Protein AF-A0A954MM57-F1 (afdb_monomer)

Sequence (565 aa):
MIEFTTVVAVDAAHVRELQIVWPTWVRHRPEIMRSPLLIIVDGAAGSLEDWEDRLQFVEHPARRIRLWDQEGVSQREKMLTALTILPGMDVDTEWYLKLDTDVVATGPADWLREEWFAPGDEGSEPVFVSNPWGYTKPADAIERLDRWANMQPEFSGTQPLGLSPNPGESLVSHPRIISWCFFGRTKWTREVTTCCCGQLPIPSQDTYLWYCAERRGDFYRRVSMKKFGWAHASQPRRLERLASRSLAAASTNSSLTVPGELPSRAPAPSRGAVAEASEGVVYLLTGPSHAARLVVSLASLRQHYDGPVVLFTTQPESHAIGQMIVDDERLRVIHRPIEPPYKGRNASYLTKVAVLEHTPFEKTLFLDADTVIVDEVRPLFEFTEQTQIIATSFAGWRSDRNPVRSRIEGWRKMSVPSFLGMSWDTLLDSAQNGHPAINTGVFAVRRDAEAIRLWRSLAVLGRQQFICDEIALQLLLHHIPHRLLDDRWNCSPRHGKSRDQVHVWHLHGDKHLSPRGRNLWWPRYQTAIAENLANIRHWTPAGDRELQQLLETEMSVASAVIGER

pLDDT: mean 93.85, std 12.23, range [29.7, 98.81]

Foldseek 3Di:
DAAAEEEEEDEPVLLVLLLLALVQCVVQPVVNLVHAYEYEYALVRDDPVVVCVSCVSNDHPRYDYHYFYDPPDDPLQRRLLCRLAVLLPPPDGQKYKYAYSQKHQQHHFPQDDPVQQAADPVRAGAQKEFAKDWKDAQQCPLVLVQVLLVPDPVLPPFDRPPFGCDPPDRITTHIFGARNIMMGRNNVSNVQSVSQVSGNSDSGNRVSVRSVCVRVVHHHHHDNSVVGRMDGDPPPVVSNVSSVNSVVVVVVVPPPPPPDDDPDDDDDPPDDDDDQAQEEEEEEDAAQQLLLLLLLQLLQVLVADDDAYEYEYADPRRQLLLVLLCVQVSSRYHYDYDHQPDDDACSRLLSQLVCLLVDSHQKYKYAYSNKHFDHHPVVLRVQQVQFFKEWEFALQAWCLDPPNVVLLVVCVPAPDQDDPPHGPVVLSVLLNPGHGQTDPNIMMGGSPRPLSVQLSVQLVSVRVGPSSSSNSSSSCPSPGTYHYHYCLAEAEQPRHDPVVRHRMYGCPDPNCPPPRNVVVRVVSSVVCVVVCNSVCVVQPPRPNVSRVVVVVVVVVVVVVVVVVD

Nearest PDB structures (foldseek):
  7zlu-assembly1_A  TM=6.881E-01  e=7.778E-12  Thermochaetoides thermophila
  3t7n-assembly1_A  TM=6.419E-01  e=3.662E-09  Homo sapiens
  3u2w-assembly1_B  TM=6.053E-01  e=1.446E-09  Homo sapiens
  5gvw-assembly1_C  TM=6.230E-01  e=1.898E-07  Streptococcus pneumoniae
  5gvv-assembly1_F  TM=6.068E-01  e=2.259E-07  Streptococcus pneumoniae

Secondary structure (DSSP, 8-state):
---EEEEEEE-TTTHHHHHHHHHHHHHH-HHHHHS-EEEEEEGGG--HHHHHHHTTT---TTEEEEEE--TTS-HHHHHHHHHHHHHHHH--SSEEEEE-TTEEE-S------GGGTS--TTSPPPSEEEEEEEEESSTTHHHHHHHHHTT-GGGTT-------PPTT-SSEEEEEEEEEEEEEEHHHHHHHHGGGTTS-SSS-HHHHHHHHHHHHT---EE--GGGGTEEE--SHHHHHHHHHHHHHHHHHTTS-PPPP----PPPPP--------SEEEEEEE-SGGGHHHHHHHHHHHTTT--S-EEEEE-SHHHHHHHHHHHH-TTT-EEEEE---S--STTHHHHHHHHGGGG-S-SEEEEE-TTEEE-S--THHHHHGGGSSEEEEEEEEEETTSTTHHHHHHHHTTS---EETTEEHHHHHHHHTSSPEEEEEEEEEEETT-HHHHHHHHHHHHTTTSTTHHHHHHHHHTTTS-EEEE-GGGGB-TTT-S-GGG-SEEE-TTTGGGSHHHHHHHHHHHHHHHHTTGGGGGGTTTTT-HHHHHHHHHHHHHHHHHHHT-

Solvent-accessible surface area (backbone atoms only — not comparable to full-atom values): 30671 Å² total; per-residue (Å²): 132,90,61,40,29,38,36,37,64,41,45,89,83,39,49,64,39,34,65,54,19,47,63,25,35,57,70,34,38,56,65,60,70,75,26,43,32,43,37,37,31,46,38,84,81,41,57,73,67,57,48,52,64,75,44,59,86,68,80,54,92,51,62,45,80,42,75,44,75,62,86,97,56,54,72,67,36,42,50,33,28,47,68,46,44,45,48,32,71,76,49,84,41,63,26,29,37,36,42,44,43,47,38,30,36,53,37,77,46,95,58,85,57,69,77,64,65,42,54,50,97,87,64,46,54,41,48,32,38,25,22,64,33,57,63,44,74,56,31,59,47,55,54,53,47,42,60,52,42,77,74,36,78,92,42,66,95,52,65,71,83,81,63,68,37,59,92,92,48,70,34,24,82,43,90,49,54,41,51,54,53,23,37,40,27,21,68,58,40,30,60,62,44,66,77,32,81,90,45,58,100,54,78,39,49,39,60,51,56,49,47,55,28,64,48,71,69,51,47,63,40,74,42,66,48,59,82,38,28,38,45,80,30,96,42,69,73,55,34,50,54,49,29,54,50,27,57,50,61,65,65,63,69,78,70,70,70,75,77,71,83,76,75,89,73,76,85,78,78,88,73,73,84,73,72,77,39,66,52,30,38,38,38,60,35,67,41,38,50,46,46,66,40,29,52,35,19,50,59,31,36,57,78,44,48,88,68,54,34,39,37,38,19,39,32,74,65,15,36,56,50,40,48,34,37,37,74,25,72,89,62,55,42,43,66,44,76,44,79,59,89,47,77,69,76,58,20,66,46,54,37,61,51,56,51,55,81,70,54,72,25,48,29,34,37,40,42,45,32,48,29,42,41,73,42,72,59,66,65,52,55,63,58,34,76,81,27,35,32,35,43,17,25,33,44,83,36,39,18,57,35,84,70,47,31,60,55,58,56,60,55,70,79,52,96,56,77,58,58,95,92,35,47,40,66,59,45,54,52,61,37,40,67,63,38,69,25,64,43,77,50,29,36,22,32,37,60,86,24,65,61,57,59,54,35,39,55,43,15,61,74,35,42,90,44,83,64,20,41,48,53,27,42,54,48,41,55,85,80,46,66,59,44,79,42,60,24,24,61,38,17,31,73,86,58,34,75,52,73,90,66,46,28,20,39,34,27,71,85,73,34,42,70,35,78,63,21,26,71,66,42,45,62,47,44,50,48,38,45,75,70,35,49,43,55,35,72,79,50,62,48,38,77,23,66,67,56,40,55,49,52,55,50,54,50,52,54,54,53,53,61,58,74,78,106

Structure (mmCIF, N/CA/C/O backbone):
data_AF-A0A954MM57-F1
#
_entry.id   AF-A0A954MM57-F1
#
loop_
_atom_site.group_PDB
_atom_site.id
_atom_site.type_symbol
_atom_site.label_atom_id
_atom_site.label_alt_id
_atom_site.label_comp_id
_atom_site.label_asym_id
_atom_site.label_entity_id
_atom_site.label_seq_id
_atom_site.pdbx_PDB_ins_code
_atom_site.Cartn_x
_atom_site.Cartn_y
_atom_site.Cartn_z
_atom_site.occupancy
_atom_site.B_iso_or_equiv
_atom_site.auth_seq_id
_atom_site.auth_comp_id
_atom_site.auth_asym_id
_atom_site.auth_atom_id
_atom_site.pdbx_PDB_model_num
ATOM 1 N N . MET A 1 1 ? 6.806 21.646 23.424 1.00 82.75 1 MET A N 1
ATOM 2 C CA . MET A 1 1 ? 7.033 20.180 23.437 1.00 82.75 1 MET A CA 1
ATOM 3 C C . MET A 1 1 ? 5.837 19.549 24.119 1.00 82.75 1 MET A C 1
ATOM 5 O O . MET A 1 1 ? 5.468 20.024 25.182 1.00 82.75 1 MET A O 1
ATOM 9 N N . ILE A 1 2 ? 5.201 18.563 23.490 1.00 95.50 2 ILE A N 1
ATOM 10 C CA . ILE A 1 2 ? 4.010 17.909 24.046 1.00 95.50 2 ILE A CA 1
ATOM 11 C C . ILE A 1 2 ? 4.433 17.031 25.224 1.00 95.50 2 ILE A C 1
ATOM 13 O O . ILE A 1 2 ? 5.261 16.138 25.048 1.00 95.50 2 ILE A O 1
ATOM 17 N N . GLU A 1 3 ? 3.881 17.288 26.406 1.00 97.12 3 GLU A N 1
ATOM 18 C CA . GLU A 1 3 ? 4.111 16.466 27.593 1.00 97.12 3 GLU A CA 1
ATOM 19 C C . GLU A 1 3 ? 3.131 15.294 27.618 1.00 97.12 3 GLU A C 1
ATOM 21 O O . GLU A 1 3 ? 1.912 15.476 27.569 1.00 97.12 3 GLU A O 1
ATOM 26 N N . PHE A 1 4 ? 3.662 14.075 27.698 1.00 98.50 4 PHE A N 1
ATOM 27 C CA . PHE A 1 4 ? 2.847 12.869 27.771 1.00 98.50 4 PHE A CA 1
ATOM 28 C C . PHE A 1 4 ? 3.479 11.791 28.648 1.00 98.50 4 PHE A C 1
ATOM 30 O O . PHE A 1 4 ? 4.694 11.772 28.832 1.00 98.50 4 PHE A O 1
ATOM 37 N N . THR A 1 5 ? 2.653 10.863 29.128 1.00 98.81 5 THR A N 1
ATOM 38 C CA . THR A 1 5 ? 3.065 9.607 29.773 1.00 98.81 5 THR A CA 1
ATOM 39 C C . THR A 1 5 ? 2.843 8.460 28.800 1.00 98.81 5 THR A C 1
ATOM 41 O O . THR A 1 5 ? 1.758 8.330 28.236 1.00 98.81 5 THR A O 1
ATOM 44 N N . THR A 1 6 ? 3.844 7.612 28.587 1.00 98.75 6 THR A N 1
ATOM 45 C CA . THR A 1 6 ? 3.669 6.389 27.795 1.00 98.75 6 THR A CA 1
ATOM 46 C C . THR A 1 6 ? 2.943 5.344 28.635 1.00 98.75 6 THR A C 1
ATOM 48 O O . THR A 1 6 ? 3.304 5.120 29.786 1.00 98.75 6 THR A O 1
ATOM 51 N N . VAL A 1 7 ? 1.930 4.693 28.070 1.00 98.75 7 VAL A N 1
ATOM 52 C CA . VAL A 1 7 ? 1.146 3.637 28.711 1.00 98.75 7 VAL A CA 1
ATOM 53 C C . VAL A 1 7 ? 1.174 2.384 27.843 1.00 98.75 7 VAL A C 1
ATOM 55 O O . VAL A 1 7 ? 0.870 2.434 26.650 1.00 98.75 7 VAL A O 1
ATOM 58 N N . VAL A 1 8 ? 1.496 1.247 28.450 1.00 98.62 8 VAL A N 1
ATOM 59 C CA . VAL A 1 8 ? 1.462 -0.068 27.801 1.00 98.62 8 VAL A CA 1
ATOM 60 C C . VAL A 1 8 ? 0.796 -1.076 28.732 1.00 98.62 8 VAL A C 1
ATOM 62 O O . VAL A 1 8 ? 1.026 -1.049 29.939 1.00 98.62 8 VAL A O 1
ATOM 65 N N . ALA A 1 9 ? -0.045 -1.950 28.181 1.00 98.44 9 ALA A N 1
ATOM 66 C CA . ALA A 1 9 ? -0.599 -3.091 28.904 1.00 98.44 9 ALA A CA 1
ATOM 67 C C . ALA A 1 9 ? 0.125 -4.368 28.483 1.00 98.44 9 ALA A C 1
ATOM 69 O O . ALA A 1 9 ? 0.307 -4.606 27.290 1.00 98.44 9 ALA A O 1
ATOM 70 N N . VAL A 1 10 ? 0.520 -5.189 29.454 1.00 98.12 10 VAL A N 1
ATOM 71 C CA . VAL A 1 10 ? 1.276 -6.421 29.219 1.00 98.12 10 VAL A CA 1
ATOM 72 C C . VAL A 1 10 ? 0.686 -7.539 30.068 1.00 98.12 10 VAL A C 1
ATOM 74 O O . VAL A 1 10 ? 0.619 -7.436 31.288 1.00 98.12 10 VAL A O 1
ATOM 77 N N . ASP A 1 11 ? 0.277 -8.629 29.428 1.00 97.81 11 ASP A N 1
ATOM 78 C CA . ASP A 1 11 ? 0.031 -9.899 30.114 1.00 97.81 11 ASP A CA 1
ATOM 79 C C . ASP A 1 11 ? 1.150 -10.904 29.794 1.00 97.81 11 ASP A C 1
ATOM 81 O O . ASP A 1 11 ? 2.076 -10.609 29.034 1.00 97.81 11 ASP A O 1
ATOM 85 N N . ALA A 1 12 ? 1.089 -12.095 30.396 1.00 96.88 12 ALA A N 1
ATOM 86 C CA . ALA A 1 12 ? 2.142 -13.099 30.260 1.00 96.88 12 ALA A CA 1
ATOM 87 C C . ALA A 1 12 ? 2.434 -13.483 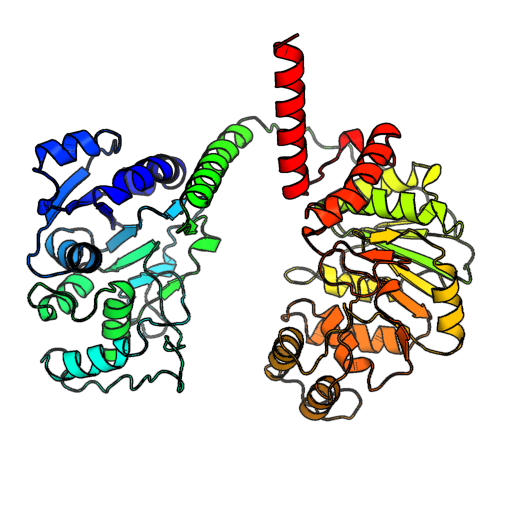28.794 1.00 96.88 12 ALA A C 1
ATOM 89 O O . ALA A 1 12 ? 3.581 -13.773 28.457 1.00 96.88 12 ALA A O 1
ATOM 90 N N . ALA A 1 13 ? 1.429 -13.451 27.911 1.00 96.25 13 ALA A N 1
ATOM 91 C CA . ALA A 1 13 ? 1.596 -13.783 26.499 1.00 96.25 13 ALA A CA 1
ATOM 92 C C . ALA A 1 13 ? 2.278 -12.655 25.705 1.00 96.25 13 ALA A C 1
ATOM 94 O O . ALA A 1 13 ? 2.961 -12.929 24.716 1.00 96.25 13 ALA A O 1
ATOM 95 N N . HIS A 1 14 ? 2.140 -11.404 26.150 1.00 97.94 14 HIS A N 1
ATOM 96 C CA . HIS A 1 14 ? 2.636 -10.224 25.437 1.00 97.94 14 HIS A CA 1
ATOM 97 C C . HIS A 1 14 ? 4.014 -9.732 25.923 1.00 97.94 14 HIS A C 1
ATOM 99 O O . HIS A 1 14 ? 4.589 -8.832 25.310 1.00 97.94 14 HIS A O 1
ATOM 105 N N . VAL A 1 15 ? 4.607 -10.345 26.960 1.00 98.44 15 VAL A N 1
ATOM 106 C CA . VAL A 1 15 ? 5.974 -10.013 27.428 1.00 98.44 15 VAL A CA 1
ATOM 107 C C . VAL A 1 15 ? 6.994 -10.119 26.292 1.00 98.44 15 VAL A C 1
ATOM 109 O O . VAL A 1 15 ? 7.782 -9.199 26.070 1.00 98.44 15 VAL A O 1
ATOM 112 N N . ARG A 1 16 ? 6.948 -11.215 25.521 1.00 97.94 16 ARG A N 1
ATOM 113 C CA . ARG A 1 16 ? 7.866 -11.434 24.393 1.00 97.94 16 ARG A CA 1
ATOM 114 C C . ARG A 1 16 ? 7.684 -10.392 23.293 1.00 97.94 16 ARG A C 1
ATOM 116 O O . ARG A 1 16 ? 8.666 -9.962 22.695 1.00 97.94 16 ARG A O 1
ATOM 123 N N . GLU A 1 17 ? 6.448 -9.997 23.008 1.00 98.56 17 GLU A N 1
ATOM 124 C CA . GLU A 1 17 ? 6.183 -8.952 22.018 1.00 98.56 17 GLU A CA 1
ATOM 125 C C . GLU A 1 17 ? 6.805 -7.627 22.451 1.00 98.56 17 GLU A C 1
ATOM 127 O O . GLU A 1 17 ? 7.550 -7.027 21.675 1.00 98.56 17 GLU A O 1
ATOM 132 N N . LEU A 1 18 ? 6.603 -7.233 23.715 1.00 98.62 18 LEU A N 1
ATOM 133 C CA . LEU A 1 18 ? 7.223 -6.032 24.265 1.00 98.62 18 LEU A CA 1
ATOM 134 C C . LEU A 1 18 ? 8.754 -6.104 24.196 1.00 98.62 18 LEU A C 1
ATOM 136 O O . LEU A 1 18 ? 9.388 -5.130 23.802 1.00 98.62 18 LEU A O 1
ATOM 140 N N . GLN A 1 19 ? 9.352 -7.259 24.491 1.00 98.56 19 GLN A N 1
ATOM 141 C CA . GLN A 1 19 ? 10.799 -7.469 24.376 1.00 98.56 19 GLN A CA 1
ATOM 142 C C . GLN A 1 19 ? 11.320 -7.265 22.945 1.00 98.56 19 GLN A C 1
ATOM 144 O O . GLN A 1 19 ? 12.411 -6.730 22.752 1.00 98.56 19 GLN A O 1
ATOM 149 N N . ILE A 1 20 ? 10.531 -7.640 21.933 1.00 98.44 20 ILE A N 1
ATOM 150 C CA . ILE A 1 20 ? 10.863 -7.432 20.517 1.00 98.44 20 ILE A CA 1
ATOM 151 C C . ILE A 1 20 ? 10.771 -5.948 20.139 1.00 98.44 20 ILE A C 1
ATOM 153 O O . ILE A 1 20 ? 11.633 -5.443 19.414 1.00 98.44 20 ILE A O 1
ATOM 157 N N . VAL A 1 21 ? 9.725 -5.242 20.583 1.00 98.56 21 VAL A N 1
ATOM 158 C CA . VAL A 1 21 ? 9.448 -3.875 20.110 1.00 98.56 21 VAL A CA 1
ATOM 159 C C . VAL A 1 21 ? 10.099 -2.778 20.941 1.00 98.56 21 VAL A C 1
ATOM 161 O O . VAL A 1 21 ? 10.428 -1.731 20.377 1.00 98.56 21 VAL A O 1
ATOM 164 N N . TRP A 1 22 ? 10.345 -3.006 22.232 1.00 98.62 22 TRP A N 1
ATOM 165 C CA . TRP A 1 22 ? 10.912 -2.014 23.149 1.00 98.62 22 TRP A CA 1
ATOM 166 C C . TRP A 1 22 ? 12.211 -1.381 22.620 1.00 98.62 22 TRP A C 1
ATOM 168 O O . TRP A 1 22 ? 12.275 -0.150 22.545 1.00 98.62 22 TRP A O 1
ATOM 178 N N . PRO A 1 23 ? 13.203 -2.147 22.112 1.00 98.44 23 PRO A N 1
ATOM 179 C CA . PRO A 1 23 ? 14.420 -1.554 21.555 1.00 98.44 23 PRO A CA 1
ATOM 180 C C . PRO A 1 23 ? 14.151 -0.629 20.361 1.00 98.44 23 PRO A C 1
ATOM 182 O O . PRO A 1 23 ? 14.883 0.335 20.133 1.00 98.44 23 PRO A O 1
ATOM 185 N N . THR A 1 24 ? 13.095 -0.901 19.586 1.00 98.31 24 THR A N 1
ATOM 186 C CA . THR A 1 24 ? 12.708 -0.057 18.446 1.00 98.31 24 THR A CA 1
ATOM 187 C C . THR A 1 24 ? 12.160 1.284 18.923 1.00 98.31 24 THR A C 1
ATOM 189 O O . THR A 1 24 ? 12.482 2.316 18.335 1.00 98.31 24 THR A O 1
ATOM 192 N N . TRP A 1 25 ? 11.390 1.286 20.015 1.00 98.19 25 TRP A N 1
ATOM 193 C CA . TRP A 1 25 ? 10.831 2.494 20.618 1.00 98.19 25 TRP A CA 1
ATOM 194 C C . TRP A 1 25 ? 11.939 3.369 21.187 1.00 98.19 25 TRP A C 1
ATOM 196 O O . TRP A 1 25 ? 12.070 4.512 20.766 1.00 98.19 25 TRP A O 1
ATOM 206 N N . VAL A 1 26 ? 12.797 2.812 22.045 1.00 97.62 26 VAL A N 1
ATOM 207 C CA . VAL A 1 26 ? 13.923 3.541 22.652 1.00 97.62 26 VAL A CA 1
ATOM 208 C C . VAL A 1 26 ? 14.804 4.183 21.582 1.00 97.62 26 VAL A C 1
ATOM 210 O O . VAL A 1 26 ? 15.152 5.359 21.677 1.00 97.62 26 VAL A O 1
ATOM 213 N N . ARG A 1 27 ? 15.131 3.428 20.526 1.00 95.81 27 ARG A N 1
ATOM 214 C CA . ARG A 1 27 ? 16.023 3.903 19.467 1.00 95.81 27 ARG A CA 1
ATOM 215 C C . ARG A 1 27 ? 15.415 5.017 18.626 1.00 95.81 27 ARG A C 1
ATOM 217 O O . ARG A 1 27 ? 16.093 5.989 18.308 1.00 95.81 27 ARG A O 1
ATOM 224 N N . HIS A 1 28 ? 14.175 4.834 18.185 1.00 96.62 28 HIS A N 1
ATOM 225 C CA . HIS A 1 28 ? 13.588 5.704 17.166 1.00 96.62 28 HIS A CA 1
ATOM 226 C C . HIS A 1 28 ? 12.711 6.805 17.756 1.00 96.62 28 HIS A C 1
ATOM 228 O O . HIS A 1 28 ? 12.373 7.748 17.042 1.00 96.62 28 HIS A O 1
ATOM 234 N N . ARG A 1 29 ? 12.310 6.691 19.023 1.00 97.12 29 ARG A N 1
ATOM 235 C CA . ARG A 1 29 ? 11.367 7.581 19.713 1.00 97.12 29 ARG A CA 1
ATOM 236 C C . ARG A 1 29 ? 11.951 7.996 21.065 1.00 97.12 29 ARG A C 1
ATOM 238 O O . ARG A 1 29 ? 11.397 7.644 22.106 1.00 97.12 29 ARG A O 1
ATOM 245 N N . PRO A 1 30 ? 13.075 8.734 21.076 1.00 96.19 30 PRO A N 1
ATOM 246 C CA . PRO A 1 30 ? 13.748 9.122 22.314 1.00 96.19 30 PRO A CA 1
ATOM 247 C C . PRO A 1 30 ? 12.871 9.990 23.231 1.00 96.19 30 PRO A C 1
ATOM 249 O O . PRO A 1 30 ? 13.182 10.149 24.407 1.00 96.19 30 PRO A O 1
ATOM 252 N N . GLU A 1 31 ? 11.769 10.556 22.730 1.00 97.31 31 GLU A N 1
ATOM 253 C CA . GLU A 1 31 ? 10.737 11.202 23.550 1.00 97.31 31 GLU A CA 1
ATOM 254 C C . GLU A 1 31 ? 10.146 10.248 24.589 1.00 97.31 31 GLU A C 1
ATOM 256 O O . GLU A 1 31 ? 9.913 10.674 25.713 1.00 97.31 31 GLU A O 1
ATOM 261 N N . ILE A 1 32 ? 9.981 8.961 24.259 1.00 97.75 32 ILE A N 1
ATOM 262 C CA . ILE A 1 32 ? 9.451 7.959 25.194 1.00 97.75 32 ILE A CA 1
ATOM 263 C C . ILE A 1 32 ? 10.333 7.878 26.439 1.00 97.75 32 ILE A C 1
ATOM 265 O O . ILE A 1 32 ? 9.800 7.889 27.534 1.00 97.75 32 ILE A O 1
ATOM 269 N N . MET A 1 33 ? 11.659 7.904 26.277 1.00 97.94 33 MET A N 1
ATOM 270 C CA . MET A 1 33 ? 12.623 7.838 27.387 1.00 97.94 33 MET A CA 1
ATOM 271 C C . MET A 1 33 ? 12.664 9.098 28.258 1.00 97.94 33 MET A C 1
ATOM 273 O O . MET A 1 33 ? 13.207 9.068 29.362 1.00 97.94 33 MET A O 1
ATOM 277 N N . ARG A 1 34 ? 12.148 10.218 27.742 1.00 97.44 34 ARG A N 1
ATOM 278 C CA . ARG A 1 34 ? 12.070 11.504 28.452 1.00 97.44 34 ARG A CA 1
ATOM 279 C C . ARG A 1 34 ? 10.736 11.689 29.174 1.00 97.44 34 ARG A C 1
ATOM 281 O O . ARG A 1 34 ? 10.630 12.553 30.037 1.00 97.44 34 ARG A O 1
ATOM 288 N N . SER A 1 35 ? 9.743 10.887 28.815 1.00 98.00 35 SER A N 1
ATOM 289 C CA . SER A 1 35 ? 8.394 10.894 29.363 1.00 98.00 35 SER A CA 1
ATOM 290 C C . SER A 1 35 ? 8.236 9.825 30.446 1.00 98.00 35 SER A C 1
ATOM 292 O O . SER A 1 35 ? 8.912 8.807 30.381 1.00 98.00 35 SER A O 1
ATOM 294 N N . PRO A 1 36 ? 7.332 9.976 31.430 1.00 98.62 36 PRO A N 1
ATOM 295 C CA . PRO A 1 36 ? 7.003 8.883 32.345 1.00 98.62 36 PRO A CA 1
ATOM 296 C C . PRO A 1 36 ? 6.479 7.644 31.599 1.00 98.62 36 PRO A C 1
ATOM 298 O O . PRO A 1 36 ? 5.853 7.767 30.543 1.00 98.62 36 PRO A O 1
ATOM 301 N N . LEU A 1 37 ? 6.689 6.452 32.168 1.00 98.75 37 LEU A N 1
ATOM 302 C CA . LEU A 1 37 ? 6.185 5.182 31.634 1.00 98.75 37 LEU A CA 1
ATOM 303 C C . LEU A 1 37 ? 5.312 4.476 32.676 1.00 98.75 37 LEU A C 1
ATOM 305 O O . LEU A 1 37 ? 5.775 4.160 33.770 1.00 98.75 37 LEU A O 1
ATOM 309 N N . LEU A 1 38 ? 4.064 4.186 32.316 1.00 98.75 38 LEU A N 1
ATOM 310 C CA . LEU A 1 38 ? 3.135 3.358 33.080 1.00 98.75 38 LEU A CA 1
ATOM 311 C C . LEU A 1 38 ? 2.957 2.004 32.382 1.00 98.75 38 LEU A C 1
ATOM 313 O O . LEU A 1 38 ? 2.458 1.935 31.258 1.00 98.75 38 LEU A O 1
ATOM 317 N N . ILE A 1 39 ? 3.339 0.926 33.060 1.00 98.75 39 ILE A N 1
ATOM 318 C CA . ILE A 1 39 ? 3.145 -0.447 32.593 1.00 98.75 39 ILE A CA 1
ATOM 319 C C . ILE A 1 39 ? 2.016 -1.072 33.406 1.00 98.75 39 ILE A C 1
ATOM 321 O O . ILE A 1 39 ? 2.142 -1.273 34.612 1.00 98.75 39 ILE A O 1
ATOM 325 N N . ILE A 1 40 ? 0.908 -1.375 32.746 1.00 98.75 40 ILE A N 1
ATOM 326 C CA . ILE A 1 40 ? -0.245 -2.042 33.343 1.00 98.75 40 ILE A CA 1
ATOM 327 C C . ILE A 1 40 ? -0.075 -3.540 33.129 1.00 98.75 40 ILE A C 1
ATOM 329 O O . ILE A 1 40 ? 0.061 -3.987 31.991 1.00 98.75 40 ILE A O 1
ATOM 333 N N . VAL A 1 41 ? -0.095 -4.318 34.203 1.00 98.69 41 VAL A N 1
ATOM 334 C CA . VAL A 1 41 ? 0.143 -5.760 34.140 1.00 98.69 41 VAL A CA 1
ATOM 335 C C . VAL A 1 41 ? -0.982 -6.551 34.784 1.00 98.69 41 VAL A C 1
ATOM 337 O O . VAL A 1 41 ? -1.698 -6.051 35.651 1.00 98.69 41 VAL A O 1
ATOM 340 N N . ASP A 1 42 ? -1.136 -7.796 34.346 1.00 98.12 42 ASP A N 1
ATOM 341 C CA . ASP A 1 42 ? -2.146 -8.700 34.882 1.00 98.12 42 ASP A CA 1
ATOM 342 C C . ASP A 1 42 ? -1.801 -9.152 36.311 1.00 98.12 42 ASP A C 1
ATOM 344 O O . ASP A 1 42 ? -0.895 -9.965 36.516 1.00 98.12 42 ASP A O 1
ATOM 348 N N . GLY A 1 43 ? -2.558 -8.653 37.290 1.00 97.44 43 GLY A N 1
ATOM 349 C CA . GLY A 1 43 ? -2.409 -8.991 38.706 1.00 97.44 43 GLY A CA 1
ATOM 350 C C . GLY A 1 43 ? -2.740 -10.448 39.036 1.00 97.44 43 GLY A C 1
ATOM 351 O O . GLY A 1 43 ? -2.202 -10.982 40.001 1.00 97.44 43 GLY A O 1
ATOM 352 N N . ALA A 1 44 ? -3.542 -11.131 38.213 1.00 96.69 44 ALA A N 1
ATOM 353 C CA . ALA A 1 44 ? -3.818 -12.558 38.389 1.00 96.69 44 ALA A CA 1
ATOM 354 C C . ALA A 1 44 ? -2.660 -13.453 37.906 1.00 96.69 44 ALA A C 1
ATOM 356 O O . ALA A 1 44 ? -2.608 -14.637 38.239 1.00 96.69 44 ALA A O 1
ATOM 357 N N . ALA A 1 45 ? -1.733 -12.914 37.106 1.00 96.62 45 ALA A N 1
ATOM 358 C CA . ALA A 1 45 ? -0.631 -13.669 36.504 1.00 96.62 45 ALA A CA 1
ATOM 359 C C . ALA A 1 45 ? 0.686 -13.609 37.304 1.00 96.62 45 ALA A C 1
ATOM 361 O O . ALA A 1 45 ? 1.675 -14.231 36.887 1.00 96.62 45 ALA A O 1
ATOM 362 N N . GLY A 1 46 ? 0.713 -12.853 38.406 1.00 96.94 46 GLY A N 1
ATOM 363 C CA . GLY A 1 46 ? 1.874 -12.708 39.280 1.00 96.94 46 GLY A CA 1
ATOM 364 C C . GLY A 1 46 ? 1.786 -11.502 40.215 1.00 96.94 46 GLY A C 1
ATOM 365 O O . GLY A 1 46 ? 1.011 -10.569 39.999 1.00 96.94 46 GLY A O 1
ATOM 366 N N . SER A 1 47 ? 2.621 -11.528 41.248 1.00 98.00 47 SER A N 1
ATOM 367 C CA . SER A 1 47 ? 2.869 -10.400 42.143 1.00 98.00 47 SER A CA 1
ATOM 368 C C . SER A 1 47 ? 3.632 -9.270 41.437 1.00 98.00 47 SER A C 1
ATOM 370 O O . SER A 1 47 ? 4.105 -9.413 40.309 1.00 98.00 47 SER A O 1
ATOM 372 N N . LEU A 1 48 ? 3.779 -8.124 42.109 1.00 98.25 48 LEU A N 1
ATOM 373 C CA . LEU A 1 48 ? 4.585 -7.016 41.588 1.00 98.25 48 LEU A CA 1
ATOM 374 C C . LEU A 1 48 ? 6.049 -7.431 41.358 1.00 98.25 48 LEU A C 1
ATOM 376 O O . LEU A 1 48 ? 6.621 -7.061 40.339 1.00 98.25 48 LEU A O 1
ATOM 380 N N . GLU A 1 49 ? 6.618 -8.230 42.262 1.00 98.31 49 GLU A N 1
ATOM 381 C CA . GLU A 1 49 ? 7.991 -8.742 42.161 1.00 98.31 49 GLU A CA 1
ATOM 382 C C . GLU A 1 49 ? 8.162 -9.659 40.940 1.00 98.31 49 GLU A C 1
ATOM 384 O O . GLU A 1 49 ? 9.093 -9.473 40.156 1.00 98.31 49 GLU A O 1
ATOM 389 N N . ASP A 1 50 ? 7.202 -10.566 40.701 1.00 98.25 50 ASP A N 1
ATOM 390 C CA . ASP A 1 50 ? 7.198 -11.425 39.506 1.00 98.25 50 ASP A CA 1
ATOM 391 C C . ASP A 1 50 ? 7.205 -10.596 38.212 1.00 98.25 50 ASP A C 1
ATOM 393 O O . ASP A 1 50 ? 7.837 -10.955 37.216 1.00 98.25 50 ASP A O 1
ATOM 397 N N . TRP A 1 51 ? 6.474 -9.479 38.205 1.00 98.38 51 TRP A N 1
ATOM 398 C CA . TRP A 1 51 ? 6.396 -8.586 37.055 1.00 98.38 51 TRP A CA 1
ATOM 399 C C . TRP A 1 51 ? 7.635 -7.714 36.879 1.00 98.38 51 TRP A C 1
ATOM 401 O O . TRP A 1 51 ? 8.029 -7.470 35.737 1.00 98.38 51 TRP A O 1
ATOM 411 N N . GLU A 1 52 ? 8.269 -7.274 37.965 1.00 98.38 52 GLU A N 1
ATOM 412 C CA . GLU A 1 52 ? 9.554 -6.578 37.893 1.00 98.38 52 GLU A CA 1
ATOM 413 C C . GLU A 1 52 ? 10.637 -7.454 37.259 1.00 98.38 52 GLU A C 1
ATOM 415 O O . GLU A 1 52 ? 11.351 -6.976 36.373 1.00 98.38 52 GLU A O 1
ATOM 420 N N . ASP A 1 53 ? 10.705 -8.736 37.631 1.00 98.19 53 ASP A N 1
ATOM 421 C CA . ASP A 1 53 ? 11.644 -9.693 37.036 1.00 98.19 53 ASP A CA 1
ATOM 422 C C . ASP A 1 53 ? 11.360 -9.925 35.542 1.00 98.19 53 ASP A C 1
ATOM 424 O O . ASP A 1 53 ? 12.247 -9.791 34.690 1.00 98.19 53 ASP A O 1
ATOM 428 N N . ARG A 1 54 ? 10.093 -10.178 35.181 1.00 98.44 54 ARG A N 1
ATOM 429 C CA . ARG A 1 54 ? 9.685 -10.390 33.777 1.00 98.44 54 ARG A CA 1
ATOM 430 C C . ARG A 1 54 ? 9.944 -9.180 32.884 1.00 98.44 54 ARG A C 1
ATOM 432 O O . ARG A 1 54 ? 10.157 -9.345 31.684 1.00 98.44 54 ARG A O 1
ATOM 439 N N . LEU A 1 55 ? 9.900 -7.973 33.445 1.00 98.44 55 LEU A N 1
ATOM 440 C CA . LEU A 1 55 ? 10.062 -6.707 32.728 1.00 98.44 55 LEU A CA 1
ATOM 441 C C . LEU A 1 55 ? 11.427 -6.056 32.973 1.00 98.44 55 LEU A C 1
ATOM 443 O O . LEU A 1 55 ? 11.611 -4.874 32.671 1.00 98.44 55 LEU A O 1
ATOM 447 N N . GLN A 1 56 ? 12.414 -6.808 33.466 1.00 98.06 56 GLN A N 1
ATOM 448 C CA . GLN A 1 56 ? 13.761 -6.287 33.711 1.00 98.06 56 GLN A CA 1
ATOM 449 C C . GLN A 1 56 ? 14.421 -5.695 32.451 1.00 98.06 56 GLN A C 1
ATOM 451 O O . GLN A 1 56 ? 15.189 -4.746 32.559 1.00 98.06 56 GLN A O 1
ATOM 456 N N . PHE A 1 57 ? 14.053 -6.173 31.254 1.00 98.25 57 PHE A N 1
ATOM 457 C CA . PHE A 1 57 ? 14.542 -5.648 29.971 1.00 98.25 57 PHE A CA 1
ATOM 458 C C . PHE A 1 57 ? 13.986 -4.256 29.606 1.00 98.25 57 PHE A C 1
ATOM 460 O O . PHE A 1 57 ? 14.481 -3.616 28.676 1.00 98.25 57 PHE A O 1
ATOM 467 N N . VAL A 1 58 ? 12.938 -3.785 30.293 1.00 98.12 58 VAL A N 1
ATOM 468 C CA . VAL A 1 58 ? 12.357 -2.451 30.094 1.00 98.12 58 VAL A CA 1
ATOM 469 C C . VAL A 1 58 ? 13.140 -1.444 30.933 1.00 98.12 58 VAL A C 1
ATOM 471 O O . VAL A 1 58 ? 12.709 -1.005 32.005 1.00 98.12 58 VAL A O 1
ATOM 474 N N . GLU A 1 59 ? 14.331 -1.101 30.454 1.00 97.44 59 GLU A N 1
ATOM 475 C CA . GLU A 1 59 ? 15.188 -0.080 31.054 1.00 97.44 59 GLU A CA 1
ATOM 476 C C . GLU A 1 59 ? 14.601 1.309 30.787 1.00 97.44 59 GLU A C 1
ATOM 478 O O . GLU A 1 59 ? 14.677 1.824 29.672 1.00 97.44 59 GLU A O 1
ATOM 483 N N . HIS A 1 60 ? 13.974 1.913 31.798 1.00 98.31 60 HIS A N 1
ATOM 484 C CA . HIS A 1 60 ? 13.344 3.222 31.670 1.00 98.31 60 HIS A CA 1
ATOM 485 C C . HIS A 1 60 ? 13.417 4.010 32.992 1.00 98.31 60 HIS A C 1
ATOM 487 O O . HIS A 1 60 ? 13.010 3.479 34.029 1.00 98.31 60 HIS A O 1
ATOM 493 N N . PRO A 1 61 ? 13.890 5.275 32.983 1.00 97.88 61 PRO A N 1
ATOM 494 C CA . PRO A 1 61 ? 14.241 6.011 34.205 1.00 97.88 61 PRO A CA 1
ATOM 495 C C . PRO A 1 61 ? 13.039 6.370 35.087 1.00 97.88 61 PRO A C 1
ATOM 497 O O . PRO A 1 61 ? 13.180 6.499 36.297 1.00 97.88 61 PRO A O 1
ATOM 500 N N . ALA A 1 62 ? 11.856 6.520 34.490 1.00 98.06 62 ALA A N 1
ATOM 501 C CA . ALA A 1 62 ? 10.618 6.885 35.180 1.00 98.06 62 ALA A CA 1
ATOM 502 C C . ALA A 1 62 ? 9.516 5.829 34.976 1.00 98.06 62 ALA A C 1
ATOM 504 O O . ALA A 1 62 ? 8.384 6.165 34.624 1.00 98.06 62 ALA A O 1
ATOM 505 N N . ARG A 1 63 ? 9.864 4.536 35.094 1.00 98.38 63 ARG A N 1
ATOM 506 C CA . ARG A 1 63 ? 8.893 3.435 34.959 1.00 98.38 63 ARG A CA 1
ATOM 507 C C . ARG A 1 63 ? 8.095 3.217 36.244 1.00 98.38 63 ARG A C 1
ATOM 509 O O . ARG A 1 63 ? 8.658 3.229 37.333 1.00 98.38 63 ARG A O 1
ATOM 516 N N . ARG A 1 64 ? 6.798 2.951 36.103 1.00 98.56 64 ARG A N 1
ATOM 517 C CA . ARG A 1 64 ? 5.895 2.499 37.170 1.00 98.56 64 ARG A CA 1
ATOM 518 C C . ARG A 1 64 ? 5.118 1.283 36.678 1.00 98.56 64 ARG A C 1
ATOM 520 O O . ARG A 1 64 ? 4.635 1.298 35.547 1.00 98.56 64 ARG A O 1
ATOM 527 N N . ILE A 1 65 ? 4.978 0.262 37.519 1.00 98.62 65 ILE A N 1
ATOM 528 C CA . ILE A 1 65 ? 4.174 -0.931 37.224 1.00 98.62 65 ILE A CA 1
ATOM 529 C C . ILE A 1 65 ? 2.886 -0.874 38.044 1.00 98.62 65 ILE A C 1
ATOM 531 O O . ILE A 1 65 ? 2.919 -0.616 39.248 1.00 98.62 65 ILE A O 1
ATOM 535 N N . ARG A 1 66 ? 1.746 -1.118 37.394 1.00 98.50 66 ARG A N 1
ATOM 536 C CA . ARG A 1 66 ? 0.428 -1.161 38.025 1.00 98.50 66 ARG A CA 1
ATOM 537 C C . ARG A 1 66 ? -0.208 -2.527 37.810 1.00 98.50 66 ARG A C 1
ATOM 539 O O . ARG A 1 66 ? -0.512 -2.892 36.678 1.00 98.50 66 ARG A O 1
ATOM 546 N N . LEU A 1 67 ? -0.426 -3.257 38.903 1.00 98.44 67 LEU A N 1
ATOM 547 C CA . LEU A 1 67 ? -1.219 -4.484 38.879 1.00 98.44 67 LEU A CA 1
ATOM 548 C C . LEU A 1 67 ? -2.691 -4.132 38.634 1.00 98.44 67 LEU A C 1
ATOM 550 O O . LEU A 1 67 ? -3.237 -3.255 39.307 1.00 98.44 67 LEU A O 1
ATOM 554 N N . TRP A 1 68 ? -3.323 -4.835 37.701 1.00 98.00 68 TRP A N 1
ATOM 555 C CA . TRP A 1 68 ? -4.760 -4.785 37.475 1.00 98.00 68 TRP A CA 1
ATOM 556 C C . TRP A 1 68 ? -5.334 -6.191 37.485 1.00 98.00 68 TRP A C 1
ATOM 558 O O . TRP A 1 68 ? -4.847 -7.067 36.770 1.00 98.00 68 TRP A O 1
ATOM 568 N N . ASP A 1 69 ? -6.395 -6.387 38.256 1.00 96.69 69 ASP A N 1
ATOM 569 C CA . ASP A 1 69 ? -7.148 -7.627 38.246 1.00 96.69 69 ASP A CA 1
ATOM 570 C C . ASP A 1 69 ? -8.648 -7.347 38.210 1.00 96.69 69 ASP A C 1
ATOM 572 O O . ASP A 1 69 ? -9.128 -6.338 38.730 1.00 96.69 69 ASP A O 1
ATOM 576 N N . GLN A 1 70 ? -9.371 -8.235 37.542 1.00 96.69 70 GLN A N 1
ATOM 577 C CA . GLN A 1 70 ? -10.812 -8.180 37.405 1.00 96.69 70 GLN A CA 1
ATOM 578 C C . GLN A 1 70 ? -11.339 -9.600 37.223 1.00 96.69 70 GLN A C 1
ATOM 580 O O . GLN A 1 70 ? -11.086 -10.252 36.206 1.00 96.69 70 GLN A O 1
ATOM 585 N N . GLU A 1 71 ? -12.091 -10.067 38.211 1.00 96.88 71 GLU A N 1
ATOM 586 C CA . GLU A 1 71 ? -12.708 -11.386 38.180 1.00 96.88 71 GLU A CA 1
ATOM 587 C C . GLU A 1 71 ? -13.901 -11.430 37.213 1.00 96.88 71 GLU A C 1
ATOM 589 O O . GLU A 1 71 ? -14.555 -10.424 36.935 1.00 96.88 71 GLU A O 1
ATOM 594 N N . GLY A 1 72 ? -14.205 -12.622 36.693 1.00 96.31 72 GLY A N 1
ATOM 595 C CA . GLY A 1 72 ? -15.422 -12.867 35.909 1.00 96.31 72 GLY A CA 1
ATOM 596 C C . GLY A 1 72 ? -15.422 -12.337 34.469 1.00 96.31 72 GLY A C 1
ATOM 597 O O . GLY A 1 72 ? -16.431 -12.482 33.781 1.00 96.31 72 GLY A O 1
ATOM 598 N N . VAL A 1 73 ? -14.314 -11.771 33.982 1.00 97.25 73 VAL A N 1
ATOM 599 C CA . VAL A 1 73 ? -14.173 -11.283 32.599 1.00 97.25 73 VAL A CA 1
ATOM 600 C C . VAL A 1 73 ? -13.080 -12.033 31.840 1.00 97.25 73 VAL A C 1
ATOM 602 O O . VAL A 1 73 ? -12.199 -12.665 32.423 1.00 97.25 73 VAL A O 1
ATOM 605 N N . SER A 1 74 ? -13.117 -11.971 30.507 1.00 97.25 74 SER A N 1
ATOM 606 C CA . SER A 1 74 ? -12.039 -12.547 29.695 1.00 97.25 74 SER A CA 1
ATOM 607 C C . SER A 1 74 ? -10.722 -11.785 29.891 1.00 97.25 74 SER A C 1
ATOM 609 O O . SER A 1 74 ? -10.725 -10.578 30.132 1.00 97.25 74 SER A O 1
ATOM 611 N N . GLN A 1 75 ? -9.583 -12.454 29.682 1.00 97.31 75 GLN A N 1
ATOM 612 C CA . GLN A 1 75 ? -8.263 -11.814 29.764 1.00 97.31 75 GLN A CA 1
ATOM 613 C C . GLN A 1 75 ? -8.160 -10.557 28.888 1.00 97.31 75 GLN A C 1
ATOM 615 O O . GLN A 1 75 ? -7.686 -9.510 29.320 1.00 97.31 75 GLN A O 1
ATOM 620 N N . ARG A 1 76 ? -8.655 -10.648 27.649 1.00 95.62 76 ARG A N 1
ATOM 621 C CA . ARG A 1 76 ? -8.667 -9.527 26.706 1.00 95.62 76 ARG A CA 1
ATOM 622 C C . ARG A 1 76 ? -9.488 -8.353 27.237 1.00 95.62 76 ARG A C 1
ATOM 624 O O . ARG A 1 76 ? -9.069 -7.208 27.114 1.00 95.62 76 ARG A O 1
ATOM 631 N N . GLU A 1 77 ? -10.663 -8.630 27.787 1.00 97.62 77 GLU A N 1
ATOM 632 C CA . GLU A 1 77 ? -11.552 -7.611 28.343 1.00 97.62 77 GLU A CA 1
ATOM 633 C C . GLU A 1 77 ? -10.956 -6.937 29.577 1.00 97.62 77 GLU A C 1
ATOM 635 O O . GLU A 1 77 ? -10.975 -5.708 29.653 1.00 97.62 77 GLU A O 1
ATOM 640 N N . LYS A 1 78 ? -10.345 -7.721 30.474 1.00 97.75 78 LYS A N 1
ATOM 641 C CA . LYS A 1 78 ? -9.599 -7.226 31.635 1.00 97.75 78 LYS A CA 1
ATOM 642 C C . LYS A 1 78 ? -8.516 -6.233 31.214 1.00 97.75 78 LYS A C 1
ATOM 644 O O . LYS A 1 78 ? -8.523 -5.090 31.665 1.00 97.75 78 LYS A O 1
ATOM 649 N N . MET A 1 79 ? -7.630 -6.630 30.296 1.00 98.19 79 MET A N 1
ATOM 650 C CA . MET A 1 79 ? -6.511 -5.774 29.882 1.00 98.19 79 MET A CA 1
ATOM 651 C C . MET A 1 79 ? -6.971 -4.526 29.115 1.00 98.19 79 MET A C 1
ATOM 653 O O . MET A 1 79 ? -6.423 -3.445 29.323 1.00 98.19 79 MET A O 1
ATOM 657 N N . LEU A 1 80 ? -7.997 -4.632 28.261 1.00 97.56 80 LEU A N 1
ATOM 658 C CA . LEU A 1 80 ? -8.539 -3.471 27.540 1.00 97.56 80 LEU A CA 1
ATOM 659 C C . LEU A 1 80 ? -9.277 -2.497 28.465 1.00 97.56 80 LEU A C 1
ATOM 661 O O . LEU A 1 80 ? -9.204 -1.286 28.250 1.00 97.56 80 LEU A O 1
ATOM 665 N N . THR A 1 81 ? -9.950 -3.007 29.497 1.00 98.06 81 THR A N 1
ATOM 666 C CA . THR A 1 81 ? -10.562 -2.184 30.545 1.00 98.06 81 THR A CA 1
ATOM 667 C C . THR A 1 81 ? -9.493 -1.417 31.312 1.00 98.06 81 THR A C 1
ATOM 669 O O . THR A 1 81 ? -9.555 -0.188 31.375 1.00 98.06 81 THR A O 1
ATOM 672 N N . ALA A 1 82 ? -8.458 -2.114 31.788 1.00 98.12 82 ALA A N 1
ATOM 673 C CA . ALA A 1 82 ? -7.340 -1.512 32.509 1.00 98.12 82 ALA A CA 1
ATOM 674 C C . ALA A 1 82 ? -6.665 -0.398 31.695 1.00 98.12 82 ALA A C 1
ATOM 676 O O . ALA A 1 82 ? -6.488 0.719 32.178 1.00 98.12 82 ALA A O 1
ATOM 677 N N . LEU A 1 83 ? -6.369 -0.675 30.421 1.00 97.56 83 LEU A N 1
ATOM 678 C CA . LEU A 1 83 ? -5.712 0.257 29.502 1.00 97.56 83 LEU A CA 1
ATOM 679 C C . LEU A 1 83 ? -6.572 1.479 29.143 1.00 97.56 83 LEU A C 1
ATOM 681 O O . LEU A 1 83 ? -6.064 2.436 28.562 1.00 97.56 83 LEU A O 1
ATOM 685 N N . THR A 1 84 ? -7.865 1.456 29.467 1.00 98.12 84 THR A N 1
ATOM 686 C CA . THR A 1 84 ? -8.778 2.585 29.256 1.00 98.12 84 THR A CA 1
ATOM 687 C C . THR A 1 84 ? -8.987 3.385 30.536 1.00 98.12 84 THR A C 1
ATOM 689 O O . THR A 1 84 ? -8.911 4.608 30.493 1.00 98.12 84 THR A O 1
ATOM 692 N N . ILE A 1 85 ? -9.199 2.712 31.671 1.00 98.12 85 ILE A N 1
ATOM 693 C CA . ILE A 1 85 ? -9.519 3.351 32.955 1.00 98.12 85 ILE A CA 1
ATOM 694 C C . ILE A 1 85 ? -8.265 3.910 33.640 1.00 98.12 85 ILE A C 1
ATOM 696 O O . ILE A 1 85 ? -8.252 5.071 34.048 1.00 98.12 85 ILE A O 1
ATOM 700 N N . LEU A 1 86 ? -7.192 3.118 33.742 1.00 98.31 86 LEU A N 1
ATOM 701 C CA . LEU A 1 86 ? -6.005 3.504 34.511 1.00 98.31 86 LEU A CA 1
ATOM 702 C C . LEU A 1 86 ? -5.286 4.749 33.978 1.00 98.31 86 LEU A C 1
ATOM 704 O O . LEU A 1 86 ? -4.824 5.522 34.811 1.00 98.31 86 LEU A O 1
ATOM 708 N N . PRO A 1 87 ? -5.225 5.043 32.662 1.00 98.25 87 PRO A N 1
ATOM 709 C CA . PRO A 1 87 ? -4.710 6.333 32.209 1.00 98.25 87 PRO A CA 1
ATOM 710 C C . PRO A 1 87 ? -5.460 7.527 32.806 1.00 98.25 87 PRO A C 1
ATOM 712 O O . PRO A 1 87 ? -4.838 8.509 33.187 1.00 98.25 87 PRO A O 1
ATOM 715 N N . GLY A 1 88 ? -6.785 7.443 32.948 1.00 96.94 88 GLY A N 1
ATOM 716 C CA . GLY A 1 88 ? -7.568 8.498 33.591 1.00 96.94 88 GLY A CA 1
ATOM 717 C C . GLY A 1 88 ? -7.253 8.652 35.083 1.00 96.94 88 GLY A C 1
ATOM 718 O O . GLY A 1 88 ? -7.385 9.749 35.620 1.00 96.94 88 GLY A O 1
ATOM 719 N N . MET A 1 89 ? -6.817 7.587 35.756 1.00 97.19 89 MET A N 1
ATOM 720 C CA . MET A 1 89 ? -6.565 7.577 37.201 1.00 97.19 89 MET A CA 1
ATOM 721 C C . MET A 1 89 ? -5.114 7.906 37.566 1.00 97.19 89 MET A C 1
ATOM 723 O O . MET A 1 89 ? -4.884 8.718 38.455 1.00 97.19 89 MET A O 1
ATOM 727 N N . ASP A 1 90 ? -4.159 7.299 36.863 1.00 97.88 90 ASP A N 1
ATOM 728 C CA . ASP A 1 90 ? -2.761 7.194 37.295 1.00 97.88 90 ASP A CA 1
ATOM 729 C C . ASP A 1 90 ? -1.802 8.059 36.452 1.00 97.88 90 ASP A C 1
ATOM 731 O O . ASP A 1 90 ? -0.603 8.123 36.744 1.00 97.88 90 ASP A O 1
ATOM 735 N N . VAL A 1 91 ? -2.284 8.704 35.382 1.00 98.44 91 VAL A N 1
ATOM 736 C CA . VAL A 1 91 ? -1.484 9.634 34.570 1.00 98.44 91 VAL A CA 1
ATOM 737 C C . VAL A 1 91 ? -1.720 11.075 35.018 1.00 98.44 91 VAL A C 1
ATOM 739 O O . VAL A 1 91 ? -2.859 11.527 35.135 1.00 98.44 91 VAL A O 1
ATOM 742 N N . ASP A 1 92 ? -0.619 11.805 35.206 1.00 98.19 92 ASP A N 1
ATOM 743 C CA . ASP A 1 92 ? -0.627 13.212 35.622 1.00 98.19 92 ASP A CA 1
ATOM 744 C C . ASP A 1 92 ? -0.360 14.186 34.463 1.00 98.19 92 ASP A C 1
ATOM 746 O O . ASP A 1 92 ? -0.760 15.347 34.517 1.00 98.19 92 ASP A O 1
ATOM 750 N N . THR A 1 93 ? 0.297 13.727 33.394 1.00 98.44 93 THR A N 1
ATOM 751 C CA . THR A 1 93 ? 0.550 14.542 32.197 1.00 98.44 93 THR A CA 1
ATOM 752 C C . THR A 1 93 ? -0.748 14.829 31.448 1.00 98.44 93 THR A C 1
ATOM 754 O O . THR A 1 93 ? -1.679 14.020 31.464 1.00 98.44 93 THR A O 1
ATOM 757 N N . GLU A 1 94 ? -0.807 15.955 30.730 1.00 98.25 94 GLU A N 1
ATOM 758 C CA . GLU A 1 94 ? -2.003 16.338 29.965 1.00 98.25 94 GLU A CA 1
ATOM 759 C C . GLU A 1 94 ? -2.418 15.258 28.957 1.00 98.25 94 GLU A C 1
ATOM 761 O O . GLU A 1 94 ? -3.606 14.956 28.809 1.00 98.25 94 GLU A O 1
ATOM 766 N N . TRP A 1 95 ? -1.429 14.657 28.298 1.00 98.75 95 TRP A N 1
ATOM 767 C CA . TRP A 1 95 ? -1.615 13.591 27.328 1.00 98.75 95 TRP A CA 1
ATOM 768 C C . TRP A 1 95 ? -1.044 12.273 27.842 1.00 98.75 95 TRP A C 1
ATOM 770 O O . TRP A 1 95 ? -0.115 12.243 28.650 1.00 98.75 95 TRP A O 1
ATOM 780 N N . TYR A 1 96 ? -1.544 11.161 27.324 1.00 98.81 96 TYR A N 1
ATOM 781 C CA . TYR A 1 96 ? -0.865 9.877 27.419 1.00 98.81 96 TYR A CA 1
ATOM 782 C C . TYR A 1 96 ? -0.736 9.242 26.041 1.00 98.81 96 TYR A C 1
ATOM 784 O O . TYR A 1 96 ? -1.640 9.348 25.216 1.00 98.81 96 TYR A O 1
ATOM 792 N N . LEU A 1 97 ? 0.389 8.574 25.797 1.00 98.69 97 LEU A N 1
ATOM 793 C CA . LEU A 1 97 ? 0.647 7.776 24.607 1.00 98.69 97 LEU A CA 1
ATOM 794 C C . LEU A 1 97 ? 0.405 6.309 24.942 1.00 98.69 97 LEU A C 1
ATOM 796 O O . LEU A 1 97 ? 1.223 5.686 25.609 1.00 98.69 97 LEU A O 1
ATOM 800 N N . LYS A 1 98 ? -0.677 5.729 24.437 1.00 98.56 98 LYS A N 1
ATOM 801 C CA . LYS A 1 98 ? -0.890 4.287 24.481 1.00 98.56 98 LYS A CA 1
ATOM 802 C C . LYS A 1 98 ? -0.217 3.610 23.287 1.00 98.56 98 LYS A C 1
ATOM 804 O O . LYS A 1 98 ? -0.453 3.998 22.137 1.00 98.56 98 LYS A O 1
ATOM 809 N N . LEU A 1 99 ? 0.557 2.563 23.569 1.00 98.62 99 LEU A N 1
ATOM 810 C CA . LEU A 1 99 ? 1.161 1.674 22.574 1.00 98.62 99 LEU A CA 1
ATOM 811 C C . LEU A 1 99 ? 0.761 0.222 22.844 1.00 98.62 99 LEU A C 1
ATOM 813 O O . LEU A 1 99 ? 0.829 -0.239 23.982 1.00 98.62 99 LEU A O 1
ATOM 817 N N . ASP A 1 100 ? 0.361 -0.495 21.793 1.00 98.56 100 ASP A N 1
ATOM 818 C CA . ASP A 1 100 ? 0.254 -1.959 21.844 1.00 98.56 100 ASP A CA 1
ATOM 819 C C . ASP A 1 100 ? 1.638 -2.614 21.743 1.00 98.56 100 ASP A C 1
ATOM 821 O O . ASP A 1 100 ? 2.558 -2.076 21.123 1.00 98.56 100 ASP A O 1
ATOM 825 N N . THR A 1 101 ? 1.783 -3.810 22.313 1.00 98.56 101 THR A N 1
ATOM 826 C CA . THR A 1 101 ? 3.030 -4.593 22.274 1.00 98.56 101 THR A CA 1
ATOM 827 C C . THR A 1 101 ? 3.392 -5.095 20.874 1.00 98.56 101 THR A C 1
ATOM 829 O O . THR A 1 101 ? 4.539 -5.456 20.628 1.00 98.56 101 THR A O 1
ATOM 832 N N . ASP A 1 102 ? 2.454 -5.049 19.926 1.00 98.38 102 ASP A N 1
ATOM 833 C CA . ASP A 1 102 ? 2.638 -5.439 18.527 1.00 98.38 102 ASP A CA 1
ATOM 834 C C . ASP A 1 102 ? 2.911 -4.242 17.583 1.00 98.38 102 ASP A C 1
ATOM 836 O O . ASP A 1 102 ? 2.731 -4.321 16.356 1.00 98.38 102 ASP A O 1
ATOM 840 N N . VAL A 1 103 ? 3.373 -3.119 18.149 1.00 98.56 103 VAL A N 1
ATOM 841 C CA . VAL A 1 103 ? 3.694 -1.880 17.429 1.00 98.56 103 VAL A CA 1
ATOM 842 C C . VAL A 1 103 ? 5.194 -1.652 17.347 1.00 98.56 103 VAL A C 1
ATOM 844 O O . VAL A 1 103 ? 5.890 -1.573 18.346 1.00 98.56 103 VAL A O 1
ATOM 847 N N . VAL A 1 104 ? 5.696 -1.461 16.130 1.00 98.50 104 VAL A N 1
ATOM 848 C CA . VAL A 1 104 ? 7.111 -1.207 15.837 1.00 98.50 104 VAL A CA 1
ATOM 849 C C . VAL A 1 104 ? 7.298 0.256 15.455 1.00 98.50 104 VAL A C 1
ATOM 851 O O . VAL A 1 104 ? 6.619 0.750 14.548 1.00 98.50 104 VAL A O 1
ATOM 854 N N . ALA A 1 105 ? 8.260 0.940 16.073 1.00 98.19 105 ALA A N 1
ATOM 855 C CA . ALA A 1 105 ? 8.766 2.201 15.538 1.00 98.19 105 ALA A CA 1
ATOM 856 C C . ALA A 1 105 ? 9.746 1.864 14.407 1.00 98.19 105 ALA A C 1
ATOM 858 O O . ALA A 1 105 ? 10.780 1.268 14.660 1.00 98.19 105 ALA A O 1
ATOM 859 N N . THR A 1 106 ? 9.415 2.168 13.150 1.00 96.12 106 THR A N 1
ATOM 860 C CA . THR A 1 106 ? 10.136 1.660 11.968 1.00 96.12 106 THR A CA 1
ATOM 861 C C . THR A 1 106 ? 11.356 2.483 11.558 1.00 96.12 106 THR A C 1
ATOM 863 O O . THR A 1 106 ? 12.094 2.063 10.670 1.00 96.12 106 THR A O 1
ATOM 866 N N . GLY A 1 107 ? 11.578 3.640 12.171 1.00 91.19 107 GLY A N 1
ATOM 867 C CA . GLY A 1 107 ? 12.705 4.525 11.880 1.00 91.19 107 GLY A CA 1
ATOM 868 C C . GLY A 1 107 ? 12.528 5.890 12.542 1.00 91.19 107 GLY A C 1
ATOM 869 O O . GLY A 1 107 ? 11.415 6.189 12.995 1.00 91.19 107 GLY A O 1
ATOM 870 N N . PRO A 1 108 ? 13.576 6.730 12.587 1.00 87.81 108 PRO A N 1
ATOM 871 C CA . PRO A 1 108 ? 13.460 8.087 13.101 1.00 87.81 108 PRO A CA 1
ATOM 872 C C . PRO A 1 108 ? 12.471 8.858 12.225 1.00 87.81 108 PRO A C 1
ATOM 874 O O . PRO A 1 108 ? 12.539 8.816 10.997 1.00 87.81 108 PRO A O 1
ATOM 877 N N . ALA A 1 109 ? 11.505 9.511 12.855 1.00 80.62 109 ALA A N 1
ATOM 878 C CA . ALA A 1 109 ? 10.546 10.351 12.165 1.00 80.62 109 ALA A CA 1
ATOM 879 C C . ALA A 1 109 ? 10.181 11.507 13.082 1.00 80.62 109 ALA A C 1
ATOM 881 O O . ALA A 1 109 ? 10.005 11.306 14.283 1.00 80.62 109 ALA A O 1
ATOM 882 N N . ASP A 1 110 ? 10.020 12.688 12.494 1.00 88.31 110 ASP A N 1
ATOM 883 C CA . ASP A 1 110 ? 9.315 13.781 13.145 1.00 88.31 110 ASP A CA 1
ATOM 884 C C . ASP A 1 110 ? 7.829 13.405 13.246 1.00 88.31 110 ASP A C 1
ATOM 886 O O . ASP A 1 110 ? 7.033 13.581 12.314 1.00 88.31 110 ASP A O 1
ATOM 890 N N . TRP A 1 111 ? 7.519 12.724 14.345 1.00 92.44 111 TRP A N 1
ATOM 891 C CA . TRP A 1 111 ? 6.246 12.064 14.587 1.00 92.44 111 TRP A CA 1
ATOM 892 C C . TRP A 1 111 ? 5.422 12.768 15.660 1.00 92.44 111 TRP A C 1
ATOM 894 O O . TRP A 1 111 ? 4.263 12.430 15.814 1.00 92.44 111 TRP A O 1
ATOM 904 N N . LEU A 1 112 ? 5.987 13.706 16.416 1.00 94.25 112 LEU A N 1
ATOM 905 C CA . LEU A 1 112 ? 5.288 14.432 17.475 1.00 94.25 112 LEU A CA 1
ATOM 906 C C . LEU A 1 112 ? 5.080 15.863 17.023 1.00 94.25 112 LEU A C 1
ATOM 908 O O . LEU A 1 112 ? 5.869 16.755 17.319 1.00 94.25 112 LEU A O 1
ATOM 912 N N . ARG A 1 113 ? 4.010 16.054 16.261 1.00 95.69 113 ARG A N 1
ATOM 913 C CA . ARG A 1 113 ? 3.745 17.332 15.626 1.00 95.69 113 ARG A CA 1
ATOM 914 C C . ARG A 1 113 ? 2.740 18.151 16.413 1.00 95.69 113 ARG A C 1
ATOM 916 O O . ARG A 1 113 ? 1.670 17.650 16.754 1.00 95.69 113 ARG A O 1
ATOM 923 N N . GLU A 1 114 ? 3.071 19.412 16.669 1.00 96.50 114 GLU A N 1
ATOM 924 C CA . GLU A 1 114 ? 2.234 20.321 17.459 1.00 96.50 114 GLU A CA 1
ATOM 925 C C . GLU A 1 114 ? 0.845 20.493 16.843 1.00 96.50 114 GLU A C 1
ATOM 927 O O . GLU A 1 114 ? -0.151 20.518 17.568 1.00 96.50 114 GLU A O 1
ATOM 932 N N . GLU A 1 115 ? 0.740 20.484 15.508 1.00 96.75 115 GLU A N 1
ATOM 933 C CA . GLU A 1 115 ? -0.556 20.619 14.857 1.00 96.75 115 GLU A CA 1
ATOM 934 C C . GLU A 1 115 ? -1.511 19.471 15.185 1.00 96.75 115 GLU A C 1
ATOM 936 O O . GLU A 1 115 ? -2.706 19.633 14.990 1.00 96.75 115 GLU A O 1
ATOM 941 N N . TRP A 1 116 ? -1.046 18.317 15.679 1.00 97.25 116 TRP A N 1
ATOM 942 C CA . TRP A 1 116 ? -1.946 17.220 16.042 1.00 97.25 116 TRP A CA 1
ATOM 943 C C . TRP A 1 116 ? -2.776 17.512 17.287 1.00 97.25 116 TRP A C 1
ATOM 945 O O . TRP A 1 116 ? -3.893 17.008 17.408 1.00 97.25 116 TRP A O 1
ATOM 955 N N . PHE A 1 117 ? -2.220 18.322 18.177 1.00 97.81 117 PHE A N 1
ATOM 956 C CA . PHE A 1 117 ? -2.773 18.648 19.486 1.00 97.81 117 PHE A CA 1
ATOM 957 C C . PHE A 1 117 ? -3.412 20.039 19.496 1.00 97.81 117 PHE A C 1
ATOM 959 O O . PHE A 1 117 ? -4.151 20.368 20.416 1.00 97.81 117 PHE A O 1
ATOM 966 N N . ALA A 1 118 ? -3.169 20.835 18.452 1.00 96.88 118 ALA A N 1
ATOM 967 C CA . ALA A 1 118 ? -3.795 22.131 18.267 1.00 96.88 118 ALA A CA 1
ATOM 968 C C . ALA A 1 118 ? -5.326 22.019 18.092 1.00 96.88 118 ALA A C 1
ATOM 970 O O . ALA A 1 118 ? -5.813 21.005 17.561 1.00 96.88 118 ALA A O 1
ATOM 971 N N . PRO A 1 119 ? -6.077 23.070 18.472 1.00 97.81 119 PRO A N 1
ATOM 972 C CA . PRO A 1 119 ? -7.503 23.180 18.192 1.00 97.81 119 PRO A CA 1
ATOM 973 C C . PRO A 1 119 ? -7.873 22.936 16.722 1.00 97.81 119 PRO A C 1
ATOM 975 O O . PRO A 1 119 ? -7.074 23.175 15.811 1.00 97.81 119 PRO A O 1
ATOM 978 N N . GLY A 1 120 ? -9.087 22.434 16.496 1.00 93.94 120 GLY A N 1
ATOM 979 C CA . GLY A 1 120 ? -9.705 22.359 15.172 1.00 93.94 120 GLY A CA 1
ATOM 980 C C . GLY A 1 120 ? -10.232 23.715 14.691 1.00 93.94 120 GLY A C 1
ATOM 981 O O . GLY A 1 120 ? -10.103 24.725 15.382 1.00 93.94 120 GLY A O 1
ATOM 982 N N . ASP A 1 121 ? -10.874 23.726 13.522 1.00 93.81 121 ASP A N 1
ATOM 983 C CA . ASP A 1 121 ? -11.408 24.950 12.896 1.00 93.81 121 ASP A CA 1
ATOM 984 C C . ASP A 1 121 ? -12.464 25.657 13.769 1.00 93.81 121 ASP A C 1
ATOM 986 O O . ASP A 1 121 ? -12.602 26.876 13.728 1.00 93.81 121 ASP A O 1
ATOM 990 N N . GLU A 1 122 ? -13.170 24.898 14.611 1.00 94.31 122 GLU A N 1
ATOM 991 C CA . GLU A 1 122 ? -14.169 25.399 15.566 1.00 94.31 122 GLU A CA 1
ATOM 992 C C . GLU A 1 122 ? -13.554 25.821 16.917 1.00 94.31 122 GLU A C 1
ATOM 994 O O . GLU A 1 122 ? -14.266 26.128 17.870 1.00 94.31 122 GLU A O 1
ATOM 999 N N . GLY A 1 123 ? -12.222 25.814 17.034 1.00 96.62 123 GLY A N 1
ATOM 1000 C CA . GLY A 1 123 ? -11.502 26.170 18.259 1.00 96.62 123 GLY A CA 1
ATOM 1001 C C . GLY A 1 123 ? -11.531 25.097 19.353 1.00 96.62 123 GLY A C 1
ATOM 1002 O O . GLY A 1 123 ? -10.913 25.281 20.400 1.00 96.62 123 GLY A O 1
ATOM 1003 N N . SER A 1 124 ? -12.198 23.962 19.128 1.00 96.94 124 SER A N 1
ATOM 1004 C CA . SER A 1 124 ? -12.195 22.833 20.060 1.00 96.94 124 SER A CA 1
ATOM 1005 C C . SER A 1 124 ? -10.860 22.093 20.032 1.00 96.94 124 SER A C 1
ATOM 1007 O O . SER A 1 124 ? -10.346 21.747 18.968 1.00 96.94 124 SER A O 1
ATOM 1009 N N . GLU A 1 125 ? -10.304 21.814 21.206 1.00 97.81 125 GLU A N 1
ATOM 1010 C CA . GLU A 1 125 ? -9.100 20.994 21.349 1.00 97.81 125 GLU A CA 1
ATOM 1011 C C . GLU A 1 125 ? -9.421 19.508 21.139 1.00 97.81 125 GLU A C 1
ATOM 1013 O O . GLU A 1 125 ? -10.488 19.048 21.555 1.00 97.81 125 GLU A O 1
ATOM 1018 N N . PRO A 1 126 ? -8.523 18.731 20.506 1.00 98.50 126 PRO A N 1
ATOM 1019 C CA . PRO A 1 126 ? -8.767 17.316 20.292 1.00 98.50 126 PRO A CA 1
ATOM 1020 C C . PRO A 1 126 ? -8.800 16.568 21.630 1.00 98.50 126 PRO A C 1
ATOM 1022 O O . PRO A 1 126 ? -7.968 16.798 22.505 1.00 98.50 126 PRO A O 1
ATOM 1025 N N . VAL A 1 127 ? -9.725 15.622 21.781 1.00 98.62 127 VAL A N 1
ATOM 1026 C CA . VAL A 1 127 ? -9.771 14.730 22.951 1.00 98.62 127 VAL A CA 1
ATOM 1027 C C . VAL A 1 127 ? -8.845 13.522 22.800 1.00 98.62 127 VAL A C 1
ATOM 1029 O O . VAL A 1 127 ? -8.380 12.954 23.789 1.00 98.62 127 VAL A O 1
ATOM 1032 N N . PHE A 1 128 ? -8.523 13.153 21.557 1.00 98.62 128 PHE A N 1
ATOM 1033 C CA . PHE A 1 128 ? -7.483 12.182 21.228 1.00 98.62 128 PHE A CA 1
ATOM 1034 C C . PHE A 1 128 ? -6.941 12.349 19.800 1.00 98.62 128 PHE A C 1
ATOM 1036 O O . PHE A 1 128 ? -7.578 12.949 18.927 1.00 98.62 128 PHE A O 1
ATOM 1043 N N . VAL A 1 129 ? -5.769 11.755 19.553 1.00 98.62 129 VAL A N 1
ATOM 1044 C CA . VAL A 1 129 ? -5.117 11.640 18.240 1.00 98.62 129 VAL A CA 1
ATOM 1045 C C . VAL A 1 129 ? -4.820 10.171 17.958 1.00 98.62 129 VAL A C 1
ATOM 1047 O O . VAL A 1 129 ? -4.129 9.508 18.731 1.00 98.62 129 VAL A O 1
ATOM 1050 N N . SER A 1 130 ? -5.325 9.627 16.847 1.00 98.31 130 SER A N 1
ATOM 1051 C CA . SER A 1 130 ? -5.183 8.191 16.577 1.00 98.31 130 SER A CA 1
ATOM 1052 C C . SER A 1 130 ? -5.216 7.819 15.095 1.00 98.31 130 SER A C 1
ATOM 1054 O O . SER A 1 130 ? -5.601 8.615 14.236 1.00 98.31 130 SER A O 1
ATOM 1056 N N . ASN A 1 131 ? -4.802 6.589 14.778 1.00 98.12 131 ASN A N 1
ATOM 1057 C CA . ASN A 1 131 ? -4.772 6.090 13.412 1.00 98.12 131 ASN A CA 1
ATOM 1058 C C . ASN A 1 131 ? -6.190 5.882 12.852 1.00 98.12 131 ASN A C 1
ATOM 1060 O O . ASN A 1 131 ? -7.011 5.252 13.517 1.00 98.12 131 ASN A O 1
ATOM 1064 N N . PRO A 1 132 ? -6.494 6.345 11.619 1.00 97.56 132 PRO A N 1
ATOM 1065 C CA . PRO A 1 132 ? -7.805 6.134 11.019 1.00 97.56 132 PRO A CA 1
ATOM 1066 C C . PRO A 1 132 ? -8.098 4.646 10.817 1.00 97.56 132 PRO A C 1
ATOM 1068 O O . PRO A 1 132 ? -7.222 3.855 10.449 1.00 97.56 132 PRO A O 1
ATOM 1071 N N . TRP A 1 133 ? -9.361 4.291 11.008 1.00 97.44 133 TRP A N 1
ATOM 1072 C CA . TRP A 1 133 ? -9.900 2.953 10.826 1.00 97.44 133 TRP A CA 1
ATOM 1073 C C . TRP A 1 133 ? -11.296 3.015 10.202 1.00 97.44 133 TRP A C 1
ATOM 1075 O O . TRP A 1 133 ? -11.923 4.073 10.182 1.00 97.44 133 TRP A O 1
ATOM 1085 N N . GLY A 1 134 ? -11.749 1.903 9.626 1.00 95.88 134 GLY A N 1
ATOM 1086 C CA . GLY A 1 134 ? -12.944 1.884 8.772 1.00 95.88 134 GLY A CA 1
ATOM 1087 C C . GLY A 1 134 ? -14.088 1.001 9.257 1.00 95.88 134 GLY A C 1
ATOM 1088 O O . GLY A 1 134 ? -15.069 0.871 8.532 1.00 95.88 134 GLY A O 1
ATOM 1089 N N . TYR A 1 135 ? -13.960 0.339 10.411 1.00 97.25 135 TYR A N 1
ATOM 1090 C CA . TYR A 1 135 ? -15.002 -0.572 10.880 1.00 97.25 135 TYR A CA 1
ATOM 1091 C C . TYR A 1 135 ? -14.947 -0.869 12.378 1.00 97.25 135 TYR A C 1
ATOM 1093 O O . TYR A 1 135 ? -13.880 -0.830 12.989 1.00 97.25 135 TYR A O 1
ATOM 1101 N N . THR A 1 136 ? -16.084 -1.279 12.933 1.00 97.62 136 THR A N 1
ATOM 1102 C CA . THR A 1 136 ? -16.222 -1.799 14.299 1.00 97.62 136 THR A CA 1
ATOM 1103 C C . THR A 1 136 ? -16.554 -3.287 14.299 1.00 97.62 136 THR A C 1
ATOM 1105 O O . THR A 1 136 ? -17.275 -3.767 13.426 1.00 97.62 136 THR A O 1
ATOM 1108 N N . LYS A 1 137 ? -16.020 -4.013 15.288 1.00 95.62 137 LYS A N 1
ATOM 1109 C CA . LYS A 1 137 ? -16.375 -5.400 15.608 1.00 95.62 137 LYS A CA 1
ATOM 1110 C C . LYS A 1 137 ? -16.628 -5.547 17.116 1.00 95.62 137 LYS A C 1
ATOM 1112 O O . LYS A 1 137 ? -15.927 -4.886 17.882 1.00 95.62 137 LYS A O 1
ATOM 1117 N N . PRO A 1 138 ? -17.508 -6.467 17.542 1.00 96.50 138 PRO A N 1
ATOM 1118 C CA . PRO A 1 138 ? -18.468 -7.212 16.714 1.00 96.50 138 PRO A CA 1
ATOM 1119 C C . PRO A 1 138 ? -19.542 -6.304 16.082 1.00 96.50 138 PRO A C 1
ATOM 1121 O O . PRO A 1 138 ? -19.562 -5.096 16.316 1.00 96.50 138 PRO A O 1
ATOM 1124 N N . ALA A 1 139 ? -20.393 -6.880 15.231 1.00 95.88 139 ALA A N 1
ATOM 1125 C CA . ALA A 1 139 ? -21.428 -6.167 14.477 1.00 95.88 139 ALA A CA 1
ATOM 1126 C C . ALA A 1 139 ? -22.444 -5.426 15.373 1.00 95.88 139 ALA A C 1
ATOM 1128 O O . ALA A 1 139 ? -22.949 -4.376 14.995 1.00 95.88 139 ALA A O 1
ATOM 1129 N N . ASP A 1 140 ? -22.701 -5.941 16.575 1.00 97.12 140 ASP A N 1
ATOM 1130 C CA . ASP A 1 140 ? -23.633 -5.398 17.571 1.00 97.12 140 ASP A CA 1
ATOM 1131 C C . ASP A 1 140 ? -22.976 -4.405 18.550 1.00 97.12 140 ASP A C 1
ATOM 1133 O O . ASP A 1 140 ? -23.627 -3.902 19.466 1.00 97.12 140 ASP A O 1
ATOM 1137 N N . ALA A 1 141 ? -21.678 -4.111 18.400 1.00 97.81 141 ALA A N 1
ATOM 1138 C CA . ALA A 1 141 ? -20.944 -3.316 19.385 1.00 97.81 141 ALA A CA 1
ATOM 1139 C C . ALA A 1 141 ? -21.491 -1.885 19.528 1.00 97.81 141 ALA A C 1
ATOM 1141 O O . ALA A 1 141 ? -21.562 -1.378 20.646 1.00 97.81 141 ALA A O 1
ATOM 1142 N N . ILE A 1 142 ? -21.894 -1.246 18.421 1.00 98.25 142 ILE A N 1
ATOM 1143 C CA . ILE A 1 142 ? -22.448 0.117 18.458 1.00 98.25 142 ILE A CA 1
ATOM 1144 C C . ILE A 1 142 ? -23.841 0.127 19.085 1.00 98.25 142 ILE A C 1
ATOM 1146 O O . ILE A 1 142 ? -24.107 0.956 19.944 1.00 98.25 142 ILE A O 1
ATOM 1150 N N . GLU A 1 143 ? -24.692 -0.843 18.757 1.00 98.00 143 GLU A N 1
ATOM 1151 C CA . GLU A 1 143 ? -26.021 -0.981 19.365 1.00 98.00 143 GLU A CA 1
ATOM 1152 C C . GLU A 1 143 ? -25.934 -1.200 20.887 1.00 98.00 143 GLU A C 1
ATOM 1154 O O . GLU A 1 143 ? -26.697 -0.626 21.668 1.00 98.00 143 GLU A O 1
ATOM 1159 N N . ARG A 1 144 ? -24.966 -2.011 21.338 1.00 98.00 144 ARG A N 1
ATOM 1160 C CA . ARG A 1 144 ? -24.680 -2.201 22.768 1.00 98.00 144 ARG A CA 1
ATOM 1161 C C . ARG A 1 144 ? -24.245 -0.903 23.443 1.00 98.00 144 ARG A C 1
ATOM 1163 O O . ARG A 1 144 ? -24.689 -0.637 24.558 1.00 98.00 144 ARG A O 1
ATOM 1170 N N . LEU A 1 145 ? -23.406 -0.112 22.778 1.00 98.44 145 LEU A N 1
ATOM 1171 C CA . LEU A 1 145 ? -22.972 1.192 23.271 1.00 98.44 145 LEU A CA 1
ATOM 1172 C C . LEU A 1 145 ? -24.108 2.223 23.282 1.00 98.44 145 LEU A C 1
ATOM 1174 O O . LEU A 1 145 ? -24.211 2.966 24.253 1.00 98.44 145 LEU A O 1
ATOM 1178 N N . ASP A 1 146 ? -25.000 2.221 22.288 1.00 98.50 146 ASP A N 1
ATOM 1179 C CA . ASP A 1 146 ? -26.209 3.054 22.272 1.00 98.50 146 ASP A CA 1
ATOM 1180 C C . ASP A 1 146 ? -27.108 2.734 23.475 1.00 98.50 146 ASP A C 1
ATOM 1182 O O . ASP A 1 146 ? -27.509 3.641 24.207 1.00 98.50 146 ASP A O 1
ATOM 1186 N N . ARG A 1 147 ? -27.364 1.445 23.749 1.00 98.25 147 ARG A N 1
ATOM 1187 C CA . ARG A 1 147 ? -28.117 1.023 24.944 1.00 98.25 147 ARG A CA 1
ATOM 1188 C C . ARG A 1 147 ? -27.438 1.441 26.242 1.00 98.25 147 ARG A C 1
ATOM 1190 O O . ARG A 1 147 ? -28.113 1.943 27.135 1.00 98.25 147 ARG A O 1
ATOM 1197 N N . TRP A 1 148 ? -26.128 1.222 26.350 1.00 98.19 148 TRP A N 1
ATOM 1198 C CA . TRP A 1 148 ? -25.357 1.609 27.529 1.00 98.19 148 TRP A CA 1
ATOM 1199 C C . TRP A 1 148 ? -25.422 3.121 27.765 1.00 98.19 148 TRP A C 1
ATOM 1201 O O . TRP A 1 148 ? -25.793 3.538 28.859 1.00 98.19 148 TRP A O 1
ATOM 1211 N N . ALA A 1 149 ? -25.144 3.931 26.740 1.00 98.00 149 ALA A N 1
ATOM 1212 C CA . ALA A 1 149 ? -25.105 5.388 26.837 1.00 98.00 149 ALA A CA 1
ATOM 1213 C C . ALA A 1 149 ? -26.466 5.988 27.200 1.00 98.00 149 ALA A C 1
ATOM 1215 O O . ALA A 1 149 ? -26.527 6.929 27.979 1.00 98.00 149 ALA A O 1
ATOM 1216 N N . ASN A 1 150 ? -27.569 5.411 26.716 1.00 97.88 150 ASN A N 1
ATOM 1217 C CA . ASN A 1 150 ? -28.914 5.866 27.079 1.00 97.88 150 ASN A CA 1
ATOM 1218 C C . ASN A 1 150 ? -29.239 5.686 28.578 1.00 97.88 150 ASN A C 1
ATOM 1220 O O . ASN A 1 150 ? -30.201 6.278 29.061 1.00 97.88 150 ASN A O 1
ATOM 1224 N N . MET A 1 151 ? -28.466 4.875 29.310 1.00 97.69 151 MET A N 1
ATOM 1225 C CA . MET A 1 151 ? -28.599 4.706 30.763 1.00 97.69 151 MET A CA 1
ATOM 1226 C C . MET A 1 151 ? -27.660 5.617 31.568 1.00 97.69 151 MET A C 1
ATOM 1228 O O . MET A 1 151 ? -27.765 5.653 32.791 1.00 97.69 151 MET A O 1
ATOM 1232 N N . GLN A 1 152 ? -26.740 6.327 30.911 1.00 97.69 152 GLN A N 1
ATOM 1233 C CA . GLN A 1 152 ? -25.729 7.155 31.566 1.00 97.69 152 GLN A CA 1
ATOM 1234 C C . GLN A 1 152 ? -26.162 8.635 31.581 1.00 97.69 152 GLN A C 1
ATOM 1236 O O . GLN A 1 152 ? -26.424 9.199 30.512 1.00 97.69 152 GLN A O 1
ATOM 1241 N N . PRO A 1 153 ? -26.213 9.301 32.751 1.00 96.44 153 PRO A N 1
ATOM 1242 C CA . PRO A 1 153 ? -26.563 10.721 32.853 1.00 96.44 153 PRO A CA 1
ATOM 1243 C C . PRO A 1 153 ? -25.700 11.648 31.987 1.00 96.44 153 PRO A C 1
ATOM 1245 O O . PRO A 1 153 ? -26.200 12.638 31.456 1.00 96.44 153 PRO A O 1
ATOM 1248 N N . GLU A 1 154 ? -24.424 11.315 31.801 1.00 95.56 154 GLU A N 1
ATOM 1249 C CA . GLU A 1 154 ? -23.437 12.086 31.037 1.00 95.56 154 GLU A CA 1
ATOM 1250 C C . GLU A 1 154 ? -23.761 12.172 29.541 1.00 95.56 154 GLU A C 1
ATOM 1252 O O . GLU A 1 154 ? -23.262 13.056 28.848 1.00 95.56 154 GLU A O 1
ATOM 1257 N N . PHE A 1 155 ? -24.615 11.277 29.042 1.00 96.75 155 PHE A N 1
ATOM 1258 C CA . PHE A 1 155 ? -25.078 11.266 27.656 1.00 96.75 155 PHE A CA 1
ATOM 1259 C C . PHE A 1 155 ? -26.521 11.770 27.515 1.00 96.75 155 PHE A C 1
ATOM 1261 O O . PHE A 1 155 ? -27.091 11.717 26.419 1.00 96.75 155 PHE A O 1
ATOM 1268 N N . SER A 1 156 ? -27.120 12.296 28.589 1.00 96.62 156 SER A N 1
ATOM 1269 C CA . SER A 1 156 ? -28.451 12.902 28.543 1.00 96.62 156 SER A CA 1
ATOM 1270 C C . SER A 1 156 ? -28.493 14.046 27.523 1.00 96.62 156 SER A C 1
ATOM 1272 O O . SER A 1 156 ? -27.651 14.939 27.529 1.00 96.62 156 SER A O 1
ATOM 1274 N N . GLY A 1 157 ? -29.465 14.002 26.609 1.00 96.44 157 GLY A N 1
ATOM 1275 C CA . GLY A 1 157 ? -29.616 14.984 25.528 1.00 96.44 157 GLY A CA 1
ATOM 1276 C C . GLY A 1 157 ? -28.840 14.678 24.239 1.00 96.44 157 GLY A C 1
ATOM 1277 O O . GLY A 1 157 ? -29.054 15.359 23.239 1.00 96.44 157 GLY A O 1
ATOM 1278 N N . THR A 1 158 ? -28.000 13.638 24.209 1.00 97.62 158 THR A N 1
ATOM 1279 C CA . THR A 1 158 ? -27.301 13.189 22.987 1.00 97.62 158 THR A CA 1
ATOM 1280 C C . THR A 1 158 ? -28.097 12.101 22.245 1.00 97.62 158 THR A C 1
ATOM 1282 O O . THR A 1 158 ? -28.837 11.339 22.870 1.00 97.62 158 THR A O 1
ATOM 1285 N N . GLN A 1 159 ? -27.942 11.974 20.920 1.00 98.00 159 GLN A N 1
ATOM 1286 C CA . GLN A 1 159 ? -28.711 11.029 20.081 1.00 98.00 159 GLN A CA 1
ATOM 1287 C C . GLN A 1 159 ? -27.937 9.751 19.715 1.00 98.00 159 GLN A C 1
ATOM 1289 O O . GLN A 1 159 ? -26.748 9.862 19.412 1.00 98.00 159 GLN A O 1
ATOM 1294 N N . PRO A 1 160 ? -28.582 8.557 19.702 1.00 98.25 160 PRO A N 1
ATOM 1295 C CA . PRO A 1 160 ? -28.016 7.309 19.172 1.00 98.25 160 PRO A CA 1
ATOM 1296 C C . PRO A 1 160 ? -27.221 7.499 17.893 1.00 98.25 160 PRO A C 1
ATOM 1298 O O . PRO A 1 160 ? -27.695 8.176 16.983 1.00 98.25 160 PRO A O 1
ATOM 1301 N N . LEU A 1 161 ? -26.039 6.874 17.808 1.00 97.94 161 LEU A N 1
ATOM 1302 C CA . LEU A 1 161 ? -25.288 6.892 16.549 1.00 97.94 161 LEU A CA 1
ATOM 1303 C C . LEU A 1 161 ? -26.056 6.127 15.466 1.00 97.94 161 LEU A C 1
ATOM 1305 O O . LEU A 1 161 ? -25.919 6.434 14.284 1.00 97.94 161 LEU A O 1
ATOM 1309 N N . GLY A 1 162 ? -26.861 5.129 15.861 1.00 96.69 162 GLY A N 1
ATOM 1310 C CA . GLY A 1 162 ? -27.784 4.443 14.956 1.00 96.69 162 GLY A CA 1
ATOM 1311 C C . GLY A 1 162 ? -27.077 3.660 13.849 1.00 96.69 162 GLY A C 1
ATOM 1312 O O . GLY A 1 162 ? -27.662 3.395 12.799 1.00 96.69 162 GLY A O 1
ATOM 1313 N N . LEU A 1 163 ? -25.809 3.297 14.058 1.00 96.69 163 LEU A N 1
ATOM 1314 C CA . LEU A 1 163 ? -25.028 2.549 13.081 1.00 96.69 163 LEU A CA 1
ATOM 1315 C C . LEU A 1 163 ? -25.342 1.062 13.215 1.00 96.69 163 LEU A C 1
ATOM 1317 O O . LEU A 1 163 ? -25.068 0.449 14.245 1.00 96.69 163 LEU A O 1
ATOM 1321 N N . SER A 1 164 ? -25.885 0.483 12.150 1.00 94.75 164 SER A N 1
ATOM 1322 C CA . SER A 1 164 ? -26.199 -0.944 12.071 1.00 94.75 164 SER A CA 1
ATOM 1323 C C . SER A 1 164 ? -25.316 -1.645 11.036 1.00 94.75 164 SER A C 1
ATOM 1325 O O . SER A 1 164 ? -24.966 -1.038 10.020 1.00 94.75 164 SER A O 1
ATOM 1327 N N . PRO A 1 165 ? -24.940 -2.915 11.266 1.00 94.44 165 PRO A N 1
ATOM 1328 C CA . PRO A 1 165 ? -24.262 -3.716 10.254 1.00 94.44 165 PRO A CA 1
ATOM 1329 C C . PRO A 1 165 ? -25.201 -3.969 9.070 1.00 94.44 165 PRO A C 1
ATOM 1331 O O . PRO A 1 165 ? -26.419 -4.065 9.241 1.00 94.44 165 PRO A O 1
ATOM 1334 N N . ASN A 1 166 ? -24.647 -4.147 7.868 1.00 90.12 166 ASN A N 1
ATOM 1335 C CA . ASN A 1 166 ? -25.457 -4.681 6.775 1.00 90.12 166 ASN A CA 1
ATOM 1336 C C . ASN A 1 166 ? -25.888 -6.123 7.113 1.00 90.12 166 ASN A C 1
ATOM 1338 O O . ASN A 1 166 ? -25.145 -6.841 7.795 1.00 90.12 166 ASN A O 1
ATOM 1342 N N . PRO A 1 167 ? -27.048 -6.592 6.617 1.00 93.06 167 PRO A N 1
ATOM 1343 C CA . PRO A 1 167 ? -27.499 -7.960 6.847 1.00 93.06 167 PRO A CA 1
ATOM 1344 C C . PRO A 1 167 ? -26.424 -9.002 6.495 1.00 93.06 167 PRO A C 1
ATOM 1346 O O . PRO A 1 167 ? -25.927 -9.045 5.371 1.00 93.06 167 PRO A O 1
ATOM 1349 N N . GLY A 1 168 ? -26.073 -9.851 7.466 1.00 92.88 168 GLY A N 1
ATOM 1350 C CA . GLY A 1 168 ? -25.073 -10.915 7.314 1.00 92.88 168 GLY A CA 1
ATOM 1351 C C . GLY A 1 168 ? -23.612 -10.488 7.509 1.00 92.88 168 GLY A C 1
ATOM 1352 O O . GLY A 1 168 ? -22.725 -11.342 7.460 1.00 92.88 168 GLY A O 1
ATOM 1353 N N . GLU A 1 169 ? -23.328 -9.208 7.757 1.00 92.56 169 GLU A N 1
ATOM 1354 C CA . GLU A 1 169 ? -21.970 -8.754 8.057 1.00 92.56 169 GLU A CA 1
ATOM 1355 C C . GLU A 1 169 ? -21.603 -8.954 9.536 1.00 92.56 169 GLU A C 1
ATOM 1357 O O . GLU A 1 169 ? -22.415 -8.806 10.444 1.00 92.56 169 GLU A O 1
ATOM 1362 N N . SER A 1 170 ? -20.329 -9.273 9.788 1.00 93.88 170 SER A N 1
ATOM 1363 C CA . SER A 1 170 ? -19.764 -9.423 11.143 1.00 93.88 170 SER A CA 1
ATOM 1364 C C . SER A 1 170 ? -19.145 -8.129 11.692 1.00 93.88 170 SER A C 1
ATOM 1366 O O . SER A 1 170 ? -18.488 -8.142 12.737 1.00 93.88 170 SER A O 1
ATOM 1368 N N . LEU A 1 171 ? -19.308 -7.020 10.970 1.00 96.56 171 LEU A N 1
ATOM 1369 C CA . LEU A 1 171 ? -18.753 -5.712 11.297 1.00 96.56 171 LEU A CA 1
ATOM 1370 C C . LEU A 1 171 ? -19.708 -4.598 10.871 1.00 96.56 171 LEU A C 1
ATOM 1372 O O . LEU A 1 171 ? -20.572 -4.808 10.027 1.00 96.56 171 LEU A O 1
ATOM 1376 N N . VAL A 1 172 ? -19.506 -3.409 11.432 1.00 96.81 172 VAL A N 1
ATOM 1377 C CA . VAL A 1 172 ? -20.172 -2.174 10.999 1.00 96.81 172 VAL A CA 1
ATOM 1378 C C . VAL A 1 172 ? -19.131 -1.302 10.312 1.00 96.81 172 VAL A C 1
ATOM 1380 O O . VAL A 1 172 ? -18.123 -0.964 10.934 1.00 96.81 172 VAL A O 1
ATOM 1383 N N . SER A 1 173 ? -19.330 -0.957 9.040 1.00 95.00 173 SER A N 1
ATOM 1384 C CA . SER A 1 173 ? -18.398 -0.112 8.281 1.00 95.00 173 SER A CA 1
ATOM 1385 C C . SER A 1 173 ? -18.705 1.367 8.506 1.00 95.00 173 SER A C 1
ATOM 1387 O O . SER A 1 173 ? -19.758 1.849 8.102 1.00 95.00 173 SER A O 1
ATOM 1389 N N . HIS A 1 174 ? -17.771 2.105 9.101 1.00 96.25 174 HIS A N 1
ATOM 1390 C CA . HIS A 1 174 ? -17.886 3.549 9.299 1.00 96.25 174 HIS A CA 1
ATOM 1391 C C . HIS A 1 174 ? -16.507 4.174 9.562 1.00 96.25 174 HIS A C 1
ATOM 1393 O O . HIS A 1 174 ? -15.577 3.481 9.993 1.00 96.25 174 HIS A O 1
ATOM 1399 N N . PRO A 1 175 ? -16.332 5.482 9.313 1.00 94.69 175 PRO A N 1
ATOM 1400 C CA . PRO A 1 175 ? -15.097 6.163 9.661 1.00 94.69 175 PRO A CA 1
ATOM 1401 C C . PRO A 1 175 ? -14.922 6.181 11.183 1.00 94.69 175 PRO A C 1
ATOM 1403 O O . PRO A 1 175 ? -15.820 6.600 11.903 1.00 94.69 175 PRO A O 1
ATOM 1406 N N . ARG A 1 176 ? -13.767 5.727 11.669 1.00 96.25 176 ARG A N 1
ATOM 1407 C CA . ARG A 1 176 ? -13.396 5.764 13.091 1.00 96.25 176 ARG A CA 1
ATOM 1408 C C . ARG A 1 176 ? -11.879 5.709 13.272 1.00 96.25 176 ARG A C 1
ATOM 1410 O O . ARG A 1 176 ? -11.125 6.048 12.354 1.00 96.25 176 ARG A O 1
ATOM 1417 N N . ILE A 1 177 ? -11.432 5.279 14.449 1.00 98.00 177 ILE A N 1
ATOM 1418 C CA . ILE A 1 177 ? -10.024 5.111 14.831 1.00 98.00 177 ILE A CA 1
ATOM 1419 C C . ILE A 1 177 ? -9.692 3.680 15.269 1.00 98.00 177 ILE A C 1
ATOM 1421 O O . ILE A 1 177 ? -10.593 2.881 15.535 1.00 98.00 177 ILE A O 1
ATOM 1425 N N . ILE A 1 178 ? -8.393 3.382 15.345 1.00 98.19 178 ILE A N 1
ATOM 1426 C CA . ILE A 1 178 ? -7.821 2.174 15.953 1.00 98.19 178 ILE A CA 1
ATOM 1427 C C . ILE A 1 178 ? -6.677 2.566 16.897 1.00 98.19 178 ILE A C 1
ATOM 1429 O O . ILE A 1 178 ? -5.812 3.352 16.512 1.00 98.19 178 ILE A O 1
ATOM 1433 N N . SER A 1 179 ? -6.644 2.016 18.115 1.00 97.00 179 SER A N 1
ATOM 1434 C CA . SER A 1 179 ? -5.774 2.534 19.186 1.00 97.00 179 SER A CA 1
ATOM 1435 C C . SER A 1 179 ? -4.371 1.930 19.277 1.00 97.00 179 SER A C 1
ATOM 1437 O O . SER A 1 179 ? -3.718 2.142 20.290 1.00 97.00 179 SER A O 1
ATOM 1439 N N . TRP A 1 180 ? -3.849 1.200 18.285 1.00 97.94 180 TRP A N 1
ATOM 1440 C CA . TRP A 1 180 ? -2.515 0.579 18.424 1.00 97.94 180 TRP A CA 1
ATOM 1441 C C . TRP A 1 180 ? -1.395 1.598 18.710 1.00 97.94 180 TRP A C 1
ATOM 1443 O O . TRP A 1 180 ? -0.490 1.317 19.485 1.00 97.94 180 TRP A O 1
ATOM 1453 N N . CYS A 1 181 ? -1.508 2.817 18.179 1.00 98.19 181 CYS A N 1
ATOM 1454 C CA . CYS A 1 181 ? -0.739 3.990 18.600 1.00 98.19 181 CYS A CA 1
ATOM 1455 C C . CYS A 1 181 ? -1.723 5.152 18.770 1.00 98.19 181 CYS A C 1
ATOM 1457 O O . CYS A 1 181 ? -2.384 5.564 17.807 1.00 98.19 181 CYS A O 1
ATOM 1459 N N . PHE A 1 182 ? -1.892 5.605 20.009 1.00 98.56 182 PHE A N 1
ATOM 1460 C CA . PHE A 1 182 ? -2.996 6.469 20.418 1.00 98.56 182 PHE A CA 1
ATOM 1461 C C . PHE A 1 182 ? -2.518 7.507 21.427 1.00 98.56 182 PHE A C 1
ATOM 1463 O O . PHE A 1 182 ? -1.936 7.142 22.441 1.00 98.56 182 PHE A O 1
ATOM 1470 N N . PHE A 1 183 ? -2.816 8.780 21.184 1.00 98.69 183 PHE A N 1
ATOM 1471 C CA . PHE A 1 183 ? -2.709 9.815 22.206 1.00 98.69 183 PHE A CA 1
ATOM 1472 C C . PHE A 1 183 ? -4.084 10.126 22.767 1.00 98.69 183 PHE A C 1
ATOM 1474 O O . PHE A 1 183 ? -4.954 10.538 22.004 1.00 98.69 183 PHE A O 1
ATOM 1481 N N . GLY A 1 184 ? -4.270 9.970 24.073 1.00 98.56 184 GLY A N 1
ATOM 1482 C CA . GLY A 1 184 ? -5.490 10.381 24.764 1.00 98.56 184 GLY A CA 1
ATOM 1483 C C . GLY A 1 184 ? -5.240 11.591 25.639 1.00 98.56 184 GLY A C 1
ATOM 1484 O O . GLY A 1 184 ? -4.195 11.678 26.284 1.00 98.56 184 GLY A O 1
ATOM 1485 N N . ARG A 1 185 ? -6.202 12.513 25.688 1.00 98.56 185 ARG A N 1
ATOM 1486 C CA . ARG A 1 185 ? -6.174 13.593 26.667 1.00 98.56 185 ARG A CA 1
ATOM 1487 C C . ARG A 1 185 ? -6.627 13.045 28.013 1.00 98.56 185 ARG A C 1
ATOM 1489 O O . ARG A 1 185 ? -7.742 12.530 28.143 1.00 98.56 185 ARG A O 1
ATOM 1496 N N . THR A 1 186 ? -5.763 13.142 29.014 1.00 98.62 186 THR A N 1
ATOM 1497 C CA . THR A 1 186 ? -5.927 12.487 30.317 1.00 98.62 186 THR A CA 1
ATOM 1498 C C . THR A 1 186 ? -7.201 12.940 31.020 1.00 98.62 186 THR A C 1
ATOM 1500 O O . THR A 1 186 ? -7.986 12.107 31.469 1.00 98.62 186 THR A O 1
ATOM 1503 N N . LYS A 1 187 ? -7.464 14.255 31.048 1.00 98.31 187 LYS A N 1
ATOM 1504 C CA . LYS A 1 187 ? -8.662 14.821 31.686 1.00 98.31 187 LYS A CA 1
ATOM 1505 C C . LYS A 1 187 ? -9.954 14.297 31.054 1.00 98.31 187 LYS A C 1
ATOM 1507 O O . LYS A 1 187 ? -10.821 13.810 31.768 1.00 98.31 187 LYS A O 1
ATOM 1512 N N . TRP A 1 188 ? -10.057 14.341 29.728 1.00 98.44 188 TRP A N 1
ATOM 1513 C CA . TRP A 1 188 ? -11.239 13.841 29.024 1.00 98.44 188 TRP A CA 1
ATOM 1514 C C . TRP A 1 188 ? -11.413 12.328 29.212 1.00 98.44 188 TRP A C 1
ATOM 1516 O O . TRP A 1 188 ? -12.515 11.851 29.458 1.00 98.44 188 TRP A O 1
ATOM 1526 N N . THR A 1 189 ? -10.314 11.570 29.176 1.00 98.44 189 THR A N 1
ATOM 1527 C CA . THR A 1 189 ? -10.346 10.117 29.410 1.00 98.44 189 THR A CA 1
ATOM 1528 C C . THR A 1 189 ? -10.839 9.796 30.820 1.00 98.44 189 THR A C 1
ATOM 1530 O O . THR A 1 189 ? -11.672 8.908 30.985 1.00 98.44 189 THR A O 1
ATOM 1533 N N . ARG A 1 190 ? -10.384 10.547 31.834 1.00 98.00 190 ARG A N 1
ATOM 1534 C CA . ARG A 1 190 ? -10.892 10.461 33.210 1.00 98.00 190 ARG A CA 1
ATOM 1535 C C . ARG A 1 190 ? -12.395 10.721 33.259 1.00 98.00 190 ARG A C 1
ATOM 1537 O O . ARG A 1 190 ? -13.101 9.939 33.874 1.00 98.00 190 ARG A O 1
ATOM 1544 N N . GLU A 1 191 ? -12.873 11.771 32.592 1.00 97.56 191 GLU A N 1
ATOM 1545 C CA . GLU A 1 191 ? -14.299 12.123 32.552 1.00 97.56 191 GLU A CA 1
ATOM 1546 C C . GLU A 1 191 ? -15.163 11.023 31.930 1.00 97.56 191 GLU A C 1
ATOM 1548 O O . GLU A 1 191 ? -16.181 10.666 32.504 1.00 97.56 191 GLU A O 1
ATOM 1553 N N . VAL A 1 192 ? -14.792 10.460 30.776 1.00 97.75 192 VAL A N 1
ATOM 1554 C CA . VAL A 1 192 ? -15.642 9.432 30.146 1.00 97.75 192 VAL A CA 1
ATOM 1555 C C . VAL A 1 192 ? -15.592 8.102 30.899 1.00 97.75 192 VAL A C 1
ATOM 1557 O O . VAL A 1 192 ? -16.598 7.401 30.979 1.00 97.75 192 VAL A O 1
ATOM 1560 N N . THR A 1 193 ? -14.452 7.761 31.507 1.00 97.25 193 THR A N 1
ATOM 1561 C CA . THR A 1 193 ? -14.277 6.474 32.199 1.00 97.25 193 THR A CA 1
ATOM 1562 C C . THR A 1 193 ? -14.983 6.390 33.550 1.00 97.25 193 THR A C 1
ATOM 1564 O O . THR A 1 193 ? -15.188 5.273 34.033 1.00 97.25 193 THR A O 1
ATOM 1567 N N . THR A 1 194 ? -15.444 7.505 34.136 1.00 96.62 194 THR A N 1
ATOM 1568 C CA . THR A 1 194 ? -16.282 7.457 35.350 1.00 96.62 194 THR A CA 1
ATOM 1569 C C . THR A 1 194 ? -17.584 6.684 35.127 1.00 96.62 194 THR A C 1
ATOM 1571 O O . THR A 1 194 ? -18.074 6.040 36.051 1.00 96.62 194 THR A O 1
ATOM 1574 N N . CYS A 1 195 ? -18.098 6.664 33.892 1.00 94.44 195 CYS A N 1
ATOM 1575 C CA . CYS A 1 195 ? -19.328 5.963 33.509 1.00 94.44 195 CYS A CA 1
ATOM 1576 C C . CYS A 1 195 ? -19.163 4.437 33.361 1.00 94.44 195 CYS A C 1
ATOM 1578 O O . CYS A 1 195 ? -20.134 3.724 33.109 1.00 94.44 195 CYS A O 1
ATOM 1580 N N . CYS A 1 196 ? -17.937 3.909 33.443 1.00 92.81 196 CYS A N 1
ATOM 1581 C CA . CYS A 1 196 ? -17.671 2.485 33.221 1.00 92.81 196 CYS A CA 1
ATOM 1582 C C . CYS A 1 196 ? -17.942 1.615 34.458 1.00 92.81 196 CYS A C 1
ATOM 1584 O O . CYS A 1 196 ? -17.921 0.397 34.352 1.00 92.81 196 CYS A O 1
ATOM 1586 N N . CYS A 1 197 ? -18.153 2.187 35.649 1.00 91.94 197 CYS A N 1
ATOM 1587 C CA . CYS A 1 197 ? -18.312 1.410 36.893 1.00 91.94 197 CYS A CA 1
ATOM 1588 C C . CYS A 1 197 ? -17.220 0.325 37.083 1.00 91.94 197 CYS A C 1
ATOM 1590 O O . CYS A 1 197 ? -17.491 -0.752 37.607 1.00 91.94 197 CYS A O 1
ATOM 1592 N N . GLY A 1 198 ? -15.990 0.588 36.621 1.00 94.12 198 GLY A N 1
ATOM 1593 C CA . GLY A 1 198 ? -14.867 -0.357 36.672 1.00 94.12 198 GLY A CA 1
ATOM 1594 C C . GLY A 1 198 ? -14.750 -1.344 35.498 1.00 94.12 198 GLY A C 1
ATOM 1595 O O . GLY A 1 198 ? -13.754 -2.056 35.436 1.00 94.12 198 GLY A O 1
ATOM 1596 N N . GLN A 1 199 ? -15.693 -1.373 34.547 1.00 97.19 199 GLN A N 1
ATOM 1597 C CA . GLN A 1 199 ? -15.675 -2.273 33.384 1.00 97.19 199 GLN A CA 1
ATOM 1598 C C . GLN A 1 199 ? -16.147 -1.584 32.100 1.00 97.19 199 GLN A C 1
ATOM 1600 O O . GLN A 1 199 ? -17.152 -0.880 32.082 1.00 97.19 199 GLN A O 1
ATOM 1605 N N . LEU A 1 200 ? -15.465 -1.810 30.976 1.00 97.94 200 LEU A N 1
ATOM 1606 C CA . LEU A 1 200 ? -15.968 -1.281 29.707 1.00 97.94 200 LEU A CA 1
ATOM 1607 C C . LEU A 1 200 ? -17.272 -1.981 29.280 1.00 97.94 200 LEU A C 1
ATOM 1609 O O . LEU A 1 200 ? -17.363 -3.204 29.364 1.00 97.94 200 LEU A O 1
ATOM 1613 N N . PRO A 1 201 ? -18.247 -1.257 28.698 1.00 97.75 201 PRO A N 1
ATOM 1614 C CA . PRO A 1 201 ? -19.482 -1.864 28.178 1.00 97.75 201 PRO A CA 1
ATOM 1615 C C . PRO A 1 201 ? -19.239 -2.829 26.998 1.00 97.75 201 PRO A C 1
ATOM 1617 O O . PRO A 1 201 ? -20.082 -3.677 26.670 1.00 97.75 201 PRO A O 1
ATOM 1620 N N . ILE A 1 202 ? -18.081 -2.697 26.343 1.00 97.38 202 ILE A N 1
ATOM 1621 C CA . ILE A 1 202 ? -17.575 -3.596 25.307 1.00 97.38 202 ILE A CA 1
ATOM 1622 C C . ILE A 1 202 ? -16.056 -3.792 25.472 1.00 97.38 202 ILE A C 1
ATOM 1624 O O . ILE A 1 202 ? -15.359 -2.851 25.853 1.00 97.38 202 ILE A O 1
ATOM 1628 N N . PRO A 1 203 ? -15.493 -4.959 25.109 1.00 96.31 203 PRO A N 1
ATOM 1629 C CA . PRO A 1 203 ? -14.059 -5.234 25.237 1.00 96.31 203 PRO A CA 1
ATOM 1630 C C . PRO A 1 203 ? -13.249 -4.593 24.092 1.00 96.31 203 PRO A C 1
ATOM 1632 O O . PRO A 1 203 ? -12.627 -5.287 23.282 1.00 96.31 203 PRO A O 1
ATOM 1635 N N . SER A 1 204 ? -13.302 -3.263 23.969 1.00 97.44 204 SER A N 1
ATOM 1636 C CA . SER A 1 204 ? -12.627 -2.497 22.912 1.00 97.44 204 SER A CA 1
ATOM 1637 C C . SER A 1 204 ? -12.427 -1.035 23.321 1.00 97.44 204 SER A C 1
ATOM 1639 O O . SER A 1 204 ? -13.338 -0.221 23.176 1.00 97.44 204 SER A O 1
ATOM 1641 N N . GLN A 1 205 ? -11.215 -0.694 23.770 1.00 97.38 205 GLN A N 1
ATOM 1642 C CA . GLN A 1 205 ? -10.817 0.671 24.152 1.00 97.38 205 GLN A CA 1
ATOM 1643 C C . GLN A 1 205 ? -11.134 1.703 23.060 1.00 97.38 205 GLN A C 1
ATOM 1645 O O . GLN A 1 205 ? -11.809 2.697 23.299 1.00 97.38 205 GLN A O 1
ATOM 1650 N N . ASP A 1 206 ? -10.635 1.471 21.847 1.00 97.88 206 ASP A N 1
ATOM 1651 C CA . ASP A 1 206 ? -10.772 2.390 20.718 1.00 97.88 206 ASP A CA 1
ATOM 1652 C C . ASP A 1 206 ? -12.224 2.610 20.294 1.00 97.88 206 ASP A C 1
ATOM 1654 O O . ASP A 1 206 ? -12.602 3.734 19.982 1.00 97.88 206 ASP A O 1
ATOM 1658 N N . THR A 1 207 ? -13.034 1.550 20.290 1.00 98.25 207 THR A N 1
ATOM 1659 C CA . THR A 1 207 ? -14.456 1.627 19.944 1.00 98.25 207 THR A CA 1
ATOM 1660 C C . THR A 1 207 ? -15.203 2.440 20.987 1.00 98.25 207 THR A C 1
ATOM 1662 O O . THR A 1 207 ? -15.982 3.310 20.620 1.00 98.25 207 THR A O 1
ATOM 1665 N N . TYR A 1 208 ? -14.937 2.179 22.268 1.00 98.50 208 TYR A N 1
ATOM 1666 C CA . TYR A 1 208 ? -15.547 2.895 23.378 1.00 98.50 208 TYR A CA 1
ATOM 1667 C C . TYR A 1 208 ? -15.194 4.391 23.355 1.00 98.50 208 TYR A C 1
ATOM 1669 O O . TYR A 1 208 ? -16.095 5.223 23.314 1.00 98.50 208 TYR A O 1
ATOM 1677 N N . LEU A 1 209 ? -13.904 4.746 23.295 1.00 98.56 209 LEU A N 1
ATOM 1678 C CA . LEU A 1 209 ? -13.478 6.152 23.308 1.00 98.56 209 LEU A CA 1
ATOM 1679 C C . LEU A 1 209 ? -13.963 6.911 22.065 1.00 98.56 209 LEU A C 1
ATOM 1681 O O . LEU A 1 209 ? -14.466 8.025 22.183 1.00 98.56 209 LEU A O 1
ATOM 1685 N N . TRP A 1 210 ? -13.871 6.305 20.875 1.00 98.56 210 TRP A N 1
ATOM 1686 C CA . TRP A 1 210 ? -14.424 6.906 19.658 1.00 98.56 210 TRP A CA 1
ATOM 1687 C C . TRP A 1 210 ? -15.930 7.133 19.773 1.00 98.56 210 TRP A C 1
ATOM 1689 O O . TRP A 1 210 ? -16.402 8.219 19.454 1.00 98.56 210 TRP A O 1
ATOM 1699 N N . TYR A 1 211 ? -16.669 6.139 20.269 1.00 98.62 211 TYR A N 1
ATOM 1700 C CA . TYR A 1 211 ? -18.111 6.248 20.444 1.00 98.62 211 TYR A CA 1
ATOM 1701 C C . TYR A 1 211 ? -18.474 7.385 21.405 1.00 98.62 211 TYR A C 1
ATOM 1703 O O . TYR A 1 211 ? -19.346 8.185 21.082 1.00 98.62 211 TYR A O 1
ATOM 1711 N N . CYS A 1 212 ? -17.789 7.499 22.549 1.00 98.62 212 CYS A N 1
ATOM 1712 C CA . CYS A 1 212 ? -18.027 8.582 23.503 1.00 98.62 212 CYS A CA 1
ATOM 1713 C C . CYS A 1 212 ? -17.801 9.960 22.866 1.00 98.62 212 CYS A C 1
ATOM 1715 O O . CYS A 1 212 ? -18.637 10.844 23.044 1.00 98.62 212 CYS A O 1
ATOM 1717 N N . ALA A 1 213 ? -16.715 10.126 22.102 1.00 98.44 213 ALA A N 1
ATOM 1718 C CA . ALA A 1 213 ? -16.411 11.387 21.431 1.00 98.44 213 ALA A CA 1
ATOM 1719 C C . ALA A 1 213 ? -17.448 11.738 20.355 1.00 98.44 213 ALA A C 1
ATOM 1721 O O . ALA A 1 213 ? -17.999 12.832 20.379 1.00 98.44 213 ALA A O 1
ATOM 1722 N N . GLU A 1 214 ? -17.785 10.801 19.464 1.00 98.12 214 GLU A N 1
ATOM 1723 C CA . GLU A 1 214 ? -18.824 11.011 18.442 1.00 98.12 214 GLU A CA 1
ATOM 1724 C C . GLU A 1 214 ? -20.174 11.353 19.064 1.00 98.12 214 GLU A C 1
ATOM 1726 O O . GLU A 1 214 ? -20.853 12.282 18.635 1.00 98.12 214 GLU A O 1
ATOM 1731 N N . ARG A 1 215 ? -20.558 10.620 20.111 1.00 98.00 215 ARG A N 1
ATOM 1732 C CA . ARG A 1 215 ? -21.854 10.790 20.760 1.00 98.00 215 ARG A CA 1
ATOM 1733 C C . ARG A 1 215 ? -21.984 12.148 21.455 1.00 98.00 215 ARG A C 1
ATOM 1735 O O . ARG A 1 215 ? -23.079 12.705 21.482 1.00 98.00 215 ARG A O 1
ATOM 1742 N N . ARG A 1 216 ? -20.888 12.672 22.009 1.00 97.94 216 ARG A N 1
ATOM 1743 C CA . ARG A 1 216 ? -20.822 13.991 22.662 1.00 97.94 216 ARG A CA 1
ATOM 1744 C C . ARG A 1 216 ? -20.542 15.143 21.693 1.00 97.94 216 ARG A C 1
ATOM 1746 O O . ARG A 1 216 ? -20.696 16.294 22.085 1.00 97.94 216 ARG A O 1
ATOM 1753 N N . GLY A 1 217 ? -20.144 14.851 20.453 1.00 97.44 217 GLY A N 1
ATOM 1754 C CA . GLY A 1 217 ? -19.649 15.861 19.515 1.00 97.44 217 GLY A CA 1
ATOM 1755 C C . GLY A 1 217 ? -18.258 16.393 19.879 1.00 97.44 217 GLY A C 1
ATOM 1756 O O . GLY A 1 217 ? -17.902 17.498 19.481 1.00 97.44 217 GLY A O 1
ATOM 1757 N N . ASP A 1 218 ? -17.471 15.631 20.641 1.00 98.06 218 ASP A N 1
ATOM 1758 C CA . ASP A 1 218 ? -16.121 16.032 21.022 1.00 98.06 218 ASP A CA 1
ATOM 1759 C C . ASP A 1 218 ? -15.163 15.889 19.826 1.00 98.06 218 ASP A C 1
ATOM 1761 O O . ASP A 1 218 ? -15.095 14.847 19.163 1.00 98.06 218 ASP A O 1
ATOM 1765 N N . PHE A 1 219 ? -14.370 16.928 19.564 1.00 98.19 219 PHE A N 1
ATOM 1766 C CA . PHE A 1 219 ? -13.407 16.924 18.466 1.00 98.19 219 PHE A CA 1
ATOM 1767 C C . PHE A 1 219 ? -12.272 15.925 18.714 1.00 98.19 219 PHE A C 1
ATOM 1769 O O . PHE A 1 219 ? -11.662 15.901 19.779 1.00 98.19 219 PHE A O 1
ATOM 1776 N N . TYR A 1 220 ? -11.915 15.134 17.704 1.00 98.50 220 TYR A N 1
ATOM 1777 C CA . TYR A 1 220 ? -10.749 14.253 17.744 1.00 98.50 220 TYR A CA 1
ATOM 1778 C C . TYR A 1 220 ? -10.032 14.220 16.394 1.00 98.50 220 TYR A C 1
ATOM 1780 O O . TYR A 1 220 ? -10.612 14.492 15.339 1.00 98.50 220 TYR A O 1
ATOM 1788 N N . ARG A 1 221 ? -8.748 13.845 16.399 1.00 98.12 221 ARG A N 1
ATOM 1789 C CA . ARG A 1 221 ? -7.905 13.900 15.199 1.00 98.12 221 ARG A CA 1
ATOM 1790 C C . ARG A 1 221 ? -7.505 12.518 14.696 1.00 98.12 221 ARG A C 1
ATOM 1792 O O . ARG A 1 221 ? -7.006 11.668 15.433 1.00 98.12 221 ARG A O 1
ATOM 1799 N N . ARG A 1 222 ? -7.665 12.307 13.387 1.00 97.94 222 ARG A N 1
ATOM 1800 C CA . ARG A 1 222 ? -7.238 11.085 12.689 1.00 97.94 222 ARG A CA 1
ATOM 1801 C C . ARG A 1 222 ? -5.921 11.317 11.964 1.00 97.94 222 ARG A C 1
ATOM 1803 O O . ARG A 1 222 ? -5.874 12.024 10.962 1.00 97.94 222 ARG A O 1
ATOM 1810 N N . VAL A 1 223 ? -4.860 10.679 12.439 1.00 97.44 223 VAL A N 1
ATOM 1811 C CA . VAL A 1 223 ? -3.502 10.820 11.909 1.00 97.44 223 VAL A CA 1
ATOM 1812 C C . VAL A 1 223 ? -3.010 9.470 11.427 1.00 97.44 223 VAL A C 1
ATOM 1814 O O . VAL A 1 223 ? -3.000 8.499 12.168 1.00 97.44 223 VAL A O 1
ATOM 1817 N N . SER A 1 224 ? -2.559 9.383 10.178 1.00 96.56 224 SER A N 1
ATOM 1818 C CA . SER A 1 224 ? -1.978 8.145 9.652 1.00 96.56 224 SER A CA 1
ATOM 1819 C C . SER A 1 224 ? -0.603 7.888 10.276 1.00 96.56 224 SER A C 1
ATOM 1821 O O . SER A 1 224 ? 0.410 8.163 9.635 1.00 96.56 224 SER A O 1
ATOM 1823 N N . MET A 1 225 ? -0.565 7.305 11.476 1.00 97.25 225 MET A N 1
ATOM 1824 C CA . MET A 1 225 ? 0.649 7.019 12.258 1.00 97.25 225 MET A CA 1
ATOM 1825 C C . MET A 1 225 ? 1.721 6.271 11.446 1.00 97.25 225 MET A C 1
ATOM 1827 O O . MET A 1 225 ? 2.915 6.496 11.615 1.00 97.25 225 MET A O 1
ATOM 1831 N N . LYS A 1 226 ? 1.306 5.469 10.454 1.00 95.06 226 LYS A N 1
ATOM 1832 C CA . LYS A 1 226 ? 2.212 4.807 9.498 1.00 95.06 226 LYS A CA 1
ATOM 1833 C C . LYS A 1 226 ? 3.109 5.750 8.695 1.00 95.06 226 LYS A C 1
ATOM 1835 O O . LYS A 1 226 ? 4.235 5.389 8.372 1.00 95.06 226 LYS A O 1
ATOM 1840 N N . LYS A 1 227 ? 2.629 6.954 8.374 1.00 94.31 227 LYS A N 1
ATOM 1841 C CA . LYS A 1 227 ? 3.422 7.987 7.685 1.00 94.31 227 LYS A CA 1
ATOM 1842 C C . LYS A 1 227 ? 4.528 8.548 8.578 1.00 94.31 227 LYS A C 1
ATOM 1844 O O . LYS A 1 227 ? 5.489 9.100 8.064 1.00 94.31 227 LYS A O 1
ATOM 1849 N N . PHE A 1 228 ? 4.394 8.366 9.888 1.00 95.88 228 PHE A N 1
ATOM 1850 C CA . PHE A 1 228 ? 5.285 8.888 10.916 1.00 95.88 228 PHE A CA 1
ATOM 1851 C C . PHE A 1 228 ? 6.115 7.771 11.552 1.00 95.88 228 PHE A C 1
ATOM 1853 O O . PHE A 1 228 ? 6.427 7.789 12.739 1.00 95.88 228 PHE A O 1
ATOM 1860 N N . GLY A 1 229 ? 6.457 6.765 10.744 1.00 96.06 229 GLY A N 1
ATOM 1861 C CA . GLY A 1 229 ? 7.388 5.710 11.121 1.00 96.06 229 GLY A CA 1
ATOM 1862 C C . GLY A 1 229 ? 6.855 4.744 12.175 1.00 96.06 229 GLY A C 1
ATOM 1863 O O . GLY A 1 229 ? 7.640 4.246 12.970 1.00 96.06 229 GLY A O 1
ATOM 1864 N N . TRP A 1 230 ? 5.551 4.478 12.199 1.00 97.88 230 TRP A N 1
ATOM 1865 C CA . TRP A 1 230 ? 4.978 3.419 13.027 1.00 97.88 230 TRP A CA 1
ATOM 1866 C C . TRP A 1 230 ? 4.418 2.278 12.179 1.00 97.88 230 TRP A C 1
ATOM 1868 O O . TRP A 1 230 ? 3.869 2.492 11.099 1.00 97.88 230 TRP A O 1
ATOM 1878 N N . ALA A 1 231 ? 4.494 1.047 12.670 1.00 97.12 231 ALA A N 1
ATOM 1879 C CA . ALA A 1 231 ? 3.861 -0.098 12.032 1.00 97.12 231 ALA A CA 1
ATOM 1880 C C . ALA A 1 231 ? 3.178 -0.989 13.063 1.00 97.12 231 ALA A C 1
ATOM 1882 O O . ALA A 1 231 ? 3.719 -1.239 14.129 1.00 97.12 231 ALA A O 1
ATOM 1883 N N . HIS A 1 232 ? 2.008 -1.504 12.696 1.00 97.62 232 HIS A N 1
ATOM 1884 C CA . HIS A 1 232 ? 1.247 -2.477 13.476 1.00 97.62 232 HIS A CA 1
ATOM 1885 C C . HIS A 1 232 ? 1.402 -3.875 12.866 1.00 97.62 232 HIS A C 1
ATOM 1887 O O . HIS A 1 232 ? 1.297 -4.022 11.636 1.00 97.62 232 HIS A O 1
ATOM 1893 N N . ALA A 1 233 ? 1.683 -4.886 13.692 1.00 96.44 233 ALA A N 1
ATOM 1894 C CA . ALA A 1 233 ? 1.997 -6.235 13.235 1.00 96.44 233 ALA A CA 1
ATOM 1895 C C . ALA A 1 233 ? 1.497 -7.340 14.178 1.00 96.44 233 ALA A C 1
ATOM 1897 O O . ALA A 1 233 ? 2.282 -7.983 14.859 1.00 96.44 233 ALA A O 1
ATOM 1898 N N . SER A 1 234 ? 0.217 -7.687 14.061 1.00 92.94 234 SER A N 1
ATOM 1899 C CA . SER A 1 234 ? -0.439 -8.737 14.861 1.00 92.94 234 SER A CA 1
ATOM 1900 C C . SER A 1 234 ? 0.045 -10.184 14.643 1.00 92.94 234 SER A C 1
ATOM 1902 O O . SER A 1 234 ? -0.537 -11.119 15.183 1.00 92.94 234 SER A O 1
ATOM 1904 N N . GLN A 1 235 ? 1.062 -10.416 13.806 1.00 95.44 235 GLN A N 1
ATOM 1905 C CA . GLN A 1 235 ? 1.635 -11.747 13.579 1.00 95.44 235 GLN A CA 1
ATOM 1906 C C . GLN A 1 235 ? 3.064 -11.780 14.131 1.00 95.44 235 GLN A C 1
ATOM 1908 O O . GLN A 1 235 ? 3.892 -11.026 13.609 1.00 95.44 235 GLN A O 1
ATOM 1913 N N . PRO A 1 236 ? 3.409 -12.699 15.054 1.00 94.94 236 PRO A N 1
ATOM 1914 C CA . PRO A 1 236 ? 4.719 -12.711 15.715 1.00 94.94 236 PRO A CA 1
ATOM 1915 C C . PRO A 1 236 ? 5.911 -12.691 14.746 1.00 94.94 236 PRO A C 1
ATOM 1917 O O . PRO A 1 236 ? 6.787 -11.839 14.845 1.00 94.94 236 PRO A O 1
ATOM 1920 N N . ARG A 1 237 ? 5.896 -13.534 13.701 1.00 91.25 237 ARG A N 1
ATOM 1921 C CA . ARG A 1 237 ? 6.966 -13.558 12.678 1.00 91.25 237 ARG A CA 1
ATOM 1922 C C . ARG A 1 237 ? 7.115 -12.231 11.932 1.00 91.25 237 ARG A C 1
ATOM 1924 O O . ARG A 1 237 ? 8.206 -11.852 11.510 1.00 91.25 237 ARG A O 1
ATOM 1931 N N . ARG A 1 238 ? 6.001 -11.534 11.695 1.00 92.44 238 ARG A N 1
ATOM 1932 C CA . ARG A 1 238 ? 6.015 -10.228 11.031 1.00 92.44 238 ARG A CA 1
ATOM 1933 C C . ARG A 1 238 ? 6.533 -9.151 11.979 1.00 92.44 238 ARG A C 1
ATOM 1935 O O . ARG A 1 238 ? 7.252 -8.278 11.498 1.00 92.44 238 ARG A O 1
ATOM 1942 N N . LEU A 1 239 ? 6.163 -9.221 13.258 1.00 97.75 239 LEU A N 1
ATOM 1943 C CA . LEU A 1 239 ? 6.628 -8.329 14.315 1.00 97.75 239 LEU A CA 1
ATOM 1944 C C . LEU A 1 239 ? 8.153 -8.391 14.434 1.00 97.75 239 LEU A C 1
ATOM 1946 O O . LEU A 1 239 ? 8.812 -7.375 14.228 1.00 97.75 239 LEU A O 1
ATOM 1950 N N . GLU A 1 240 ? 8.703 -9.597 14.611 1.00 96.75 240 GLU A N 1
ATOM 1951 C CA . GLU A 1 240 ? 10.149 -9.857 14.665 1.00 96.75 240 GLU A CA 1
ATOM 1952 C C . GLU A 1 240 ? 10.855 -9.297 13.427 1.00 96.75 240 GLU A C 1
ATOM 1954 O O . GLU A 1 240 ? 11.759 -8.473 13.536 1.00 96.75 240 GLU A O 1
ATOM 1959 N N . ARG A 1 241 ? 10.374 -9.643 12.225 1.00 93.25 241 ARG A N 1
ATOM 1960 C CA . ARG A 1 241 ? 10.964 -9.151 10.973 1.00 93.25 241 ARG A CA 1
ATOM 1961 C C . ARG A 1 241 ? 10.950 -7.624 10.870 1.00 93.25 241 ARG A C 1
ATOM 1963 O O . ARG A 1 241 ? 11.905 -7.045 10.358 1.00 93.25 241 ARG A O 1
ATOM 1970 N N . LEU A 1 242 ? 9.866 -6.960 11.274 1.00 94.69 242 LEU A N 1
ATOM 1971 C CA . LEU A 1 242 ? 9.782 -5.497 11.225 1.00 94.69 242 LEU A CA 1
ATOM 1972 C C . LEU A 1 242 ? 10.715 -4.848 12.249 1.00 94.69 242 LEU A C 1
ATOM 1974 O O . LEU A 1 242 ? 11.404 -3.891 11.894 1.00 94.69 242 LEU A O 1
ATOM 1978 N N . ALA A 1 243 ? 10.774 -5.382 13.469 1.00 97.12 243 ALA A N 1
ATOM 1979 C CA . ALA A 1 243 ? 11.655 -4.893 14.521 1.00 97.12 243 ALA A CA 1
ATOM 1980 C C . ALA A 1 243 ? 13.134 -5.054 14.138 1.00 97.12 243 ALA A C 1
ATOM 1982 O O . ALA A 1 243 ? 13.871 -4.068 14.128 1.00 97.12 243 ALA A O 1
ATOM 1983 N N . SER A 1 244 ? 13.552 -6.248 13.700 1.00 94.00 244 SER A N 1
ATOM 1984 C CA . SER A 1 244 ? 14.927 -6.505 13.251 1.00 94.00 244 SER A CA 1
ATOM 1985 C C . SER A 1 244 ? 15.330 -5.582 12.103 1.00 94.00 244 SER A C 1
ATOM 1987 O O . SER A 1 244 ? 16.394 -4.968 12.147 1.00 94.00 244 SER A O 1
ATOM 1989 N N . ARG A 1 245 ? 14.459 -5.413 11.097 1.00 90.75 245 ARG A N 1
ATOM 1990 C CA . ARG A 1 245 ? 14.715 -4.486 9.982 1.00 90.75 245 ARG A CA 1
ATOM 1991 C C . ARG A 1 245 ? 14.868 -3.048 10.457 1.00 90.75 245 ARG A C 1
ATOM 1993 O O . ARG A 1 245 ? 15.734 -2.332 9.962 1.00 90.75 245 ARG A O 1
ATOM 2000 N N . SER A 1 246 ? 14.023 -2.623 11.390 1.00 94.19 246 SER A N 1
ATOM 2001 C CA . SER A 1 246 ? 14.060 -1.266 11.915 1.00 94.19 246 SER A CA 1
ATOM 2002 C C . SER A 1 246 ? 15.342 -0.973 12.700 1.00 94.19 246 SER A C 1
ATOM 2004 O O . SER A 1 246 ? 15.902 0.116 12.576 1.00 94.19 246 SER A O 1
ATOM 2006 N N . LEU A 1 247 ? 15.829 -1.941 13.476 1.00 94.69 247 LEU A N 1
ATOM 2007 C CA . LEU A 1 247 ? 17.080 -1.813 14.224 1.00 94.69 247 LEU A CA 1
ATOM 2008 C C . LEU A 1 247 ? 18.305 -1.870 13.300 1.00 94.69 247 LEU A C 1
ATOM 2010 O O . LEU A 1 247 ? 19.239 -1.092 13.492 1.00 94.69 247 LEU A O 1
ATOM 2014 N N . ALA A 1 248 ? 18.280 -2.722 12.270 1.00 87.81 248 ALA A N 1
ATOM 2015 C CA . ALA A 1 248 ? 19.375 -2.868 11.310 1.00 87.81 248 ALA A CA 1
ATOM 2016 C C . ALA A 1 248 ? 19.578 -1.621 10.432 1.00 87.81 248 ALA A C 1
ATOM 2018 O O . ALA A 1 248 ? 20.712 -1.179 10.243 1.00 87.81 248 ALA A O 1
ATOM 2019 N N . ALA A 1 249 ? 18.492 -1.009 9.941 1.00 77.75 249 ALA A N 1
ATOM 2020 C CA . ALA A 1 249 ? 18.553 0.148 9.037 1.00 77.75 249 ALA A CA 1
ATOM 2021 C C . ALA A 1 249 ? 19.299 1.358 9.628 1.00 77.75 249 ALA A C 1
ATOM 2023 O O . ALA A 1 249 ? 19.830 2.198 8.903 1.00 77.75 249 ALA A O 1
ATOM 2024 N N . ALA A 1 250 ? 19.346 1.459 10.952 1.00 69.81 250 ALA A N 1
ATOM 2025 C CA . ALA A 1 250 ? 19.999 2.562 11.630 1.00 69.81 250 ALA A CA 1
ATOM 2026 C C . ALA A 1 250 ? 21.498 2.319 11.889 1.00 69.81 250 ALA A C 1
ATOM 2028 O O . ALA A 1 250 ? 22.193 3.262 12.255 1.00 69.81 250 ALA A O 1
ATOM 2029 N N . SER A 1 251 ? 22.009 1.102 11.674 1.00 71.12 251 SER A N 1
ATOM 2030 C CA . SER A 1 251 ? 23.454 0.824 11.687 1.00 71.12 251 SER A CA 1
ATOM 2031 C C . SER A 1 251 ? 24.118 1.205 10.358 1.00 71.12 251 SER A C 1
ATOM 2033 O O . SER A 1 251 ? 25.266 1.634 10.343 1.00 71.12 251 SER A O 1
ATOM 2035 N N . THR A 1 252 ? 23.384 1.134 9.243 1.00 59.03 252 THR A N 1
ATOM 2036 C CA . THR A 1 252 ? 23.888 1.465 7.897 1.00 59.03 252 THR A CA 1
ATOM 2037 C C . THR A 1 252 ? 23.976 2.965 7.603 1.00 59.03 252 THR A C 1
ATOM 2039 O O . THR A 1 252 ? 24.755 3.374 6.748 1.00 59.03 252 THR A O 1
ATOM 2042 N N . ASN A 1 253 ? 23.236 3.810 8.326 1.00 52.28 253 ASN A N 1
ATOM 2043 C CA . ASN A 1 253 ? 23.261 5.265 8.111 1.00 52.28 253 ASN A CA 1
ATOM 2044 C C . ASN A 1 253 ? 24.428 5.986 8.808 1.00 52.28 253 ASN A C 1
ATOM 2046 O O . ASN A 1 253 ? 24.564 7.194 8.651 1.00 52.28 253 ASN A O 1
ATOM 2050 N N . SER A 1 254 ? 25.282 5.272 9.550 1.00 43.47 254 SER A N 1
ATOM 2051 C CA . SER A 1 254 ? 26.427 5.876 10.245 1.00 43.47 254 SER A CA 1
ATOM 2052 C C . SER A 1 254 ? 27.708 5.951 9.397 1.00 43.47 254 SER A C 1
ATOM 2054 O O . SER A 1 254 ? 28.689 6.522 9.867 1.00 43.47 254 SER A O 1
ATOM 2056 N N . SER A 1 255 ? 27.739 5.396 8.177 1.00 38.84 255 SER A N 1
ATOM 2057 C CA . SER A 1 255 ? 28.968 5.341 7.359 1.00 38.84 255 SER A CA 1
ATOM 2058 C C . SER A 1 255 ? 28.790 5.665 5.873 1.00 38.84 255 SER A C 1
ATOM 2060 O O . SER A 1 255 ? 29.714 5.442 5.094 1.00 38.84 255 SER A O 1
ATOM 2062 N N . LEU A 1 256 ? 27.637 6.192 5.451 1.00 33.91 256 LEU A N 1
ATOM 2063 C CA . LEU A 1 256 ? 27.495 6.739 4.102 1.00 33.91 256 LEU A CA 1
ATOM 2064 C C . LEU A 1 256 ? 28.079 8.155 4.080 1.00 33.91 256 LEU A C 1
ATOM 2066 O O . LEU A 1 256 ? 27.359 9.152 4.105 1.00 33.91 256 LEU A O 1
ATOM 2070 N N . THR A 1 257 ? 29.409 8.239 4.029 1.00 31.30 257 THR A N 1
ATOM 2071 C CA . THR A 1 257 ? 30.053 9.361 3.351 1.00 31.30 257 THR A CA 1
ATOM 2072 C C . THR A 1 257 ? 29.488 9.394 1.939 1.00 31.30 257 THR A C 1
ATOM 2074 O O . THR A 1 257 ? 29.589 8.424 1.189 1.00 31.30 257 THR A O 1
ATOM 2077 N N . VAL A 1 258 ? 28.823 10.495 1.600 1.00 29.70 258 VAL A N 1
ATOM 2078 C CA . VAL A 1 258 ? 28.422 10.804 0.229 1.00 29.70 258 VAL A CA 1
ATOM 2079 C C . VAL A 1 258 ? 29.669 10.618 -0.646 1.00 29.70 258 VAL A C 1
ATOM 2081 O O . VAL A 1 258 ? 30.661 11.312 -0.400 1.00 29.70 258 VAL A O 1
ATOM 2084 N N . PRO A 1 259 ? 29.695 9.675 -1.608 1.00 33.03 259 PRO A N 1
ATOM 2085 C CA . PRO A 1 259 ? 30.775 9.629 -2.580 1.00 33.03 259 PRO A CA 1
ATOM 2086 C C . PRO A 1 259 ? 30.806 10.990 -3.267 1.00 33.03 259 PRO A C 1
ATOM 2088 O O . PRO A 1 259 ? 29.757 11.482 -3.686 1.00 33.03 259 PRO A O 1
ATOM 2091 N N . GLY A 1 260 ? 31.988 11.609 -3.283 1.00 29.77 260 GLY A N 1
ATOM 2092 C CA . GLY A 1 260 ? 32.198 12.978 -3.739 1.00 29.77 260 GLY A CA 1
ATOM 2093 C C . GLY A 1 260 ? 31.513 13.292 -5.066 1.00 29.77 260 GLY A C 1
ATOM 2094 O O . GLY A 1 260 ? 31.296 12.408 -5.896 1.00 29.77 260 GLY A O 1
ATOM 2095 N N . GLU A 1 261 ? 31.175 14.573 -5.220 1.00 29.97 261 GLU A N 1
ATOM 2096 C CA . GLU A 1 261 ? 30.600 15.171 -6.423 1.00 29.97 261 GLU A CA 1
ATOM 2097 C C . GLU A 1 261 ? 31.129 14.500 -7.694 1.00 29.97 261 GLU A C 1
ATOM 2099 O O . GLU A 1 261 ? 32.318 14.558 -8.017 1.00 29.97 261 GLU A O 1
ATOM 2104 N N . LEU A 1 262 ? 30.221 13.841 -8.417 1.00 35.16 262 LEU A N 1
ATOM 2105 C CA . LEU A 1 262 ? 30.514 13.375 -9.761 1.00 35.16 262 LEU A CA 1
ATOM 2106 C C . LEU A 1 262 ? 30.884 14.598 -10.613 1.00 35.16 262 LEU A C 1
ATOM 2108 O O . LEU A 1 262 ? 30.160 15.598 -10.581 1.00 35.16 262 LEU A O 1
ATOM 2112 N N . PRO A 1 263 ? 31.984 14.537 -11.381 1.00 31.14 263 PRO A N 1
ATOM 2113 C CA . PRO A 1 263 ? 32.416 15.657 -12.196 1.00 31.14 263 PRO A CA 1
ATOM 2114 C C . PRO A 1 263 ? 31.307 16.047 -13.174 1.00 31.14 263 PRO A C 1
ATOM 2116 O O . PRO A 1 263 ? 30.749 15.198 -13.876 1.00 31.14 263 PRO A O 1
ATOM 2119 N N . SER A 1 264 ? 31.019 17.349 -13.209 1.00 30.70 264 SER A N 1
ATOM 2120 C CA . SER A 1 264 ? 30.198 18.011 -14.222 1.00 30.70 264 SER A CA 1
ATOM 2121 C C . SER A 1 264 ? 30.570 17.484 -15.611 1.00 30.70 264 SER A C 1
ATOM 2123 O O . SER A 1 264 ? 31.678 17.709 -16.105 1.00 30.70 264 SER A O 1
ATOM 2125 N N . ARG A 1 265 ? 29.667 16.705 -16.216 1.00 34.69 265 ARG A N 1
ATOM 2126 C CA . ARG A 1 265 ? 29.868 16.128 -17.546 1.00 34.69 265 ARG A CA 1
ATOM 2127 C C . ARG A 1 265 ? 29.415 17.118 -18.612 1.00 34.69 265 ARG A C 1
ATOM 2129 O O . ARG A 1 265 ? 28.317 17.663 -18.550 1.00 34.69 265 ARG A O 1
ATOM 2136 N N . ALA A 1 266 ? 30.283 17.283 -19.606 1.00 32.00 266 ALA A N 1
ATOM 2137 C CA . ALA A 1 266 ? 30.026 17.964 -20.865 1.00 32.00 266 ALA A CA 1
ATOM 2138 C C . ALA A 1 266 ? 28.734 17.461 -21.551 1.00 32.00 266 ALA A C 1
ATOM 2140 O O . ALA A 1 266 ? 28.349 16.302 -21.351 1.00 32.00 266 ALA A O 1
ATOM 2141 N N . PRO A 1 267 ? 28.078 18.302 -22.375 1.00 34.12 267 PRO A N 1
ATOM 2142 C CA . PRO A 1 267 ? 26.876 17.924 -23.111 1.00 34.12 267 PRO A CA 1
ATOM 2143 C C . PRO A 1 267 ? 27.113 16.665 -23.950 1.00 34.12 267 PRO A C 1
ATOM 2145 O O . PRO A 1 267 ? 28.138 16.519 -24.618 1.00 34.12 267 PRO A O 1
ATOM 2148 N N . ALA A 1 268 ? 26.151 15.743 -23.883 1.00 35.50 268 ALA A N 1
ATOM 2149 C CA . ALA A 1 268 ? 26.194 14.485 -24.610 1.00 35.50 268 ALA A CA 1
ATOM 2150 C C . ALA A 1 268 ? 26.298 14.731 -26.130 1.00 35.50 268 ALA A C 1
ATOM 2152 O O . ALA A 1 268 ? 25.640 15.638 -26.648 1.00 35.50 268 ALA A O 1
ATOM 2153 N N . PRO A 1 269 ? 27.086 13.924 -26.863 1.00 33.94 269 PRO A N 1
ATOM 2154 C CA . PRO A 1 269 ? 27.132 13.996 -28.316 1.00 33.94 269 PRO A CA 1
ATOM 2155 C C . PRO A 1 269 ? 25.747 13.702 -28.904 1.00 33.94 269 PRO A C 1
ATOM 2157 O O . PRO A 1 269 ? 25.056 12.782 -28.461 1.00 33.94 269 PRO A O 1
ATOM 2160 N N . SER A 1 270 ? 25.362 14.465 -29.927 1.00 38.91 270 SER A N 1
ATOM 2161 C CA . SER A 1 270 ? 24.169 14.243 -30.747 1.00 38.91 270 SER A CA 1
ATOM 2162 C C . SER A 1 270 ? 24.264 12.891 -31.468 1.00 38.91 270 SER A C 1
ATOM 2164 O O . SER A 1 270 ? 24.743 12.794 -32.596 1.00 38.91 270 SER A O 1
ATOM 2166 N N . ARG A 1 271 ? 23.849 11.811 -30.793 1.00 44.38 271 ARG A N 1
ATOM 2167 C CA . ARG A 1 271 ? 23.777 10.466 -31.382 1.00 44.38 271 ARG A CA 1
ATOM 2168 C C . ARG A 1 271 ? 22.677 10.436 -32.450 1.00 44.38 271 ARG A C 1
ATOM 2170 O O . ARG A 1 271 ? 21.610 11.017 -32.270 1.00 44.38 271 ARG A O 1
ATOM 2177 N N . GLY A 1 272 ? 23.018 9.801 -33.573 1.00 50.00 272 GLY A N 1
ATOM 2178 C CA . GLY A 1 272 ? 22.401 9.944 -34.890 1.00 50.00 272 GLY A CA 1
ATOM 2179 C C . GLY A 1 272 ? 20.878 9.868 -34.928 1.00 50.00 272 GLY A C 1
ATOM 2180 O O . GLY A 1 272 ? 20.249 9.111 -34.190 1.00 50.00 272 GLY A O 1
ATOM 2181 N N . ALA A 1 273 ? 20.302 10.648 -35.843 1.00 55.84 273 ALA A N 1
ATOM 2182 C CA . ALA A 1 273 ? 18.912 10.513 -36.240 1.00 55.84 273 ALA A CA 1
ATOM 2183 C C . ALA A 1 273 ? 18.640 9.044 -36.586 1.00 55.84 273 ALA A C 1
ATOM 2185 O O . ALA A 1 273 ? 19.204 8.496 -37.532 1.00 55.84 273 ALA A O 1
ATOM 2186 N N . VAL A 1 274 ? 17.804 8.396 -35.780 1.00 60.47 274 VAL A N 1
ATOM 2187 C CA . VAL A 1 274 ? 17.240 7.098 -36.132 1.00 60.47 274 VAL A CA 1
ATOM 2188 C C . VAL A 1 274 ? 16.382 7.376 -37.356 1.00 60.47 274 VAL A C 1
ATOM 2190 O O . VAL A 1 274 ? 15.429 8.149 -37.250 1.00 60.47 274 VAL A O 1
ATOM 2193 N N . ALA A 1 275 ? 16.747 6.821 -38.513 1.00 66.06 275 ALA A N 1
ATOM 2194 C CA . ALA A 1 275 ? 15.835 6.801 -39.649 1.00 66.06 275 ALA A CA 1
ATOM 2195 C C . ALA A 1 275 ? 14.498 6.244 -39.145 1.00 66.06 275 ALA A C 1
ATOM 2197 O O . ALA A 1 275 ? 14.508 5.254 -38.409 1.00 66.06 275 ALA A O 1
ATOM 2198 N N . GLU A 1 276 ? 13.384 6.915 -39.445 1.00 73.69 276 GLU A N 1
ATOM 2199 C CA . GLU A 1 276 ? 12.072 6.507 -38.942 1.00 73.69 276 GLU A CA 1
ATOM 2200 C C . GLU A 1 276 ? 11.816 5.045 -39.326 1.00 73.69 276 GLU A C 1
ATOM 2202 O O . GLU A 1 276 ? 11.590 4.720 -40.490 1.00 73.69 276 GLU A O 1
ATOM 2207 N N . ALA A 1 277 ? 11.920 4.146 -38.347 1.00 83.62 277 ALA A N 1
ATOM 2208 C CA . ALA A 1 277 ? 11.617 2.743 -38.550 1.00 83.62 277 ALA A CA 1
ATOM 2209 C C . ALA A 1 277 ? 10.097 2.565 -38.514 1.00 83.62 277 ALA A C 1
ATOM 2211 O O . ALA A 1 277 ? 9.405 3.173 -37.691 1.00 83.62 277 ALA A O 1
ATOM 2212 N N . SER A 1 278 ? 9.578 1.709 -39.392 1.00 93.38 278 SER A N 1
ATOM 2213 C CA . SER A 1 278 ? 8.142 1.427 -39.464 1.00 93.38 278 SER A CA 1
ATOM 2214 C C . SER A 1 278 ? 7.616 0.788 -38.175 1.00 93.38 278 SER A C 1
ATOM 2216 O O . SER A 1 278 ? 6.492 1.054 -37.765 1.00 93.38 278 SER A O 1
ATOM 2218 N N . GLU A 1 279 ? 8.427 -0.002 -37.474 1.00 97.50 279 GLU A N 1
ATOM 2219 C CA . GLU A 1 279 ? 8.031 -0.649 -36.225 1.00 97.50 279 GLU A CA 1
ATOM 2220 C C . GLU A 1 279 ? 9.163 -0.710 -35.201 1.00 97.50 279 GLU A C 1
ATOM 2222 O O . GLU A 1 279 ? 10.341 -0.756 -35.559 1.00 97.50 279 GLU A O 1
ATOM 2227 N N . GLY A 1 280 ? 8.805 -0.704 -33.917 1.00 97.88 280 GLY A N 1
ATOM 2228 C CA . GLY A 1 280 ? 9.775 -0.790 -32.834 1.00 97.88 280 GLY A CA 1
ATOM 2229 C C . GLY A 1 280 ? 9.166 -1.004 -31.455 1.00 97.88 280 GLY A C 1
ATOM 2230 O O . GLY A 1 280 ? 7.973 -0.794 -31.226 1.00 97.88 280 GLY A O 1
ATOM 2231 N N . VAL A 1 281 ? 10.009 -1.438 -30.519 1.00 98.62 281 VAL A N 1
ATOM 2232 C CA . VAL A 1 281 ? 9.613 -1.699 -29.130 1.00 98.62 281 VAL A CA 1
ATOM 2233 C C . VAL A 1 281 ? 9.999 -0.526 -28.238 1.00 98.62 281 VAL A C 1
ATOM 2235 O O . VAL A 1 281 ? 11.087 0.036 -28.371 1.00 98.62 281 VAL A O 1
ATOM 2238 N N . VAL A 1 282 ? 9.126 -0.177 -27.299 1.00 98.62 282 VAL A N 1
ATOM 2239 C CA . VAL A 1 282 ? 9.346 0.876 -26.308 1.00 98.62 282 VAL A CA 1
ATOM 2240 C C . VAL A 1 282 ? 9.307 0.296 -24.897 1.00 98.62 282 VAL A C 1
ATOM 2242 O O . VAL A 1 282 ? 8.373 -0.415 -24.533 1.00 98.62 282 VAL A O 1
ATOM 2245 N N . TYR A 1 283 ? 10.302 0.673 -24.095 1.00 98.81 283 TYR A N 1
ATOM 2246 C CA . TYR A 1 283 ? 10.342 0.475 -22.649 1.00 98.81 283 TYR A CA 1
ATOM 2247 C C . TYR A 1 283 ? 10.374 1.815 -21.913 1.00 98.81 283 TYR A C 1
ATOM 2249 O O . TYR A 1 283 ? 10.857 2.826 -22.432 1.00 98.81 283 TYR A O 1
ATOM 2257 N N . LEU A 1 284 ? 9.931 1.794 -20.656 1.00 98.56 284 LEU A N 1
ATOM 2258 C CA . LEU A 1 284 ? 10.033 2.914 -19.727 1.00 98.56 284 LEU A CA 1
ATOM 2259 C C . LEU A 1 284 ? 10.678 2.462 -18.411 1.00 98.56 284 LEU A C 1
ATOM 2261 O O . LEU A 1 284 ? 10.189 1.544 -17.755 1.00 98.56 284 LEU A O 1
ATOM 2265 N N . LEU A 1 285 ? 11.730 3.162 -17.984 1.00 98.38 285 LEU A N 1
ATOM 2266 C CA . LEU A 1 285 ? 12.342 3.009 -16.665 1.00 98.38 285 LEU A CA 1
ATOM 2267 C C . LEU A 1 285 ? 12.254 4.329 -15.902 1.00 98.38 285 LEU A C 1
ATOM 2269 O O . LEU A 1 285 ? 13.080 5.223 -16.078 1.00 98.38 285 LEU A O 1
ATOM 2273 N N . THR A 1 286 ? 11.254 4.461 -15.031 1.00 97.62 286 THR A N 1
ATOM 2274 C CA . THR A 1 286 ? 11.069 5.712 -14.282 1.00 97.62 286 THR A CA 1
ATOM 2275 C C . THR A 1 286 ? 11.987 5.855 -13.074 1.00 97.62 286 THR A C 1
ATOM 2277 O O . THR A 1 286 ? 12.075 6.935 -12.512 1.00 97.62 286 THR A O 1
ATOM 2280 N N . GLY A 1 287 ? 12.625 4.771 -12.637 1.00 96.44 287 GLY A N 1
ATOM 2281 C CA . GLY A 1 287 ? 13.490 4.725 -11.463 1.00 96.44 287 GLY A CA 1
ATOM 2282 C C . GLY A 1 287 ? 14.239 3.392 -11.388 1.00 96.44 287 GLY A C 1
ATOM 2283 O O . GLY A 1 287 ? 13.916 2.465 -12.135 1.00 96.44 287 GLY A O 1
ATOM 2284 N N . PRO A 1 288 ? 15.232 3.269 -10.499 1.00 96.94 288 PRO A N 1
ATOM 2285 C CA . PRO A 1 288 ? 16.182 2.158 -10.530 1.00 96.94 288 PRO A CA 1
ATOM 2286 C C . PRO A 1 288 ? 15.576 0.818 -10.063 1.00 96.94 288 PRO A C 1
ATOM 2288 O O . PRO A 1 288 ? 16.029 -0.240 -10.491 1.00 96.94 288 PRO A O 1
ATOM 2291 N N . SER A 1 289 ? 14.480 0.832 -9.293 1.00 96.50 289 SER A N 1
ATOM 2292 C CA . SER A 1 289 ? 13.887 -0.377 -8.690 1.00 96.50 289 SER A CA 1
ATOM 2293 C C . SER A 1 289 ? 13.334 -1.410 -9.679 1.00 96.50 289 SER A C 1
ATOM 2295 O O . SER A 1 289 ? 12.998 -2.515 -9.272 1.00 96.50 289 SER A O 1
ATOM 2297 N N . HIS A 1 290 ? 13.202 -1.072 -10.964 1.00 97.75 290 HIS A N 1
ATOM 2298 C CA . HIS A 1 290 ? 12.778 -2.003 -12.021 1.00 97.75 290 HIS A CA 1
ATOM 2299 C C . HIS A 1 290 ? 13.918 -2.342 -12.996 1.00 97.75 290 HIS A C 1
ATOM 2301 O O . HIS A 1 290 ? 13.705 -3.078 -13.954 1.00 97.75 290 HIS A O 1
ATOM 2307 N N . ALA A 1 291 ? 15.131 -1.832 -12.767 1.00 98.19 291 ALA A N 1
ATOM 2308 C CA . ALA A 1 291 ? 16.242 -1.936 -13.709 1.00 98.19 291 ALA A CA 1
ATOM 2309 C C . ALA A 1 291 ? 16.696 -3.379 -13.956 1.00 98.19 291 ALA A C 1
ATOM 2311 O O . ALA A 1 291 ? 16.872 -3.781 -15.103 1.00 98.19 291 ALA A O 1
ATOM 2312 N N . ALA A 1 292 ? 16.837 -4.184 -12.898 1.00 98.25 292 ALA A N 1
ATOM 2313 C CA . ALA A 1 292 ? 17.238 -5.585 -13.039 1.00 98.25 292 ALA A CA 1
ATOM 2314 C C . ALA A 1 292 ? 16.203 -6.380 -13.850 1.00 98.25 292 ALA A C 1
ATOM 2316 O O . ALA A 1 292 ? 16.550 -7.202 -14.697 1.00 98.25 292 ALA A O 1
ATOM 2317 N N . ARG A 1 293 ? 14.918 -6.085 -13.628 1.00 98.38 293 ARG A N 1
ATOM 2318 C CA . ARG A 1 293 ? 13.809 -6.675 -14.378 1.00 98.38 293 ARG A CA 1
ATOM 2319 C C . ARG A 1 293 ? 13.846 -6.249 -15.847 1.00 98.38 293 ARG A C 1
ATOM 2321 O O . ARG A 1 293 ? 13.762 -7.119 -16.707 1.00 98.38 293 ARG A O 1
ATOM 2328 N N . LEU A 1 294 ? 14.103 -4.967 -16.122 1.00 98.62 294 LEU A N 1
ATOM 2329 C CA . LEU A 1 294 ? 14.248 -4.443 -17.481 1.00 98.62 294 LEU A CA 1
ATOM 2330 C C . LEU A 1 294 ? 15.377 -5.135 -18.250 1.00 98.62 294 LEU A C 1
ATOM 2332 O O . LEU A 1 294 ? 15.173 -5.509 -19.399 1.00 98.62 294 LEU A O 1
ATOM 2336 N N . VAL A 1 295 ? 16.549 -5.329 -17.638 1.00 98.69 295 VAL A N 1
ATOM 2337 C CA . VAL A 1 295 ? 17.671 -6.020 -18.298 1.00 98.69 295 VAL A CA 1
ATOM 2338 C C . VAL A 1 295 ? 17.293 -7.454 -18.658 1.00 98.69 295 VAL A C 1
ATOM 2340 O O . VAL A 1 295 ? 17.564 -7.892 -19.772 1.00 98.69 295 VAL A O 1
ATOM 2343 N N . VAL A 1 296 ? 16.608 -8.166 -17.758 1.00 98.69 296 VAL A N 1
ATOM 2344 C CA . VAL A 1 296 ? 16.089 -9.511 -18.049 1.00 98.69 296 VAL A CA 1
ATOM 2345 C C . VAL A 1 296 ? 15.062 -9.482 -19.182 1.00 98.69 296 VAL A C 1
ATOM 2347 O O . VAL A 1 296 ? 15.130 -10.320 -20.082 1.00 98.69 296 VAL A O 1
ATOM 2350 N N . SER A 1 297 ? 14.143 -8.513 -19.167 1.00 98.81 297 SER A N 1
ATOM 2351 C CA . SER A 1 297 ? 13.153 -8.338 -20.229 1.00 98.81 297 SER A CA 1
ATOM 2352 C C . SER A 1 297 ? 13.832 -8.103 -21.580 1.00 98.81 297 SER A C 1
ATOM 2354 O O . SER A 1 297 ? 13.599 -8.871 -22.509 1.00 98.81 297 SER A O 1
ATOM 2356 N N . LEU A 1 298 ? 14.759 -7.145 -21.670 1.00 98.81 298 LEU A N 1
ATOM 2357 C CA . LEU A 1 298 ? 15.523 -6.837 -22.882 1.00 98.81 298 LEU A CA 1
ATOM 2358 C C . LEU A 1 298 ? 16.328 -8.037 -23.391 1.00 98.81 298 LEU A C 1
ATOM 2360 O O . LEU A 1 298 ? 16.294 -8.333 -24.583 1.00 98.81 298 LEU A O 1
ATOM 2364 N N . ALA A 1 299 ? 17.025 -8.746 -22.500 1.00 98.69 299 ALA A N 1
ATOM 2365 C CA . ALA A 1 299 ? 17.796 -9.931 -22.862 1.00 98.69 299 ALA A CA 1
ATOM 2366 C C . ALA A 1 299 ? 16.896 -11.031 -23.442 1.00 98.69 299 ALA A C 1
ATOM 2368 O O . ALA A 1 299 ? 17.239 -11.642 -24.451 1.00 98.69 299 ALA A O 1
ATOM 2369 N N . SER A 1 300 ? 15.721 -11.247 -22.843 1.00 98.69 300 SER A N 1
ATOM 2370 C CA . SER A 1 300 ? 14.739 -12.201 -23.364 1.00 98.69 300 SER A CA 1
ATOM 2371 C C . SER A 1 300 ? 14.099 -11.729 -24.673 1.00 98.69 300 SER A C 1
ATOM 2373 O O . SER A 1 300 ? 13.966 -12.515 -25.601 1.00 98.69 300 SER A O 1
ATOM 2375 N N . LEU A 1 301 ? 13.794 -10.434 -24.814 1.00 98.69 301 LEU A N 1
ATOM 2376 C CA . LEU A 1 301 ? 13.271 -9.856 -26.052 1.00 98.69 301 LEU A CA 1
ATOM 2377 C C . LEU A 1 301 ? 14.242 -10.078 -27.212 1.00 98.69 301 LEU A C 1
ATOM 2379 O O . LEU A 1 301 ? 13.818 -10.439 -28.304 1.00 98.69 301 LEU A O 1
ATOM 2383 N N . ARG A 1 302 ? 15.545 -9.906 -26.978 1.00 98.38 302 ARG A N 1
ATOM 2384 C CA . ARG A 1 302 ? 16.577 -10.059 -28.012 1.00 98.38 302 ARG A CA 1
ATOM 2385 C C . ARG A 1 302 ? 16.732 -11.481 -28.547 1.00 98.38 302 ARG A C 1
ATOM 2387 O O . ARG A 1 302 ? 17.355 -11.644 -29.587 1.00 98.38 302 ARG A O 1
ATOM 2394 N N . GLN A 1 303 ? 16.135 -12.478 -27.897 1.00 98.06 303 GLN A N 1
ATOM 2395 C CA . GLN A 1 303 ? 16.059 -13.852 -28.405 1.00 98.06 303 GLN A CA 1
ATOM 2396 C C . GLN A 1 303 ? 14.931 -14.036 -29.434 1.00 98.06 303 GLN A C 1
ATOM 2398 O O . GLN A 1 303 ? 14.954 -14.995 -30.196 1.00 98.06 303 GLN A O 1
ATOM 2403 N N . HIS A 1 304 ? 13.957 -13.121 -29.459 1.00 98.38 304 HIS A N 1
ATOM 2404 C CA . HIS A 1 304 ? 12.722 -13.240 -30.242 1.00 98.38 304 HIS A CA 1
ATOM 2405 C C . HIS A 1 304 ? 12.425 -12.005 -31.112 1.00 98.38 304 HIS A C 1
ATOM 2407 O O . HIS A 1 304 ? 11.427 -11.970 -31.833 1.00 98.38 304 HIS A O 1
ATOM 2413 N N . TYR A 1 305 ? 13.254 -10.960 -31.023 1.00 98.19 305 TYR A N 1
ATOM 2414 C CA . TYR A 1 305 ? 13.076 -9.709 -31.749 1.00 98.19 305 TYR A CA 1
ATOM 2415 C C . TYR A 1 305 ? 14.403 -8.971 -31.981 1.00 98.19 305 TYR A C 1
ATOM 2417 O O . TYR A 1 305 ? 15.049 -8.462 -31.057 1.00 98.19 305 TYR A O 1
ATOM 2425 N N . ASP A 1 306 ? 14.759 -8.832 -33.257 1.00 97.31 306 ASP A N 1
ATOM 2426 C CA . ASP A 1 306 ? 15.970 -8.145 -33.721 1.00 97.31 306 ASP A CA 1
ATOM 2427 C C . ASP A 1 306 ? 15.758 -6.675 -34.106 1.00 97.31 306 ASP A C 1
ATOM 2429 O O . ASP A 1 306 ? 16.722 -5.975 -34.416 1.00 97.31 306 ASP A O 1
ATOM 2433 N N . GLY A 1 307 ? 14.516 -6.184 -34.088 1.00 96.81 307 GLY A N 1
ATOM 2434 C CA . GLY A 1 307 ? 14.202 -4.821 -34.513 1.00 96.81 307 GLY A CA 1
ATOM 2435 C C . GLY A 1 307 ? 14.596 -3.738 -33.494 1.00 96.81 307 GLY A C 1
ATOM 2436 O O . GLY A 1 307 ? 15.162 -4.023 -32.428 1.00 96.81 307 GLY A O 1
ATOM 2437 N N . PRO A 1 308 ? 14.306 -2.463 -33.799 1.00 97.69 308 PRO A N 1
ATOM 2438 C CA . PRO A 1 308 ? 14.727 -1.344 -32.967 1.00 97.69 308 PRO A CA 1
ATOM 2439 C C . PRO A 1 308 ? 13.985 -1.320 -31.623 1.00 97.69 308 PRO A C 1
ATOM 2441 O O . PRO A 1 308 ? 12.794 -1.631 -31.539 1.00 97.69 308 PRO A O 1
ATOM 2444 N N . VAL A 1 309 ? 14.712 -0.937 -30.569 1.00 98.50 309 VAL A N 1
ATOM 2445 C CA . VAL A 1 309 ? 14.203 -0.806 -29.196 1.00 98.50 309 VAL A CA 1
ATOM 2446 C C . VAL A 1 309 ? 14.587 0.566 -28.652 1.00 98.50 309 VAL A C 1
ATOM 2448 O O . VAL A 1 309 ? 15.757 0.946 -28.696 1.00 98.50 309 VAL A O 1
ATOM 2451 N N . VAL A 1 310 ? 13.615 1.296 -28.109 1.00 98.31 310 VAL A N 1
ATOM 2452 C CA . VAL A 1 310 ? 13.824 2.572 -27.416 1.00 98.31 310 VAL A CA 1
ATOM 2453 C C . VAL A 1 310 ? 13.531 2.405 -25.931 1.00 98.31 310 VAL A C 1
ATOM 2455 O O . VAL A 1 310 ? 12.485 1.892 -25.542 1.00 98.31 310 VAL A O 1
ATOM 2458 N N . LEU A 1 311 ? 14.448 2.886 -25.099 1.00 98.56 311 LEU A N 1
ATOM 2459 C CA . LEU A 1 311 ? 14.292 2.979 -23.656 1.00 98.56 311 LEU A CA 1
ATOM 2460 C C . LEU A 1 311 ? 14.149 4.446 -23.251 1.00 98.56 311 LEU A C 1
ATOM 2462 O O . LEU A 1 311 ? 15.108 5.217 -23.338 1.00 98.56 311 LEU A O 1
ATOM 2466 N N . PHE A 1 312 ? 12.974 4.813 -22.748 1.00 98.50 312 PHE A N 1
ATOM 2467 C CA . PHE A 1 312 ? 12.778 6.083 -22.059 1.00 98.50 312 PHE A CA 1
ATOM 2468 C C . PHE A 1 312 ? 13.147 5.948 -20.588 1.00 98.50 312 PHE A C 1
ATOM 2470 O O . PHE A 1 312 ? 12.750 4.985 -19.930 1.00 98.50 312 PHE A O 1
ATOM 2477 N N . THR A 1 313 ? 13.863 6.929 -20.045 1.00 98.50 313 THR A N 1
ATOM 2478 C CA . THR A 1 313 ? 14.124 6.994 -18.600 1.00 98.50 313 THR A CA 1
ATOM 2479 C C . THR A 1 313 ? 13.872 8.399 -18.067 1.00 98.50 313 THR A C 1
ATOM 2481 O O . THR A 1 313 ? 13.933 9.348 -18.845 1.00 98.50 313 THR A O 1
ATOM 2484 N N . THR A 1 314 ? 13.531 8.544 -16.778 1.00 97.69 314 THR A N 1
ATOM 2485 C CA . THR A 1 314 ? 12.952 9.808 -16.254 1.00 97.69 314 THR A CA 1
ATOM 2486 C C . THR A 1 314 ? 13.631 10.398 -15.018 1.00 97.69 314 THR A C 1
ATOM 2488 O O . THR A 1 314 ? 13.285 11.491 -14.588 1.00 97.69 314 THR A O 1
ATOM 2491 N N . GLN A 1 315 ? 14.515 9.653 -14.368 1.00 96.31 315 GLN A N 1
ATOM 2492 C CA . GLN A 1 315 ? 15.235 10.071 -13.160 1.00 96.31 315 GLN A CA 1
ATOM 2493 C C . GLN A 1 315 ? 16.744 9.937 -13.376 1.00 96.31 315 GLN A C 1
ATOM 2495 O O . GLN A 1 315 ? 17.137 9.021 -14.106 1.00 96.31 315 GLN A O 1
ATOM 2500 N N . PRO A 1 316 ? 17.591 10.749 -12.715 1.00 96.69 316 PRO A N 1
ATOM 2501 C CA . PRO A 1 316 ? 19.047 10.673 -12.849 1.00 96.69 316 PRO A CA 1
ATOM 2502 C C . PRO A 1 316 ? 19.613 9.253 -12.717 1.00 96.69 316 PRO A C 1
ATOM 2504 O O . PRO A 1 316 ? 20.382 8.806 -13.566 1.00 96.69 316 PRO A O 1
ATOM 2507 N N . GLU A 1 317 ? 19.161 8.494 -11.720 1.00 96.62 317 GLU A N 1
ATOM 2508 C CA . GLU A 1 317 ? 19.588 7.115 -11.475 1.00 96.62 317 GLU A CA 1
ATOM 2509 C C . GLU A 1 317 ? 19.166 6.188 -12.623 1.00 96.62 317 GLU A C 1
ATOM 2511 O O . GLU A 1 317 ? 19.952 5.375 -13.109 1.00 96.62 317 GLU A O 1
ATOM 2516 N N . SER A 1 318 ? 17.935 6.344 -13.120 1.00 97.31 318 SER A N 1
ATOM 2517 C CA . SER A 1 318 ? 17.462 5.596 -14.291 1.00 97.31 318 SER A CA 1
ATOM 2518 C C . SER A 1 318 ? 18.133 6.039 -15.598 1.00 97.31 318 SER A C 1
ATOM 2520 O O . SER A 1 318 ? 18.257 5.232 -16.514 1.00 97.31 318 SER A O 1
ATOM 2522 N N . HIS A 1 319 ? 18.595 7.289 -15.718 1.00 97.81 319 HIS A N 1
ATOM 2523 C CA . HIS A 1 319 ? 19.396 7.748 -16.855 1.00 97.81 319 HIS A CA 1
ATOM 2524 C C . HIS A 1 319 ? 20.772 7.088 -16.848 1.00 97.81 319 HIS A C 1
ATOM 2526 O O . HIS A 1 319 ? 21.200 6.593 -17.886 1.00 97.81 319 HIS A O 1
ATOM 2532 N N . ALA A 1 320 ? 21.427 7.017 -15.685 1.00 97.75 320 ALA A N 1
ATOM 2533 C CA . ALA A 1 320 ? 22.716 6.347 -15.543 1.00 97.75 320 ALA A CA 1
ATOM 2534 C C . ALA A 1 320 ? 22.627 4.862 -15.929 1.00 97.75 320 ALA A C 1
ATOM 2536 O O . ALA A 1 320 ? 23.439 4.380 -16.714 1.00 97.75 320 ALA A O 1
ATOM 2537 N N . ILE A 1 321 ? 21.597 4.158 -15.452 1.00 98.12 321 ILE A N 1
ATOM 2538 C CA . ILE A 1 321 ? 21.341 2.762 -15.837 1.00 98.12 321 ILE A CA 1
ATOM 2539 C C . ILE A 1 321 ? 20.998 2.654 -17.330 1.00 98.12 321 ILE A C 1
ATOM 2541 O O . ILE A 1 321 ? 21.515 1.776 -18.015 1.00 98.12 321 ILE A O 1
ATOM 2545 N N . GLY A 1 322 ? 20.161 3.554 -17.855 1.00 98.19 322 GLY A N 1
ATOM 2546 C CA . GLY A 1 322 ? 19.819 3.599 -19.280 1.00 98.19 322 GLY A CA 1
ATOM 2547 C C . GLY A 1 322 ? 21.047 3.752 -20.180 1.00 98.19 322 GLY A C 1
ATOM 2548 O O . GLY A 1 322 ? 21.133 3.087 -21.210 1.00 98.19 322 GLY A O 1
ATOM 2549 N N . GLN A 1 323 ? 22.034 4.542 -19.748 1.00 98.25 323 GLN A N 1
ATOM 2550 C CA . GLN A 1 323 ? 23.309 4.677 -20.444 1.00 98.25 323 GLN A CA 1
ATOM 2551 C C . GLN A 1 323 ? 24.094 3.359 -20.442 1.00 98.25 323 GLN A C 1
ATOM 2553 O O . GLN A 1 323 ? 24.552 2.933 -21.496 1.00 98.25 323 GLN A O 1
ATOM 2558 N N . MET A 1 324 ? 24.177 2.666 -19.299 1.00 98.31 324 MET A N 1
ATOM 2559 C CA . MET A 1 324 ? 24.836 1.352 -19.222 1.00 98.31 324 MET A CA 1
ATOM 2560 C C . MET A 1 324 ? 24.147 0.297 -20.098 1.00 98.31 324 MET A C 1
ATOM 2562 O O . MET A 1 324 ? 24.818 -0.565 -20.655 1.00 98.31 324 MET A O 1
ATOM 2566 N N . ILE A 1 325 ? 22.819 0.367 -20.242 1.00 98.44 325 ILE A N 1
ATOM 2567 C CA . ILE A 1 325 ? 22.052 -0.504 -21.146 1.00 98.44 325 ILE A CA 1
ATOM 2568 C C . ILE A 1 325 ? 22.410 -0.239 -22.611 1.00 98.44 325 ILE A C 1
ATOM 2570 O O . ILE A 1 325 ? 22.518 -1.181 -23.388 1.00 98.44 325 ILE A O 1
ATOM 2574 N N . VAL A 1 326 ? 22.589 1.024 -22.999 1.00 97.50 326 VAL A N 1
ATOM 2575 C CA . VAL A 1 326 ? 22.953 1.392 -24.376 1.00 97.50 326 VAL A CA 1
ATOM 2576 C C . VAL A 1 326 ? 24.397 1.080 -24.714 1.00 97.50 326 VAL A C 1
ATOM 2578 O O . VAL A 1 326 ? 24.683 0.728 -25.854 1.00 97.50 326 VAL A O 1
ATOM 2581 N N . ASP A 1 327 ? 25.296 1.219 -23.747 1.00 97.88 327 ASP A N 1
ATOM 2582 C CA . ASP A 1 327 ? 26.707 0.903 -23.946 1.00 97.88 327 ASP A CA 1
ATOM 2583 C C . ASP A 1 327 ? 26.943 -0.621 -24.064 1.00 97.88 327 ASP A C 1
ATOM 2585 O O . ASP A 1 327 ? 28.016 -1.046 -24.485 1.00 97.88 327 ASP A O 1
ATOM 2589 N N . ASP A 1 328 ? 25.938 -1.452 -23.751 1.00 98.06 328 ASP A N 1
ATOM 2590 C CA . ASP A 1 328 ? 25.949 -2.890 -24.021 1.00 98.06 328 ASP A CA 1
ATOM 2591 C C . ASP A 1 328 ? 25.377 -3.211 -25.414 1.00 98.06 328 ASP A C 1
ATOM 2593 O O . ASP A 1 328 ? 24.163 -3.344 -25.615 1.00 98.06 328 ASP A O 1
ATOM 2597 N N . GLU A 1 329 ? 26.272 -3.390 -26.388 1.00 97.50 329 GLU A N 1
ATOM 2598 C CA . GLU A 1 329 ? 25.921 -3.678 -27.785 1.00 97.50 329 GLU A CA 1
ATOM 2599 C C . GLU A 1 329 ? 25.046 -4.927 -27.958 1.00 97.50 329 GLU A C 1
ATOM 2601 O O . GLU A 1 329 ? 24.293 -5.004 -28.928 1.00 97.50 329 GLU A O 1
ATOM 2606 N N . ARG A 1 330 ? 25.066 -5.883 -27.017 1.00 97.94 330 ARG A N 1
ATOM 2607 C CA . ARG A 1 330 ? 24.222 -7.092 -27.083 1.00 97.94 330 ARG A CA 1
ATOM 2608 C C . ARG A 1 330 ? 22.737 -6.749 -26.963 1.00 97.94 330 ARG A C 1
ATOM 2610 O O . ARG A 1 330 ? 21.892 -7.423 -27.555 1.00 97.94 330 ARG A O 1
ATOM 2617 N N . LEU A 1 331 ? 22.409 -5.685 -26.227 1.00 98.06 331 LEU A N 1
ATOM 2618 C CA . LEU A 1 331 ? 21.031 -5.251 -26.000 1.00 98.06 331 LEU A CA 1
ATOM 2619 C C . LEU A 1 331 ? 20.496 -4.366 -27.135 1.00 98.06 331 LEU A C 1
ATOM 2621 O O . LEU A 1 331 ? 19.279 -4.300 -27.311 1.00 98.06 331 LEU A O 1
ATOM 2625 N N . ARG A 1 332 ? 21.362 -3.729 -27.940 1.00 97.69 332 ARG A N 1
ATOM 2626 C CA . ARG A 1 332 ? 20.988 -2.893 -29.106 1.00 97.69 332 ARG A CA 1
ATOM 2627 C C . ARG A 1 332 ? 19.851 -1.905 -28.792 1.00 97.69 332 ARG A C 1
ATOM 2629 O O . ARG A 1 332 ? 18.823 -1.897 -29.470 1.00 97.69 332 ARG A O 1
ATOM 2636 N N . VAL A 1 333 ? 19.982 -1.132 -27.717 1.00 97.81 333 VAL A N 1
ATOM 2637 C CA . VAL A 1 333 ? 18.942 -0.195 -27.252 1.00 97.81 333 VAL A CA 1
ATOM 2638 C C . VAL A 1 333 ? 19.292 1.236 -27.647 1.00 97.81 333 VAL A C 1
ATOM 2640 O O . VAL A 1 333 ? 20.459 1.607 -27.734 1.00 97.81 333 VAL A O 1
ATOM 2643 N N . ILE A 1 334 ? 18.270 2.060 -27.859 1.00 97.19 334 ILE A N 1
ATOM 2644 C CA . ILE A 1 334 ? 18.391 3.510 -28.012 1.00 97.19 334 ILE A CA 1
ATOM 2645 C C . ILE A 1 334 ? 17.849 4.166 -26.744 1.00 97.19 334 ILE A C 1
ATOM 2647 O O . ILE A 1 334 ? 16.678 4.002 -26.409 1.00 97.19 334 ILE A O 1
ATOM 2651 N N . HIS A 1 335 ? 18.682 4.919 -26.030 1.00 97.94 335 HIS A N 1
ATOM 2652 C CA . HIS A 1 335 ? 18.290 5.592 -24.789 1.00 97.94 335 HIS A CA 1
ATOM 2653 C C . HIS A 1 335 ? 17.799 7.008 -25.066 1.00 97.94 335 HIS A C 1
ATOM 2655 O O . HIS A 1 335 ? 18.453 7.784 -25.760 1.00 97.94 335 HIS A O 1
ATOM 2661 N N . ARG A 1 336 ? 16.634 7.336 -24.505 1.00 97.38 336 ARG A N 1
ATOM 2662 C CA . ARG A 1 336 ? 16.032 8.669 -24.533 1.00 97.38 336 ARG A CA 1
ATOM 2663 C C . ARG A 1 336 ? 15.755 9.138 -23.102 1.00 97.38 336 ARG A C 1
ATOM 2665 O O . ARG A 1 336 ? 14.698 8.816 -22.554 1.00 97.38 336 ARG A O 1
ATOM 2672 N N . PRO A 1 337 ? 16.688 9.864 -22.464 1.00 97.44 337 PRO A N 1
ATOM 2673 C CA . PRO A 1 337 ? 16.388 10.523 -21.202 1.00 97.44 337 PRO A CA 1
ATOM 2674 C C . PRO A 1 337 ? 15.346 11.618 -21.451 1.00 97.44 337 PRO A C 1
ATOM 2676 O O . PRO A 1 337 ? 15.470 12.400 -22.392 1.00 97.44 337 PRO A O 1
ATOM 2679 N N . ILE A 1 338 ? 14.311 11.658 -20.620 1.00 97.56 338 ILE A N 1
ATOM 2680 C CA . ILE A 1 338 ? 13.270 12.684 -20.667 1.00 97.56 338 ILE A CA 1
ATOM 2681 C C . ILE A 1 338 ? 13.020 13.229 -19.269 1.00 97.56 338 ILE A C 1
ATOM 2683 O O . ILE A 1 338 ? 13.188 12.524 -18.274 1.00 97.56 338 ILE A O 1
ATOM 2687 N N . GLU A 1 339 ? 12.556 14.470 -19.187 1.00 95.94 339 GLU A N 1
ATOM 2688 C CA . GLU A 1 339 ? 11.991 14.962 -17.937 1.00 95.94 339 GLU A CA 1
ATOM 2689 C C . GLU A 1 339 ? 10.637 14.284 -17.681 1.00 95.94 339 GLU A C 1
ATOM 2691 O O . GLU A 1 339 ? 9.843 14.121 -18.614 1.00 95.94 339 GLU A O 1
ATOM 2696 N N . PRO A 1 340 ? 10.340 13.867 -16.437 1.00 92.88 340 PRO A N 1
ATOM 2697 C CA . PRO A 1 340 ? 9.072 13.233 -16.129 1.00 92.88 340 PRO A CA 1
ATOM 2698 C C . PRO A 1 340 ? 7.941 14.256 -16.329 1.00 92.88 340 PRO A C 1
ATOM 2700 O O . PRO A 1 340 ? 7.906 15.266 -15.619 1.00 92.88 340 PRO A O 1
ATOM 2703 N N . PRO A 1 341 ? 6.974 13.997 -17.231 1.00 92.25 341 PRO A N 1
ATOM 2704 C CA . PRO A 1 341 ? 5.895 14.943 -17.515 1.00 92.25 341 PRO A CA 1
ATOM 2705 C C . PRO A 1 341 ? 4.936 15.121 -16.329 1.00 92.25 341 PRO A C 1
ATOM 2707 O O . PRO A 1 341 ? 4.147 16.064 -16.294 1.00 92.25 341 PRO A O 1
ATOM 2710 N N . TYR A 1 342 ? 4.997 14.219 -15.345 1.00 94.56 342 TYR A N 1
ATOM 2711 C CA . TYR A 1 342 ? 4.160 14.232 -14.153 1.00 94.56 342 TYR A CA 1
ATOM 2712 C C . TYR A 1 342 ? 4.990 13.948 -12.897 1.00 94.56 342 TYR A C 1
ATOM 2714 O O . TYR A 1 342 ? 5.979 13.218 -12.936 1.00 94.56 342 TYR A O 1
ATOM 2722 N N . LYS A 1 343 ? 4.556 14.495 -11.756 1.00 92.19 343 LYS A N 1
ATOM 2723 C CA . LYS A 1 343 ? 5.171 14.287 -10.436 1.00 92.19 343 LYS A CA 1
ATOM 2724 C C . LYS A 1 343 ? 4.134 13.769 -9.436 1.00 92.19 343 LYS A C 1
ATOM 2726 O O . LYS A 1 343 ? 2.944 14.045 -9.565 1.00 92.19 343 LYS A O 1
ATOM 2731 N N . GLY A 1 344 ? 4.598 13.051 -8.414 1.00 92.12 344 GLY A N 1
ATOM 2732 C CA . GLY A 1 344 ? 3.764 12.572 -7.309 1.00 92.12 344 GLY A CA 1
ATOM 2733 C C . GLY A 1 344 ? 3.134 11.196 -7.539 1.00 92.12 344 GLY A C 1
ATOM 2734 O O . GLY A 1 344 ? 3.677 10.343 -8.244 1.00 92.12 344 GLY A O 1
ATOM 2735 N N . ARG A 1 345 ? 1.995 10.952 -6.879 1.00 89.88 345 ARG A N 1
ATOM 2736 C CA . ARG A 1 345 ? 1.288 9.666 -6.944 1.00 89.88 345 ARG A CA 1
ATOM 2737 C C . ARG A 1 345 ? 0.907 9.356 -8.394 1.00 89.88 345 ARG A C 1
ATOM 2739 O O . ARG A 1 345 ? 0.424 10.233 -9.098 1.00 89.88 345 ARG A O 1
ATOM 2746 N N . ASN A 1 346 ? 1.102 8.105 -8.809 1.00 95.88 346 ASN A N 1
ATOM 2747 C CA . ASN A 1 346 ? 0.779 7.608 -10.152 1.00 95.88 346 ASN A CA 1
ATOM 2748 C C . ASN A 1 346 ? 1.561 8.260 -11.310 1.00 95.88 346 ASN A C 1
ATOM 2750 O O . ASN A 1 346 ? 1.237 8.010 -12.468 1.00 95.88 346 ASN A O 1
ATOM 2754 N N . ALA A 1 347 ? 2.606 9.049 -11.038 1.00 96.50 347 ALA A N 1
ATOM 2755 C CA . ALA A 1 347 ? 3.392 9.700 -12.087 1.00 96.50 347 ALA A CA 1
ATOM 2756 C C . ALA A 1 347 ? 3.977 8.712 -13.113 1.00 96.50 347 ALA A C 1
ATOM 2758 O O . ALA A 1 347 ? 4.017 9.022 -14.302 1.00 96.50 347 ALA A O 1
ATOM 2759 N N . SER A 1 348 ? 4.379 7.511 -12.683 1.00 97.00 348 SER A N 1
ATOM 2760 C CA . SER A 1 348 ? 4.889 6.468 -13.582 1.00 97.00 348 SER A CA 1
ATOM 2761 C C . SER A 1 348 ? 3.832 5.961 -14.567 1.00 97.00 348 SER A C 1
ATOM 2763 O O . SER A 1 348 ? 4.127 5.826 -15.751 1.00 97.00 348 SER A O 1
ATOM 2765 N N . TYR A 1 349 ? 2.592 5.760 -14.110 1.00 98.06 349 TYR A N 1
ATOM 2766 C CA . TYR A 1 349 ? 1.462 5.362 -14.956 1.00 98.06 349 TYR A CA 1
ATOM 2767 C C . TYR A 1 349 ? 1.124 6.433 -15.995 1.00 98.06 349 TYR A C 1
ATOM 2769 O O . TYR A 1 349 ? 0.915 6.130 -17.163 1.00 98.06 349 TYR A O 1
ATOM 2777 N N . LEU A 1 350 ? 1.124 7.707 -15.600 1.00 98.31 350 LEU A N 1
ATOM 2778 C CA . LEU A 1 350 ? 0.864 8.803 -16.536 1.00 98.31 350 LEU A CA 1
ATOM 2779 C C . LEU A 1 350 ? 2.008 8.986 -17.542 1.00 98.31 350 LEU A C 1
ATOM 2781 O O . LEU A 1 350 ? 1.770 9.257 -18.718 1.00 98.31 350 LEU A O 1
ATOM 2785 N N . THR A 1 351 ? 3.252 8.808 -17.090 1.00 98.25 351 THR A N 1
ATOM 2786 C CA . THR A 1 351 ? 4.429 8.905 -17.961 1.00 98.25 351 THR A CA 1
ATOM 2787 C C . THR A 1 351 ? 4.437 7.796 -19.007 1.00 98.25 351 THR A C 1
ATOM 2789 O O . THR A 1 351 ? 4.748 8.081 -20.158 1.00 98.25 351 THR A O 1
ATOM 2792 N N . LYS A 1 352 ? 4.013 6.573 -18.653 1.00 98.38 352 LYS A N 1
ATOM 2793 C CA . LYS A 1 352 ? 3.838 5.455 -19.599 1.00 98.38 352 LYS A CA 1
ATOM 2794 C C . LYS A 1 352 ? 3.020 5.858 -20.826 1.00 98.38 352 LYS A C 1
ATOM 2796 O O . LYS A 1 352 ? 3.439 5.595 -21.946 1.00 98.38 352 LYS A O 1
ATOM 2801 N N . VAL A 1 353 ? 1.881 6.516 -20.626 1.00 97.94 353 VAL A N 1
ATOM 2802 C CA . VAL A 1 353 ? 1.018 6.916 -21.747 1.00 97.94 353 VAL A CA 1
ATOM 2803 C C . VAL A 1 353 ? 1.616 8.105 -22.505 1.00 97.94 353 VAL A C 1
ATOM 2805 O O . VAL A 1 353 ? 1.568 8.142 -23.730 1.00 97.94 353 VAL A O 1
ATOM 2808 N N . ALA A 1 354 ? 2.233 9.059 -21.801 1.00 97.50 354 ALA A N 1
ATOM 2809 C CA . ALA A 1 354 ? 2.824 10.241 -22.429 1.00 97.50 354 ALA A CA 1
ATOM 2810 C C . ALA A 1 354 ? 4.019 9.922 -23.343 1.00 97.50 354 ALA A C 1
ATOM 2812 O O . ALA A 1 354 ? 4.175 10.570 -24.374 1.00 97.50 354 ALA A O 1
ATOM 2813 N N . VAL A 1 355 ? 4.845 8.919 -23.017 1.00 97.25 355 VAL A N 1
ATOM 2814 C CA . VAL A 1 355 ? 6.002 8.573 -23.867 1.00 97.25 355 VAL A CA 1
ATOM 2815 C C . VAL A 1 355 ? 5.611 8.015 -25.234 1.00 97.25 355 VAL A C 1
ATOM 2817 O O . VAL A 1 355 ? 6.421 8.066 -26.158 1.00 97.25 355 VAL A O 1
ATOM 2820 N N . LEU A 1 356 ? 4.374 7.538 -25.396 1.00 97.19 356 LEU A N 1
ATOM 2821 C CA . LEU A 1 356 ? 3.878 7.036 -26.678 1.00 97.19 356 LEU A CA 1
ATOM 2822 C C . LEU A 1 356 ? 3.802 8.135 -27.743 1.00 97.19 356 LEU A C 1
ATOM 2824 O O . LEU A 1 356 ? 4.006 7.844 -28.913 1.00 97.19 356 LEU A O 1
ATOM 2828 N N . GLU A 1 357 ? 3.594 9.397 -27.361 1.00 95.19 357 GLU A N 1
ATOM 2829 C CA . GLU A 1 357 ? 3.626 10.534 -28.298 1.00 95.19 357 GLU A CA 1
ATOM 2830 C C . GLU A 1 357 ? 5.045 10.850 -28.800 1.00 95.19 357 GLU A C 1
ATOM 2832 O O . GLU A 1 357 ? 5.223 11.557 -29.790 1.00 95.19 357 GLU A O 1
ATOM 2837 N N . HIS A 1 358 ? 6.067 10.324 -28.121 1.00 94.88 358 HIS A N 1
ATOM 2838 C CA . HIS A 1 358 ? 7.480 10.552 -28.425 1.00 94.88 358 HIS A CA 1
ATOM 2839 C C . HIS A 1 358 ? 8.159 9.339 -29.076 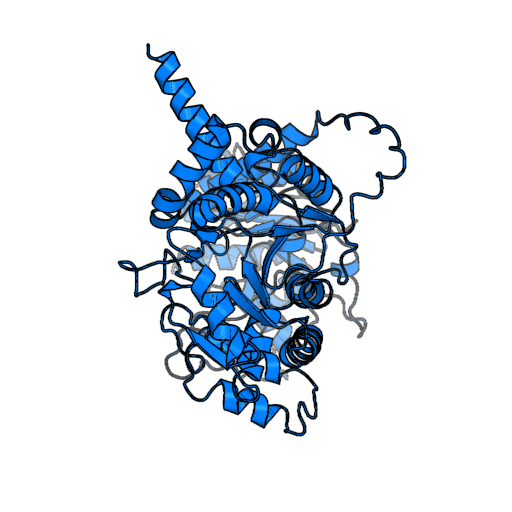1.00 94.88 358 HIS A C 1
ATOM 2841 O O . HIS A 1 358 ? 9.381 9.347 -29.284 1.00 94.88 358 HIS A O 1
ATOM 2847 N N . THR A 1 359 ? 7.392 8.288 -29.379 1.00 95.06 359 THR A N 1
ATOM 2848 C CA . THR A 1 359 ? 7.905 7.105 -30.071 1.00 95.06 359 THR A CA 1
ATOM 2849 C C . THR A 1 359 ? 8.384 7.469 -31.484 1.00 95.06 359 THR A C 1
ATOM 2851 O O . THR A 1 359 ? 7.683 8.183 -32.203 1.00 95.06 359 THR A O 1
ATOM 2854 N N . PRO A 1 360 ? 9.572 7.009 -31.921 1.00 95.94 360 PRO A N 1
ATOM 2855 C CA . PRO A 1 360 ? 10.041 7.241 -33.288 1.00 95.94 360 PRO A CA 1
ATOM 2856 C C . PRO A 1 360 ? 9.444 6.258 -34.308 1.00 95.94 360 PRO A C 1
ATOM 2858 O O . PRO A 1 360 ? 9.807 6.312 -35.479 1.00 95.94 360 PRO A O 1
ATOM 2861 N N . PHE A 1 361 ? 8.585 5.335 -33.869 1.00 97.00 361 PHE A N 1
ATOM 2862 C CA . PHE A 1 361 ? 8.069 4.242 -34.691 1.00 97.00 361 PHE A CA 1
ATOM 2863 C C . PHE A 1 361 ? 6.663 4.537 -35.188 1.00 97.00 361 PHE A C 1
ATOM 2865 O O . PHE A 1 361 ? 5.866 5.139 -34.474 1.00 97.00 361 PHE A O 1
ATOM 2872 N N . GLU A 1 362 ? 6.329 4.122 -36.409 1.00 96.56 362 GLU A N 1
ATOM 2873 C CA . GLU A 1 362 ? 4.939 4.169 -36.888 1.00 96.56 362 GLU A CA 1
ATOM 2874 C C . GLU A 1 362 ? 4.063 3.173 -36.112 1.00 96.56 362 GLU A C 1
ATOM 2876 O O . GLU A 1 362 ? 3.003 3.550 -35.618 1.00 96.56 362 GLU A O 1
ATOM 2881 N N . LYS A 1 363 ? 4.551 1.945 -35.904 1.00 98.06 363 LYS A N 1
ATOM 2882 C CA . LYS A 1 363 ? 3.936 0.903 -35.072 1.00 98.06 363 LYS A CA 1
ATOM 2883 C C . LYS A 1 363 ? 4.782 0.670 -33.820 1.00 98.06 363 LYS A C 1
ATOM 2885 O O . LYS A 1 363 ? 5.946 0.288 -33.900 1.00 98.06 363 LYS A O 1
ATOM 2890 N N . THR A 1 364 ? 4.209 0.902 -32.646 1.00 98.38 364 THR A N 1
ATOM 2891 C CA . THR A 1 364 ? 4.906 0.773 -31.360 1.00 98.38 364 THR A CA 1
ATOM 2892 C C . THR A 1 364 ? 4.361 -0.405 -30.572 1.00 98.38 364 THR A C 1
ATOM 2894 O O . THR A 1 364 ? 3.163 -0.454 -30.313 1.00 98.38 364 THR A O 1
ATOM 2897 N N . LEU A 1 365 ? 5.237 -1.308 -30.131 1.00 98.69 365 LEU A N 1
ATOM 2898 C CA . LEU A 1 365 ? 4.944 -2.298 -29.093 1.00 98.69 365 LEU A CA 1
ATOM 2899 C C . LEU A 1 365 ? 5.514 -1.785 -27.773 1.00 98.69 365 LEU A C 1
ATOM 2901 O O . LEU A 1 365 ? 6.722 -1.606 -27.646 1.00 98.69 365 LEU A O 1
ATOM 2905 N N . PHE A 1 366 ? 4.661 -1.548 -26.787 1.00 98.75 366 PHE A N 1
ATOM 2906 C CA . PHE A 1 366 ? 5.100 -1.191 -25.447 1.00 98.75 366 PHE A CA 1
ATOM 2907 C C . PHE A 1 366 ? 5.201 -2.441 -24.570 1.00 98.75 366 PHE A C 1
ATOM 2909 O O . PHE A 1 366 ? 4.268 -3.249 -24.529 1.00 98.75 366 PHE A O 1
ATOM 2916 N N . LEU A 1 367 ? 6.308 -2.562 -23.835 1.00 98.81 367 LEU A N 1
ATOM 2917 C CA . LEU A 1 367 ? 6.535 -3.614 -22.848 1.00 98.81 367 LEU A CA 1
ATOM 2918 C C . LEU A 1 367 ? 6.892 -2.997 -21.491 1.00 98.81 367 LEU A C 1
ATOM 2920 O O . LEU A 1 367 ? 7.793 -2.161 -21.387 1.00 98.81 367 LEU A O 1
ATOM 2924 N N . ASP A 1 368 ? 6.210 -3.434 -20.432 1.00 98.69 368 ASP A N 1
ATOM 2925 C CA . ASP A 1 368 ? 6.620 -3.116 -19.067 1.00 98.69 368 ASP A CA 1
ATOM 2926 C C . ASP A 1 368 ? 7.987 -3.748 -18.749 1.00 98.69 368 ASP A C 1
ATOM 2928 O O . ASP A 1 368 ? 8.357 -4.813 -19.256 1.00 98.69 368 ASP A O 1
ATOM 2932 N N . ALA A 1 369 ? 8.748 -3.081 -17.877 1.00 98.44 369 ALA A N 1
ATOM 2933 C CA . ALA A 1 369 ? 10.093 -3.497 -17.478 1.00 98.44 369 ALA A CA 1
ATOM 2934 C C . ALA A 1 369 ? 10.134 -4.882 -16.808 1.00 98.44 369 ALA A C 1
ATOM 2936 O O . ALA A 1 369 ? 11.180 -5.517 -16.776 1.00 98.44 369 ALA A O 1
ATOM 2937 N N . ASP A 1 370 ? 9.023 -5.366 -16.259 1.00 98.44 370 ASP A N 1
ATOM 2938 C CA . ASP A 1 370 ? 8.900 -6.643 -15.556 1.00 98.44 370 ASP A CA 1
ATOM 2939 C C . ASP A 1 370 ? 8.250 -7.742 -16.409 1.00 98.44 370 ASP A C 1
ATOM 2941 O O . ASP A 1 370 ? 7.517 -8.603 -15.917 1.00 98.44 370 ASP A O 1
ATOM 2945 N N . THR A 1 371 ? 8.574 -7.747 -17.699 1.00 98.81 371 THR A N 1
ATOM 2946 C CA . THR A 1 371 ? 8.189 -8.797 -18.647 1.00 98.81 371 THR A CA 1
ATOM 2947 C C . THR A 1 371 ? 9.317 -9.807 -18.892 1.00 98.81 371 THR A C 1
ATOM 2949 O O . THR A 1 371 ? 10.495 -9.518 -18.696 1.00 98.81 371 THR A O 1
ATOM 2952 N N . VAL A 1 372 ? 8.957 -11.019 -19.317 1.00 98.69 372 VAL A N 1
ATOM 2953 C CA . VAL A 1 372 ? 9.874 -12.035 -19.853 1.00 98.69 372 VAL A CA 1
ATOM 2954 C C . VAL A 1 372 ? 9.280 -12.556 -21.153 1.00 98.69 372 VAL A C 1
ATOM 2956 O O . VAL A 1 372 ? 8.194 -13.141 -21.148 1.00 98.69 372 VAL A O 1
ATOM 2959 N N . ILE A 1 373 ? 9.996 -12.344 -22.250 1.00 98.75 373 ILE A N 1
ATOM 2960 C CA . ILE A 1 373 ? 9.593 -12.767 -23.587 1.00 98.75 373 ILE A CA 1
ATOM 2961 C C . ILE A 1 373 ? 10.068 -14.206 -23.778 1.00 98.75 373 ILE A C 1
ATOM 2963 O O . ILE A 1 373 ? 11.186 -14.557 -23.396 1.00 98.75 373 ILE A O 1
ATOM 2967 N N . VAL A 1 374 ? 9.185 -15.057 -24.289 1.00 98.38 374 VAL A N 1
ATOM 2968 C CA . VAL A 1 374 ? 9.465 -16.487 -24.492 1.00 98.38 374 VAL A CA 1
ATOM 2969 C C . VAL A 1 374 ? 9.102 -16.973 -25.895 1.00 98.38 374 VAL A C 1
ATOM 2971 O O . VAL A 1 374 ? 9.328 -18.142 -26.195 1.00 98.38 374 VAL A O 1
ATOM 2974 N N . ASP A 1 375 ? 8.545 -16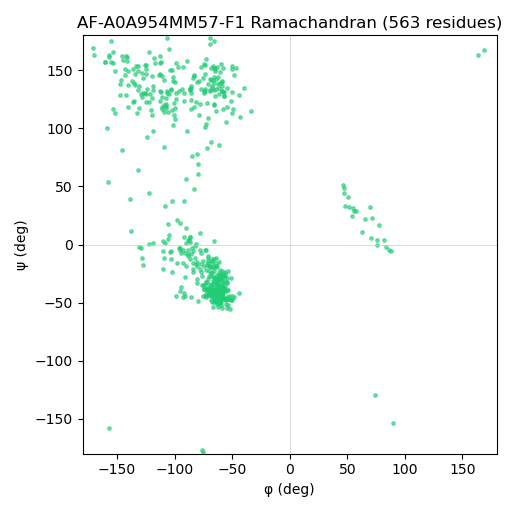.095 -26.732 1.00 98.38 375 ASP A N 1
ATOM 2975 C CA . ASP A 1 375 ? 8.185 -16.380 -28.119 1.00 98.38 375 ASP A CA 1
ATOM 2976 C C . ASP A 1 375 ? 8.158 -15.087 -28.964 1.00 98.38 375 ASP A C 1
ATOM 2978 O O . ASP A 1 375 ? 8.326 -13.983 -28.433 1.00 98.38 375 ASP A O 1
ATOM 2982 N N . GLU A 1 376 ? 7.948 -15.212 -30.276 1.00 97.69 376 GLU A N 1
ATOM 2983 C CA . GLU A 1 376 ? 7.905 -14.094 -31.221 1.00 97.69 376 GLU A CA 1
ATOM 2984 C C . GLU A 1 376 ? 6.824 -13.054 -30.880 1.00 97.69 376 GLU A C 1
ATOM 2986 O O . GLU A 1 376 ? 5.651 -13.366 -30.670 1.00 97.69 376 GLU A O 1
ATOM 2991 N N . VAL A 1 377 ? 7.219 -11.775 -30.892 1.00 98.38 377 VAL A N 1
ATOM 2992 C CA . VAL A 1 377 ? 6.323 -10.631 -30.624 1.00 98.38 377 VAL A CA 1
ATOM 2993 C C . VAL A 1 377 ? 5.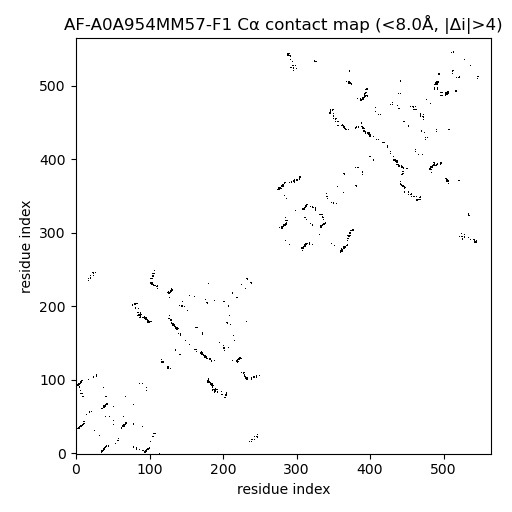923 -9.859 -31.880 1.00 98.38 377 VAL A C 1
ATOM 2995 O O . VAL A 1 377 ? 5.069 -8.975 -31.810 1.00 98.38 377 VAL A O 1
ATOM 2998 N N . ARG A 1 378 ? 6.506 -10.197 -33.038 1.00 97.56 378 ARG A N 1
ATOM 2999 C CA . ARG A 1 378 ? 6.243 -9.526 -34.320 1.00 97.56 378 ARG A CA 1
ATOM 3000 C C . ARG A 1 378 ? 4.751 -9.469 -34.699 1.00 97.56 378 ARG A C 1
ATOM 3002 O O . ARG A 1 378 ? 4.325 -8.393 -35.125 1.00 97.56 378 ARG A O 1
ATOM 3009 N N . PRO A 1 379 ? 3.928 -10.514 -34.463 1.00 97.81 379 PRO A N 1
ATOM 3010 C CA . PRO A 1 379 ? 2.499 -10.458 -34.781 1.00 97.81 379 PRO A CA 1
ATOM 3011 C C . PRO A 1 379 ? 1.745 -9.292 -34.117 1.00 97.81 379 PRO A C 1
ATOM 3013 O O . PRO A 1 379 ? 0.747 -8.815 -34.654 1.00 97.81 379 PRO A O 1
ATOM 3016 N N . LEU A 1 380 ? 2.226 -8.773 -32.977 1.00 97.94 380 LEU A N 1
ATOM 3017 C CA . LEU A 1 380 ? 1.612 -7.614 -32.318 1.00 97.94 380 LEU A CA 1
ATOM 3018 C C . LEU A 1 380 ? 1.666 -6.346 -33.181 1.00 97.94 380 LEU A C 1
ATOM 3020 O O . LEU A 1 380 ? 0.745 -5.535 -33.102 1.00 97.94 380 LEU A O 1
ATOM 3024 N N . PHE A 1 381 ? 2.694 -6.181 -34.020 1.00 97.88 381 PHE A N 1
ATOM 3025 C CA . PHE A 1 381 ? 2.772 -5.066 -34.966 1.00 97.88 381 PHE A CA 1
ATOM 3026 C C . PHE A 1 381 ? 1.793 -5.250 -36.121 1.00 97.88 381 PHE A C 1
ATOM 3028 O O . PHE A 1 381 ? 1.069 -4.320 -36.461 1.00 97.88 381 PHE A O 1
ATOM 3035 N N . GLU A 1 382 ? 1.727 -6.445 -36.700 1.00 96.31 382 GLU A N 1
ATOM 3036 C CA . GLU A 1 382 ? 0.824 -6.768 -37.814 1.00 96.31 382 GLU A CA 1
ATOM 3037 C C . GLU A 1 382 ? -0.639 -6.533 -37.429 1.00 96.31 382 GLU A C 1
ATOM 3039 O O . GLU A 1 382 ? -1.422 -5.968 -38.189 1.00 96.31 382 GLU A O 1
ATOM 3044 N N . PHE A 1 383 ? -1.013 -6.863 -36.191 1.00 96.19 383 PHE A N 1
ATOM 3045 C CA . PHE A 1 383 ? -2.374 -6.626 -35.722 1.00 96.19 383 PHE A CA 1
ATOM 3046 C C . PHE A 1 383 ? -2.758 -5.142 -35.684 1.00 96.19 383 PHE A C 1
ATOM 3048 O O . PHE A 1 383 ? -3.943 -4.841 -35.830 1.00 96.19 383 PHE A O 1
ATOM 3055 N N . THR A 1 384 ? -1.802 -4.216 -35.536 1.00 96.00 384 THR A N 1
ATOM 3056 C CA . THR A 1 384 ? -2.084 -2.766 -35.564 1.00 96.00 384 THR A CA 1
ATOM 3057 C C . THR A 1 384 ? -2.449 -2.245 -36.956 1.00 96.00 384 THR A C 1
ATOM 3059 O O . THR A 1 384 ? -2.936 -1.127 -37.083 1.00 96.00 384 THR A O 1
ATOM 3062 N N . GLU A 1 385 ? -2.289 -3.037 -38.018 1.00 93.81 385 GLU A N 1
ATOM 3063 C CA . GLU A 1 385 ? -2.667 -2.616 -39.375 1.00 93.81 385 GLU A CA 1
ATOM 3064 C C . GLU A 1 385 ? -4.188 -2.483 -39.537 1.00 93.81 385 GLU A C 1
ATOM 3066 O O . GLU A 1 385 ? -4.670 -1.706 -40.357 1.00 93.81 385 GLU A O 1
ATOM 3071 N N . GLN A 1 386 ? -4.952 -3.200 -38.710 1.00 93.50 386 GLN A N 1
ATOM 3072 C CA . GLN A 1 386 ? -6.413 -3.273 -38.783 1.00 93.50 386 GLN A CA 1
ATOM 3073 C C . GLN A 1 386 ? -7.118 -2.422 -37.721 1.00 93.50 386 GLN A C 1
ATOM 3075 O O . GLN A 1 386 ? -8.345 -2.361 -37.691 1.00 93.50 386 GLN A O 1
ATOM 3080 N N . THR A 1 387 ? -6.371 -1.809 -36.802 1.00 96.19 387 THR A N 1
ATOM 3081 C CA . THR A 1 387 ? -6.950 -1.160 -35.626 1.00 96.19 387 THR A CA 1
ATOM 3082 C C . THR A 1 387 ? -6.026 -0.097 -35.043 1.00 96.19 387 THR A C 1
ATOM 3084 O O . THR A 1 387 ? -4.827 -0.100 -35.291 1.00 96.19 387 THR A O 1
ATOM 3087 N N . GLN A 1 388 ? -6.557 0.814 -34.229 1.00 95.06 388 GLN A N 1
ATOM 3088 C CA . GLN A 1 388 ? -5.739 1.857 -33.611 1.00 95.06 388 GLN A CA 1
ATOM 3089 C C . GLN A 1 388 ? -4.843 1.310 -32.493 1.00 95.06 388 GLN A C 1
ATOM 3091 O O . GLN A 1 388 ? -3.696 1.737 -32.355 1.00 95.06 388 GLN A O 1
ATOM 3096 N N . ILE A 1 389 ? -5.364 0.371 -31.697 1.00 98.12 389 ILE A N 1
ATOM 3097 C CA . ILE A 1 389 ? -4.674 -0.181 -30.528 1.00 98.12 389 ILE A CA 1
ATOM 3098 C C . ILE A 1 389 ? -4.937 -1.681 -30.346 1.00 98.12 389 ILE A C 1
ATOM 3100 O O . ILE A 1 389 ? -6.032 -2.188 -30.609 1.00 98.12 389 ILE A O 1
ATOM 3104 N N . ILE A 1 390 ? -3.918 -2.383 -29.860 1.00 98.56 390 ILE A N 1
ATOM 3105 C CA . ILE A 1 390 ? -3.956 -3.766 -29.395 1.00 98.56 390 ILE A CA 1
ATOM 3106 C C . ILE A 1 390 ? -3.853 -3.760 -27.880 1.00 98.56 390 ILE A C 1
ATOM 3108 O O . ILE A 1 390 ? -2.855 -3.295 -27.337 1.00 98.56 390 ILE A O 1
ATOM 3112 N N . ALA A 1 391 ? -4.853 -4.314 -27.205 1.00 98.25 391 ALA A N 1
ATOM 3113 C CA . ALA A 1 391 ? -4.834 -4.536 -25.764 1.00 98.25 391 ALA A CA 1
ATOM 3114 C C . ALA A 1 391 ? -4.794 -6.037 -25.459 1.00 98.25 391 ALA A C 1
ATOM 3116 O O . ALA A 1 391 ? -5.134 -6.868 -26.302 1.00 98.25 391 ALA A O 1
ATOM 3117 N N . THR A 1 392 ? -4.410 -6.393 -24.237 1.00 98.38 392 THR A N 1
ATOM 3118 C CA . THR A 1 392 ? -4.352 -7.785 -23.778 1.00 98.38 392 THR A CA 1
ATOM 3119 C C . THR A 1 392 ? -5.287 -7.994 -22.593 1.00 98.38 392 THR A C 1
ATOM 3121 O O . THR A 1 392 ? -5.370 -7.164 -21.684 1.00 98.38 392 THR A O 1
ATOM 3124 N N . SER A 1 393 ? -6.033 -9.099 -22.609 1.00 97.81 393 SER A N 1
ATOM 3125 C CA . SER A 1 393 ? -6.927 -9.469 -21.513 1.00 97.81 393 SER A CA 1
ATOM 3126 C C . SER A 1 393 ? -6.132 -9.964 -20.302 1.00 97.81 393 SER A C 1
ATOM 3128 O O . SER A 1 393 ? -5.095 -10.613 -20.433 1.00 97.81 393 SER A O 1
ATOM 3130 N N . PHE A 1 394 ? -6.635 -9.700 -19.101 1.00 97.00 394 PHE A N 1
ATOM 3131 C CA . PHE A 1 394 ? -5.975 -10.060 -17.858 1.00 97.00 394 PHE A CA 1
ATOM 3132 C C . PHE A 1 394 ? -6.586 -11.318 -17.245 1.00 97.00 394 PHE A C 1
ATOM 3134 O O . PHE A 1 394 ? -7.642 -11.261 -16.617 1.00 97.00 394 PHE A O 1
ATOM 3141 N N . ALA A 1 395 ? -5.909 -12.463 -17.388 1.00 94.75 395 ALA A N 1
ATOM 3142 C CA . ALA A 1 395 ? -6.236 -13.714 -16.687 1.00 94.75 395 ALA A CA 1
ATOM 3143 C C . ALA A 1 395 ? -7.698 -14.198 -16.855 1.00 94.75 395 ALA A C 1
ATOM 3145 O O . ALA A 1 395 ? -8.256 -14.887 -15.991 1.00 94.75 395 ALA A O 1
ATOM 3146 N N . GLY A 1 396 ? -8.356 -13.798 -17.948 1.00 94.50 396 GLY A N 1
ATOM 3147 C CA . GLY A 1 396 ? -9.787 -14.011 -18.171 1.00 94.50 396 GLY A CA 1
ATOM 3148 C C . GLY A 1 396 ? -10.679 -13.442 -17.061 1.00 94.50 396 GLY A C 1
ATOM 3149 O O . GLY A 1 396 ? -11.722 -14.029 -16.766 1.00 94.50 396 GLY A O 1
ATOM 3150 N N . TRP A 1 397 ? -10.238 -12.379 -16.382 1.00 96.69 397 TRP A N 1
ATOM 3151 C CA . TRP A 1 397 ? -11.053 -11.594 -15.459 1.00 96.69 397 TRP A CA 1
ATOM 3152 C C . TRP A 1 397 ? -12.054 -10.750 -16.240 1.00 96.69 397 TRP A C 1
ATOM 3154 O O . TRP A 1 397 ? -11.872 -10.487 -17.427 1.00 96.69 397 TRP A O 1
ATOM 3164 N N . ARG A 1 398 ? -13.113 -10.312 -15.558 1.00 97.56 398 ARG A N 1
ATOM 3165 C CA . ARG A 1 398 ? -14.155 -9.465 -16.139 1.00 97.56 398 ARG A CA 1
ATOM 3166 C C . ARG A 1 398 ? -14.252 -8.140 -15.394 1.00 97.56 398 ARG A C 1
ATOM 3168 O O . ARG A 1 398 ? -14.070 -8.103 -14.175 1.00 97.56 398 ARG A O 1
ATOM 3175 N N . SER A 1 399 ? -14.555 -7.073 -16.123 1.00 96.88 399 SER A N 1
ATOM 3176 C CA . SER A 1 399 ? -14.701 -5.714 -15.602 1.00 96.88 399 SER A CA 1
ATOM 3177 C C . SER A 1 399 ? -15.922 -5.547 -14.690 1.00 96.88 399 SER A C 1
ATOM 3179 O O . SER A 1 399 ? -15.898 -4.715 -13.786 1.00 96.88 399 SER A O 1
ATOM 3181 N N . ASP A 1 400 ? -16.941 -6.399 -14.850 1.00 96.44 400 ASP A N 1
ATOM 3182 C CA . ASP A 1 400 ? -18.153 -6.467 -14.017 1.00 96.44 400 ASP A CA 1
ATOM 3183 C C . ASP A 1 400 ? -17.942 -7.174 -12.664 1.00 96.44 400 ASP A C 1
ATOM 3185 O O . ASP A 1 400 ? -18.847 -7.219 -11.823 1.00 96.44 400 ASP A O 1
ATOM 3189 N N . ARG A 1 401 ? -16.748 -7.728 -12.413 1.00 96.44 401 ARG A N 1
ATOM 3190 C CA . ARG A 1 401 ? -16.404 -8.424 -11.165 1.00 96.44 401 ARG A CA 1
ATOM 3191 C C . ARG A 1 401 ? -15.370 -7.658 -10.349 1.00 96.44 401 ARG A C 1
ATOM 3193 O O . ARG A 1 401 ? -14.569 -6.871 -10.852 1.00 96.44 401 ARG A O 1
ATOM 3200 N N . ASN A 1 402 ? -15.357 -7.929 -9.047 1.00 93.50 402 ASN A N 1
ATOM 3201 C CA . ASN A 1 402 ? -14.281 -7.467 -8.177 1.00 93.50 402 ASN A CA 1
ATOM 3202 C C . ASN A 1 402 ? -12.961 -8.176 -8.553 1.00 93.50 402 ASN A C 1
ATOM 3204 O O . ASN A 1 402 ? -12.987 -9.371 -8.849 1.00 93.50 402 ASN A O 1
ATOM 3208 N N . PRO A 1 403 ? -11.808 -7.482 -8.517 1.00 95.00 403 PRO A N 1
ATOM 3209 C CA . PRO A 1 403 ? -11.617 -6.113 -8.026 1.00 95.00 403 PRO A CA 1
ATOM 3210 C C . PRO A 1 403 ? -11.825 -5.007 -9.077 1.00 95.00 403 PRO A C 1
ATOM 3212 O O . PRO A 1 403 ? -11.829 -3.835 -8.711 1.00 95.00 403 PRO A O 1
ATOM 3215 N N . VAL A 1 404 ? -11.984 -5.341 -10.360 1.00 96.75 404 VAL A N 1
ATOM 3216 C CA . VAL A 1 404 ? -11.989 -4.360 -11.462 1.00 96.75 404 VAL A CA 1
ATOM 3217 C C . VAL A 1 404 ? -13.204 -3.437 -11.390 1.00 96.75 404 VAL A C 1
ATOM 3219 O O . VAL A 1 404 ? -13.034 -2.221 -11.443 1.00 96.75 404 VAL A O 1
ATOM 3222 N N . ARG A 1 405 ? -14.396 -3.985 -11.118 1.00 97.31 405 ARG A N 1
ATOM 3223 C CA . ARG A 1 405 ? -15.623 -3.204 -10.893 1.00 97.31 405 ARG A CA 1
ATOM 3224 C C . ARG A 1 405 ? -15.419 -2.106 -9.855 1.00 97.31 405 ARG A C 1
ATOM 3226 O O . ARG A 1 405 ? -15.741 -0.953 -10.101 1.00 97.31 405 ARG A O 1
ATOM 3233 N N . SER A 1 406 ? -14.821 -2.449 -8.712 1.00 96.56 406 SER A N 1
ATOM 3234 C CA . SER A 1 406 ? -14.554 -1.487 -7.635 1.00 96.56 406 SER A CA 1
ATOM 3235 C C . SER A 1 406 ? -13.590 -0.375 -8.052 1.00 96.56 406 SER A C 1
ATOM 3237 O O . SER A 1 406 ? -13.673 0.723 -7.505 1.00 96.56 406 SER A O 1
ATOM 3239 N N . ARG A 1 407 ? -12.665 -0.644 -8.982 1.00 96.62 407 ARG A N 1
ATOM 3240 C CA . ARG A 1 407 ? -11.748 0.376 -9.507 1.00 96.62 407 ARG A CA 1
ATOM 3241 C C . ARG A 1 407 ? -12.479 1.333 -10.438 1.00 96.62 407 ARG A C 1
ATOM 3243 O O . ARG A 1 407 ? -12.312 2.533 -10.272 1.00 96.62 407 ARG A O 1
ATOM 3250 N N . ILE A 1 408 ? -13.316 0.813 -11.338 1.00 97.19 408 ILE A N 1
ATOM 3251 C CA . ILE A 1 408 ? -14.171 1.631 -12.212 1.00 97.19 408 ILE A CA 1
ATOM 3252 C C . ILE A 1 408 ? -15.120 2.486 -11.363 1.00 97.19 408 ILE A C 1
ATOM 3254 O O . ILE A 1 408 ? -15.227 3.687 -11.567 1.00 97.19 408 ILE A O 1
ATOM 3258 N N . GLU A 1 409 ? -15.726 1.905 -10.329 1.00 96.50 409 GLU A N 1
ATOM 3259 C CA . GLU A 1 409 ? -16.627 2.627 -9.427 1.00 96.50 409 GLU A CA 1
ATOM 3260 C C . GLU A 1 409 ? -15.927 3.764 -8.664 1.00 96.50 409 GLU A C 1
ATOM 3262 O O . GLU A 1 409 ? -16.514 4.809 -8.387 1.00 96.50 409 GLU A O 1
ATOM 3267 N N . GLY A 1 410 ? -14.629 3.614 -8.381 1.00 95.00 410 GLY A N 1
ATOM 3268 C CA . GLY A 1 410 ? -13.810 4.686 -7.814 1.00 95.00 410 GLY A CA 1
ATOM 3269 C C . GLY A 1 410 ? -13.774 5.955 -8.677 1.00 95.00 410 GLY A C 1
ATOM 3270 O O . GLY A 1 410 ? -13.604 7.047 -8.131 1.00 95.00 410 GLY A O 1
ATOM 3271 N N . TRP A 1 411 ? -13.982 5.828 -9.993 1.00 97.12 411 TRP A N 1
ATOM 3272 C CA . TRP A 1 411 ? -14.004 6.940 -10.945 1.00 97.12 411 TRP A CA 1
ATOM 3273 C C . TRP A 1 411 ? -15.348 7.682 -10.989 1.00 97.12 411 TRP A C 1
ATOM 3275 O O . TRP A 1 411 ? -15.366 8.839 -11.407 1.00 97.12 411 TRP A O 1
ATOM 3285 N N . ARG A 1 412 ? -16.453 7.110 -10.476 1.00 95.62 412 ARG A N 1
ATOM 3286 C CA . ARG A 1 412 ? -17.735 7.843 -10.346 1.00 95.62 412 ARG A CA 1
ATOM 3287 C C . ARG A 1 412 ? -17.645 9.054 -9.429 1.00 95.62 412 ARG A C 1
ATOM 3289 O O . ARG A 1 412 ? -18.395 10.006 -9.571 1.00 95.62 412 ARG A O 1
ATOM 3296 N N . LYS A 1 413 ? -16.691 9.042 -8.498 1.00 93.19 413 LYS A N 1
ATOM 3297 C CA . LYS A 1 413 ? -16.452 10.150 -7.561 1.00 93.19 413 LYS A CA 1
ATOM 3298 C C . LYS A 1 413 ? -15.811 11.374 -8.224 1.00 93.19 413 LYS A C 1
ATOM 3300 O O . LYS A 1 413 ? -15.557 12.365 -7.547 1.00 93.19 413 LYS A O 1
ATOM 3305 N N . MET A 1 414 ? -15.463 11.285 -9.506 1.00 92.12 414 MET A N 1
ATOM 3306 C CA . MET A 1 414 ? -14.847 12.375 -10.251 1.00 92.12 414 MET A CA 1
ATOM 3307 C C . MET A 1 414 ? -15.922 13.285 -10.844 1.00 92.12 414 MET A C 1
ATOM 3309 O O . MET A 1 414 ? -16.855 12.812 -11.484 1.00 92.12 414 MET A O 1
ATOM 3313 N N . SER A 1 415 ? -15.751 14.597 -10.694 1.00 88.88 415 SER A N 1
ATOM 3314 C CA . SER A 1 415 ? -16.645 15.606 -11.273 1.00 88.88 415 SER A CA 1
ATOM 3315 C C . SER A 1 415 ? -16.336 15.840 -12.757 1.00 88.88 415 SER A C 1
ATOM 3317 O O . SER A 1 415 ? -15.802 16.883 -13.130 1.00 88.88 415 SER A O 1
ATOM 3319 N N . VAL A 1 416 ? -16.632 14.854 -13.605 1.00 92.00 416 VAL A N 1
ATOM 3320 C CA . VAL A 1 416 ? -16.511 14.954 -15.068 1.00 92.00 416 VAL A CA 1
ATOM 3321 C C . VAL A 1 416 ? -17.924 14.946 -15.657 1.00 92.00 416 VAL A C 1
ATOM 3323 O O . VAL A 1 416 ? -18.622 13.956 -15.482 1.00 92.00 416 VAL A O 1
ATOM 3326 N N . PRO A 1 417 ? -18.391 16.016 -16.329 1.00 85.38 417 PRO A N 1
ATOM 3327 C CA . PRO A 1 417 ? -19.752 16.033 -16.877 1.00 85.38 417 PRO A CA 1
ATOM 3328 C C . PRO A 1 417 ? -19.930 15.079 -18.066 1.00 85.38 417 PRO A C 1
ATOM 3330 O O . PRO A 1 417 ? -20.929 14.370 -18.171 1.00 85.38 417 PRO A O 1
ATOM 3333 N N . SER A 1 418 ? -18.958 15.070 -18.981 1.00 95.12 418 SER A N 1
ATOM 3334 C CA . SER A 1 418 ? -18.979 14.241 -20.185 1.00 95.12 418 SER A CA 1
ATOM 3335 C C . SER A 1 418 ? -17.572 13.968 -20.712 1.00 95.12 418 SER A C 1
ATOM 3337 O O . SER A 1 418 ? -16.631 14.715 -20.432 1.00 95.12 418 SER A O 1
ATOM 3339 N N . PHE A 1 419 ? -17.434 12.890 -21.480 1.00 95.44 419 PHE A N 1
ATOM 3340 C CA . PHE A 1 419 ? -16.225 12.534 -22.221 1.00 95.44 419 PHE A CA 1
ATOM 3341 C C . PHE A 1 419 ? -16.649 11.821 -23.517 1.00 95.44 419 PHE A C 1
ATOM 3343 O O . PHE A 1 419 ? -17.598 11.042 -23.494 1.00 95.44 419 PHE A O 1
ATOM 3350 N N . LEU A 1 420 ? -16.008 12.119 -24.656 1.00 93.81 420 LEU A N 1
ATOM 3351 C CA . LEU A 1 420 ? -16.424 11.637 -25.994 1.00 93.81 420 LEU A CA 1
ATOM 3352 C C .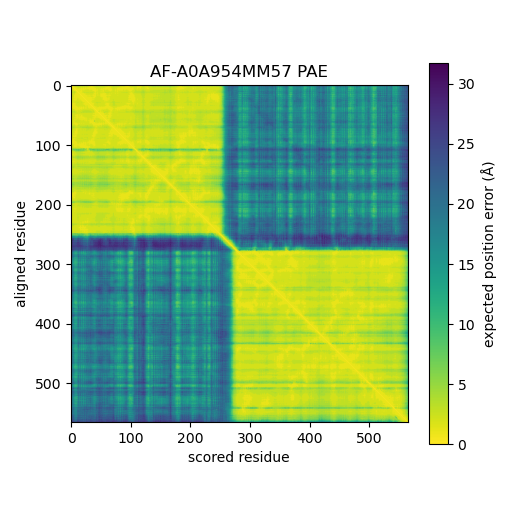 LEU A 1 420 ? -17.885 11.969 -26.370 1.00 93.81 420 LEU A C 1
ATOM 3354 O O . LEU A 1 420 ? -18.546 11.213 -27.072 1.00 93.81 420 LEU A O 1
ATOM 3358 N N . GLY A 1 421 ? -18.418 13.094 -25.881 1.00 94.94 421 GLY A N 1
ATOM 3359 C CA . GLY A 1 421 ? -19.819 13.474 -26.112 1.00 94.94 421 GLY A CA 1
ATOM 3360 C C . GLY A 1 421 ? -20.842 12.609 -25.362 1.00 94.94 421 GLY A C 1
ATOM 3361 O O . GLY A 1 421 ? -22.042 12.794 -25.542 1.00 94.94 421 GLY A O 1
ATOM 3362 N N . MET A 1 422 ? -20.387 11.693 -24.504 1.00 96.12 422 MET A N 1
ATOM 3363 C CA . MET A 1 422 ? -21.228 10.842 -23.666 1.00 96.12 422 MET A CA 1
ATOM 3364 C C . MET A 1 422 ? -21.210 11.338 -22.224 1.00 96.12 422 MET A C 1
ATOM 3366 O O . MET A 1 422 ? -20.206 11.887 -21.763 1.00 96.12 422 MET A O 1
ATOM 3370 N N . SER A 1 423 ? -22.303 11.115 -21.490 1.00 97.19 423 SER A N 1
ATOM 3371 C CA . SER A 1 423 ? -22.297 11.357 -20.046 1.00 97.19 423 SER A CA 1
ATOM 3372 C C . SER A 1 423 ? -21.253 10.467 -19.365 1.00 97.19 423 SER A C 1
ATOM 3374 O O . SER A 1 423 ? -20.974 9.350 -19.816 1.00 97.19 423 SER A O 1
ATOM 3376 N N . TRP A 1 424 ? -20.670 10.963 -18.277 1.00 96.94 424 TRP A N 1
ATOM 3377 C CA . TRP A 1 424 ? -19.647 10.223 -17.542 1.00 96.94 424 TRP A CA 1
ATOM 3378 C C . TRP A 1 424 ? -20.149 8.886 -16.993 1.00 96.94 424 TRP A C 1
ATOM 3380 O O . TRP A 1 424 ? -19.460 7.876 -17.126 1.00 96.94 424 TRP A O 1
ATOM 3390 N N . ASP A 1 425 ? -21.374 8.848 -16.466 1.00 96.56 425 ASP A N 1
ATOM 3391 C CA . ASP A 1 425 ? -21.985 7.604 -15.995 1.00 96.56 425 ASP A CA 1
ATOM 3392 C C . ASP A 1 425 ? -22.177 6.600 -17.130 1.00 96.56 425 ASP A C 1
ATOM 3394 O O . ASP A 1 425 ? -21.822 5.438 -16.967 1.00 96.56 425 ASP A O 1
ATOM 3398 N N . THR A 1 426 ? -22.616 7.043 -18.314 1.00 97.25 426 THR A N 1
ATOM 3399 C CA . THR A 1 426 ? -22.740 6.151 -19.480 1.00 97.25 426 THR A CA 1
ATOM 3400 C C . THR A 1 426 ? -21.394 5.540 -19.875 1.00 97.25 426 THR A C 1
ATOM 3402 O O . THR A 1 426 ? -21.327 4.351 -20.196 1.00 97.25 426 THR A O 1
ATOM 3405 N N . LEU A 1 427 ? -20.310 6.324 -19.835 1.00 96.94 427 LEU A N 1
ATOM 3406 C CA . LEU A 1 427 ? -18.968 5.813 -20.119 1.00 96.94 427 LEU A CA 1
ATOM 3407 C C . LEU A 1 427 ? -18.570 4.728 -19.103 1.00 96.94 427 LEU A C 1
ATOM 3409 O O . LEU A 1 427 ? -18.124 3.650 -19.498 1.00 96.94 427 LEU A O 1
ATOM 3413 N N . LEU A 1 428 ? -18.773 4.977 -17.807 1.00 96.94 428 LEU A N 1
ATOM 3414 C CA . LEU A 1 428 ? -18.436 4.028 -16.740 1.00 96.94 428 LEU A CA 1
ATOM 3415 C C . LEU A 1 428 ? -19.304 2.763 -16.781 1.00 96.94 428 LEU A C 1
ATOM 3417 O O . LEU A 1 428 ? -18.773 1.658 -16.650 1.00 96.94 428 LEU A O 1
ATOM 3421 N N . ASP A 1 429 ? -20.607 2.910 -17.016 1.00 96.19 429 ASP A N 1
ATOM 3422 C CA . ASP A 1 429 ? -21.559 1.804 -17.140 1.00 96.19 429 ASP A CA 1
ATOM 3423 C C . ASP A 1 429 ? -21.187 0.890 -18.308 1.00 96.19 429 ASP A C 1
ATOM 3425 O O . ASP A 1 429 ? -21.169 -0.334 -18.162 1.00 96.19 429 ASP A O 1
ATOM 3429 N N . SER A 1 430 ? -20.810 1.477 -19.452 1.00 96.06 430 SER A N 1
ATOM 3430 C CA . SER A 1 430 ? -20.384 0.708 -20.625 1.00 96.06 430 SER A CA 1
ATOM 3431 C C . SER A 1 430 ? -19.183 -0.190 -20.311 1.00 96.06 430 SER A C 1
ATOM 3433 O O . SER A 1 430 ? -19.182 -1.373 -20.652 1.00 96.06 430 SER A O 1
ATOM 3435 N N . ALA A 1 431 ? -18.213 0.319 -19.547 1.00 95.00 431 ALA A N 1
ATOM 3436 C CA . ALA A 1 431 ? -17.035 -0.441 -19.153 1.00 95.00 431 ALA A CA 1
ATOM 3437 C C . ALA A 1 431 ? -17.336 -1.558 -18.144 1.00 95.00 431 ALA A C 1
ATOM 3439 O O . ALA A 1 431 ? -16.582 -2.530 -18.061 1.00 95.00 431 ALA A O 1
ATOM 3440 N N . GLN A 1 432 ? -18.431 -1.458 -17.387 1.00 93.94 432 GLN A N 1
ATOM 3441 C CA . GLN A 1 432 ? -18.877 -2.485 -16.443 1.00 93.94 432 GLN A CA 1
ATOM 3442 C C . GLN A 1 432 ? -19.765 -3.559 -17.091 1.00 93.94 432 GLN A C 1
ATOM 3444 O O . GLN A 1 432 ? -20.185 -4.480 -16.395 1.00 93.94 432 GLN A O 1
ATOM 3449 N N . ASN A 1 433 ? -20.027 -3.513 -18.400 1.00 92.81 433 ASN A N 1
ATOM 3450 C CA . ASN A 1 433 ? -20.972 -4.424 -19.052 1.00 92.81 433 ASN A CA 1
ATOM 3451 C C . ASN A 1 433 ? -20.365 -5.793 -19.434 1.00 92.81 433 ASN A C 1
ATOM 3453 O O . ASN A 1 433 ? -20.506 -6.290 -20.549 1.00 92.81 433 ASN A O 1
ATOM 3457 N N . GLY A 1 434 ? -19.650 -6.421 -18.496 1.00 89.50 434 GLY A N 1
ATOM 3458 C CA . GLY A 1 434 ? -19.197 -7.809 -18.632 1.00 89.50 434 GLY A CA 1
ATOM 3459 C C . GLY A 1 434 ? -17.991 -8.052 -19.535 1.00 89.50 434 GLY A C 1
ATOM 3460 O O . GLY A 1 434 ? -17.737 -9.196 -19.923 1.00 89.50 434 GLY A O 1
ATOM 3461 N N . HIS A 1 435 ? -17.234 -7.007 -19.845 1.00 93.69 435 HIS A N 1
ATOM 3462 C CA . HIS A 1 435 ? -16.075 -7.088 -20.721 1.00 93.69 435 HIS A CA 1
ATOM 3463 C C . HIS A 1 435 ? -14.877 -7.756 -20.047 1.00 93.69 435 HIS A C 1
ATOM 3465 O O . HIS A 1 435 ? -14.773 -7.744 -18.817 1.00 93.69 435 HIS A O 1
ATOM 3471 N N . PRO A 1 436 ? -13.947 -8.351 -20.814 1.00 97.44 436 PRO A N 1
ATOM 3472 C CA . PRO A 1 436 ? -12.707 -8.819 -20.227 1.00 97.44 436 PRO A CA 1
ATOM 3473 C C . PRO A 1 436 ? -11.950 -7.636 -19.621 1.00 97.44 436 PRO A C 1
ATOM 3475 O O . PRO A 1 436 ? -11.838 -6.571 -20.230 1.00 97.44 436 PRO A O 1
ATOM 3478 N N . ALA A 1 437 ? -11.440 -7.834 -18.410 1.00 97.94 437 ALA A N 1
ATOM 3479 C CA . ALA A 1 437 ? -10.499 -6.900 -17.823 1.00 97.94 437 ALA A CA 1
ATOM 3480 C C . ALA A 1 437 ? -9.203 -6.921 -18.637 1.00 97.94 437 ALA A C 1
ATOM 3482 O O . ALA A 1 437 ? -8.797 -7.989 -19.100 1.00 97.94 437 ALA A O 1
ATOM 3483 N N . ILE A 1 438 ? -8.548 -5.776 -18.782 1.00 98.31 438 ILE A N 1
ATOM 3484 C CA . ILE A 1 438 ? -7.281 -5.661 -19.513 1.00 98.31 438 ILE A CA 1
ATOM 3485 C C . ILE A 1 438 ? -6.082 -5.507 -18.581 1.00 98.31 438 ILE A C 1
ATOM 3487 O O . ILE A 1 438 ? -6.237 -5.248 -17.388 1.00 98.31 438 ILE A O 1
ATOM 3491 N N . ASN A 1 439 ? -4.880 -5.633 -19.142 1.00 98.00 439 ASN A N 1
ATOM 3492 C CA . ASN A 1 439 ? -3.653 -5.182 -18.503 1.00 98.00 439 ASN A CA 1
ATOM 3493 C C . ASN A 1 439 ? -2.762 -4.408 -19.487 1.00 98.00 439 ASN A C 1
ATOM 3495 O O . ASN A 1 439 ? -2.579 -4.825 -20.627 1.00 98.00 439 ASN A O 1
ATOM 3499 N N . THR A 1 440 ? -2.182 -3.294 -19.037 1.00 98.31 440 THR A N 1
ATOM 3500 C CA . THR A 1 440 ? -1.381 -2.374 -19.875 1.00 98.31 440 THR A CA 1
ATOM 3501 C C . THR A 1 440 ? 0.126 -2.634 -19.818 1.00 98.31 440 THR A C 1
ATOM 3503 O O . THR A 1 440 ? 0.922 -1.754 -20.152 1.00 98.31 440 THR A O 1
ATOM 3506 N N . GLY A 1 441 ? 0.542 -3.826 -19.380 1.00 98.19 441 GLY A N 1
ATOM 3507 C CA . GLY A 1 441 ? 1.949 -4.234 -19.410 1.00 98.19 441 GLY A CA 1
ATOM 3508 C C . GLY A 1 441 ? 2.459 -4.645 -20.785 1.00 98.19 441 GLY A C 1
ATOM 3509 O O . GLY A 1 441 ? 3.656 -4.556 -21.037 1.00 98.19 441 GLY A O 1
ATOM 3510 N N . VAL A 1 442 ? 1.556 -5.054 -21.681 1.00 98.69 442 VAL A N 1
ATOM 3511 C CA . VAL A 1 442 ? 1.854 -5.361 -23.083 1.00 98.69 442 VAL A CA 1
ATOM 3512 C C . VAL A 1 442 ? 0.711 -4.846 -23.951 1.00 98.69 442 VAL A C 1
ATOM 3514 O O . VAL A 1 442 ? -0.436 -5.284 -23.801 1.00 98.69 442 VAL A O 1
ATOM 3517 N N . PHE A 1 443 ? 1.020 -3.915 -24.850 1.00 98.69 443 PHE A N 1
ATOM 3518 C CA . PHE A 1 443 ? 0.078 -3.371 -25.831 1.00 98.69 443 PHE A CA 1
ATOM 3519 C C . PHE A 1 443 ? 0.823 -2.863 -27.066 1.00 98.69 443 PHE A C 1
ATOM 3521 O O . PHE A 1 443 ? 1.994 -2.498 -26.980 1.00 98.69 443 PHE A O 1
ATOM 3528 N N . ALA A 1 444 ? 0.140 -2.804 -28.207 1.00 98.56 444 ALA A N 1
ATOM 3529 C CA . ALA A 1 444 ? 0.691 -2.227 -29.431 1.00 98.56 444 ALA A CA 1
ATOM 3530 C C . ALA A 1 444 ? -0.217 -1.121 -29.969 1.00 98.56 444 ALA A C 1
ATOM 3532 O O . ALA A 1 444 ? -1.433 -1.178 -29.803 1.00 98.56 444 ALA A O 1
ATOM 3533 N N . VAL A 1 445 ? 0.359 -0.092 -30.580 1.00 98.38 445 VAL A N 1
ATOM 3534 C CA . VAL A 1 445 ? -0.372 1.104 -31.009 1.00 98.38 445 VAL A CA 1
ATOM 3535 C C . VAL A 1 445 ? 0.304 1.757 -32.209 1.00 98.38 445 VAL A C 1
ATOM 3537 O O . VAL A 1 445 ? 1.529 1.699 -32.344 1.00 98.38 445 VAL A O 1
ATOM 3540 N N . ARG A 1 446 ? -0.481 2.402 -33.073 1.00 97.25 446 ARG A N 1
ATOM 3541 C CA . ARG A 1 446 ? 0.057 3.263 -34.133 1.00 97.25 446 ARG A CA 1
ATOM 3542 C C . ARG A 1 446 ? 0.363 4.661 -33.605 1.00 97.25 446 ARG A C 1
ATOM 3544 O O . ARG A 1 446 ? -0.376 5.180 -32.775 1.00 97.25 446 ARG A O 1
ATOM 3551 N N . ARG A 1 447 ? 1.409 5.306 -34.120 1.00 95.38 447 ARG A N 1
ATOM 3552 C CA . ARG A 1 447 ? 1.813 6.670 -33.731 1.00 95.38 447 ARG A CA 1
ATOM 3553 C C . ARG A 1 447 ? 0.704 7.701 -33.945 1.00 95.38 447 ARG A C 1
ATOM 3555 O O . ARG A 1 447 ? 0.549 8.616 -33.145 1.00 95.38 447 ARG A O 1
ATOM 3562 N N . ASP A 1 448 ? -0.055 7.541 -35.024 1.00 95.00 448 ASP A N 1
ATOM 3563 C CA . ASP A 1 448 ? -1.155 8.415 -35.432 1.00 95.00 448 ASP A CA 1
ATOM 3564 C C . ASP A 1 448 ? -2.511 8.019 -34.821 1.00 95.00 448 ASP A C 1
ATOM 3566 O O . ASP A 1 448 ? -3.532 8.638 -35.124 1.00 95.00 448 ASP A O 1
ATOM 3570 N N . ALA A 1 449 ? -2.544 7.007 -33.948 1.00 96.81 449 ALA A N 1
ATOM 3571 C CA . ALA A 1 449 ? -3.772 6.549 -33.322 1.00 96.81 449 ALA A CA 1
ATOM 3572 C C . ALA A 1 449 ? -4.362 7.624 -32.399 1.00 96.81 449 ALA A C 1
ATOM 3574 O O . ALA A 1 449 ? -3.772 7.998 -31.381 1.00 96.81 449 ALA A O 1
ATOM 3575 N N . GLU A 1 450 ? -5.597 8.036 -32.688 1.00 96.69 450 GLU A N 1
ATOM 3576 C CA . GLU A 1 450 ? -6.379 8.914 -31.811 1.00 96.69 450 GLU A CA 1
ATOM 3577 C C . GLU A 1 450 ? -6.500 8.341 -30.387 1.00 96.69 450 GLU A C 1
ATOM 3579 O O . GLU A 1 450 ? -6.463 9.088 -29.403 1.00 96.69 450 GLU A O 1
ATOM 3584 N N . ALA A 1 451 ? -6.535 7.007 -30.281 1.00 96.75 451 ALA A N 1
ATOM 3585 C CA . ALA A 1 451 ? -6.479 6.257 -29.033 1.00 96.75 451 ALA A CA 1
ATOM 3586 C C . ALA A 1 451 ? -5.415 6.768 -28.043 1.00 96.75 451 ALA A C 1
ATOM 3588 O O . ALA A 1 451 ? -5.720 6.872 -26.858 1.00 96.75 451 ALA A O 1
ATOM 3589 N N . ILE A 1 452 ? -4.201 7.127 -28.492 1.00 97.75 452 ILE A N 1
ATOM 3590 C CA . ILE A 1 452 ? -3.121 7.596 -27.599 1.00 97.75 452 ILE A CA 1
ATOM 3591 C C . ILE A 1 452 ? -3.535 8.887 -26.890 1.00 97.75 452 ILE A C 1
ATOM 3593 O O . ILE A 1 452 ? -3.426 9.000 -25.667 1.00 97.75 452 ILE A O 1
ATOM 3597 N N . ARG A 1 453 ? -4.054 9.853 -27.655 1.00 97.44 453 ARG A N 1
ATOM 3598 C CA . ARG A 1 453 ? -4.475 11.155 -27.129 1.00 97.44 453 ARG A CA 1
ATOM 3599 C C . ARG A 1 453 ? -5.635 11.007 -26.153 1.00 97.44 453 ARG A C 1
ATOM 3601 O O . ARG A 1 453 ? -5.576 11.545 -25.050 1.00 97.44 453 ARG A O 1
ATOM 3608 N N . LEU A 1 454 ? -6.668 10.257 -26.543 1.00 97.94 454 LEU A N 1
ATOM 3609 C CA . LEU A 1 454 ? -7.839 10.011 -25.698 1.00 97.94 454 LEU A CA 1
ATOM 3610 C C . LEU A 1 454 ? -7.444 9.300 -24.402 1.00 97.94 454 LEU A C 1
ATOM 3612 O O . LEU A 1 454 ? -7.868 9.704 -23.316 1.00 97.94 454 LEU A O 1
ATOM 3616 N N . TRP A 1 455 ? -6.580 8.289 -24.511 1.00 98.38 455 TRP A N 1
ATOM 3617 C CA . TRP A 1 455 ? -6.068 7.539 -23.373 1.00 98.38 455 TRP A CA 1
ATOM 3618 C C . TRP A 1 455 ? -5.292 8.425 -22.412 1.00 98.38 455 TRP A C 1
ATOM 3620 O O . TRP A 1 455 ? -5.589 8.430 -21.215 1.00 98.38 455 TRP A O 1
ATOM 3630 N N . ARG A 1 456 ? -4.371 9.247 -22.919 1.00 98.00 456 ARG A N 1
ATOM 3631 C CA . ARG A 1 456 ? -3.621 10.192 -22.091 1.00 98.00 456 ARG A CA 1
ATOM 3632 C C . ARG A 1 456 ? -4.548 11.171 -21.378 1.00 98.00 456 ARG A C 1
ATOM 3634 O O . ARG A 1 456 ? -4.425 11.339 -20.164 1.00 98.00 456 ARG A O 1
ATOM 3641 N N . SER A 1 457 ? -5.475 11.802 -22.101 1.00 97.69 457 SER A N 1
ATOM 3642 C CA . SER A 1 457 ? -6.430 12.752 -21.521 1.00 97.69 457 SER A CA 1
ATOM 3643 C C . SER A 1 457 ? -7.223 12.119 -20.379 1.00 97.69 457 SER A C 1
ATOM 3645 O O . SER A 1 457 ? -7.302 12.691 -19.290 1.00 97.69 457 SER A O 1
ATOM 3647 N N . LEU A 1 458 ? -7.749 10.913 -20.590 1.00 98.06 458 LEU A N 1
ATOM 3648 C CA . LEU A 1 458 ? -8.553 10.221 -19.592 1.00 98.06 458 LEU A CA 1
ATOM 3649 C C . LEU A 1 458 ? -7.723 9.732 -18.393 1.00 98.06 458 LEU A C 1
ATOM 3651 O O . LEU A 1 458 ? -8.156 9.866 -17.248 1.00 98.06 458 LEU A O 1
ATOM 3655 N N . ALA A 1 459 ? -6.499 9.247 -18.622 1.00 98.19 459 ALA A N 1
ATOM 3656 C CA . ALA A 1 459 ? -5.579 8.863 -17.552 1.00 98.19 459 ALA A CA 1
ATOM 3657 C C . ALA A 1 459 ? -5.215 10.063 -16.662 1.00 98.19 459 ALA A C 1
ATOM 3659 O O . ALA A 1 459 ? -5.200 9.942 -15.436 1.00 98.19 459 ALA A O 1
ATOM 3660 N N . VAL A 1 460 ? -4.987 11.241 -17.258 1.00 97.44 460 VAL A N 1
ATOM 3661 C CA . VAL A 1 460 ? -4.714 12.490 -16.526 1.00 97.44 460 VAL A CA 1
ATOM 3662 C C . VAL A 1 460 ? -5.914 12.925 -15.686 1.00 97.44 460 VAL A C 1
ATOM 3664 O O . VAL A 1 460 ? -5.720 13.331 -14.536 1.00 97.44 460 VAL A O 1
ATOM 3667 N N . LEU A 1 461 ? -7.142 12.810 -16.206 1.00 96.44 461 LEU A N 1
ATOM 3668 C CA . LEU A 1 461 ? -8.355 13.046 -15.414 1.00 96.44 461 LEU A CA 1
ATOM 3669 C C . LEU A 1 461 ? -8.390 12.108 -14.198 1.00 96.44 461 LEU A C 1
ATOM 3671 O O . LEU A 1 461 ? -8.592 12.550 -13.067 1.00 96.44 461 LEU A O 1
ATOM 3675 N N . GLY A 1 462 ? -8.096 10.825 -14.414 1.00 96.88 462 GLY A N 1
ATOM 3676 C CA . GLY A 1 462 ? -8.053 9.790 -13.384 1.00 96.88 462 GLY A CA 1
ATOM 3677 C C . GLY A 1 462 ? -6.807 9.774 -12.497 1.00 96.88 462 GLY A C 1
ATOM 3678 O O . GLY A 1 462 ? -6.642 8.826 -11.736 1.00 96.88 462 GLY A O 1
ATOM 3679 N N . ARG A 1 463 ? -5.923 10.782 -12.538 1.00 96.56 463 ARG A N 1
ATOM 3680 C CA . ARG A 1 463 ? -4.588 10.750 -11.893 1.00 96.56 463 ARG A CA 1
ATOM 3681 C C . ARG A 1 463 ? -4.561 10.412 -10.399 1.00 96.56 463 ARG A C 1
ATOM 3683 O O . ARG A 1 463 ? -3.530 9.983 -9.890 1.00 96.56 463 ARG A O 1
ATOM 3690 N N . GLN A 1 464 ? -5.662 10.618 -9.675 1.00 94.50 464 GLN A N 1
ATOM 3691 C CA . GLN A 1 464 ? -5.766 10.282 -8.246 1.00 94.50 464 GLN A CA 1
ATOM 3692 C C . GLN A 1 464 ? -6.129 8.812 -7.990 1.00 94.50 464 GLN A C 1
ATOM 3694 O O . GLN A 1 464 ? -5.954 8.307 -6.877 1.00 94.50 464 GLN A O 1
ATOM 3699 N N . GLN A 1 465 ? -6.612 8.118 -9.016 1.00 96.31 465 GLN A N 1
ATOM 3700 C CA . GLN A 1 465 ? -7.022 6.724 -8.961 1.00 96.31 465 GLN A CA 1
ATOM 3701 C C . GLN A 1 465 ? -5.809 5.815 -9.152 1.00 96.31 465 GLN A C 1
ATOM 3703 O O . GLN A 1 465 ? -4.871 6.133 -9.880 1.00 96.31 465 GLN A O 1
ATOM 3708 N N . PHE A 1 466 ? -5.784 4.687 -8.449 1.00 94.88 466 PHE A N 1
ATOM 3709 C CA . PHE A 1 466 ? -4.729 3.688 -8.627 1.00 94.88 466 PHE A CA 1
ATOM 3710 C C . PHE A 1 466 ? -4.787 3.114 -10.050 1.00 94.88 466 PHE A C 1
ATOM 3712 O O . PHE A 1 466 ? -5.892 2.917 -10.551 1.00 94.88 466 PHE A O 1
ATOM 3719 N N . ILE A 1 467 ? -3.623 2.844 -10.662 1.00 96.31 467 ILE A N 1
ATOM 3720 C CA . ILE A 1 467 ? -3.476 2.326 -12.042 1.00 96.31 467 ILE A CA 1
ATOM 3721 C C . ILE A 1 467 ? -4.337 3.086 -13.061 1.00 96.31 467 ILE A C 1
ATOM 3723 O O . ILE A 1 467 ? -5.113 2.516 -13.829 1.00 96.31 467 ILE A O 1
ATOM 3727 N N . CYS A 1 468 ? -4.246 4.415 -13.003 1.00 97.94 468 CYS A N 1
ATOM 3728 C CA . CYS A 1 468 ? -5.087 5.306 -13.790 1.00 97.94 468 CYS A CA 1
ATOM 3729 C C . CYS A 1 468 ? -4.965 5.094 -15.305 1.00 97.94 468 CYS A C 1
ATOM 3731 O O . CYS A 1 468 ? -5.930 5.342 -16.017 1.00 97.94 468 CYS A O 1
ATOM 3733 N N . ASP A 1 469 ? -3.815 4.625 -15.791 1.00 98.56 469 ASP A N 1
ATOM 3734 C CA . ASP A 1 469 ? -3.599 4.265 -17.191 1.00 98.56 469 ASP A CA 1
ATOM 3735 C C . ASP A 1 469 ? -4.429 3.034 -17.591 1.00 98.56 469 ASP A C 1
ATOM 3737 O O . ASP A 1 469 ? -5.160 3.090 -18.575 1.00 98.56 469 ASP A O 1
ATOM 3741 N N . GLU A 1 470 ? -4.389 1.953 -16.808 1.00 98.56 470 GLU A N 1
ATOM 3742 C CA . GLU A 1 470 ? -5.119 0.713 -17.102 1.00 98.56 470 GLU A CA 1
ATOM 3743 C C . GLU A 1 470 ? -6.634 0.938 -17.098 1.00 98.56 470 GLU A C 1
ATOM 3745 O O . GLU A 1 470 ? -7.324 0.527 -18.031 1.00 98.56 470 GLU A O 1
ATOM 3750 N N . ILE A 1 471 ? -7.155 1.649 -16.090 1.00 98.31 471 ILE A N 1
ATOM 3751 C CA . ILE A 1 471 ? -8.592 1.941 -16.026 1.00 98.31 471 ILE A CA 1
ATOM 3752 C C . ILE A 1 471 ? -9.005 2.915 -17.128 1.00 98.31 471 ILE A C 1
ATOM 3754 O O . ILE A 1 471 ? -10.024 2.675 -17.764 1.00 98.31 471 ILE A O 1
ATOM 3758 N N . ALA A 1 472 ? -8.217 3.955 -17.424 1.00 98.50 472 ALA A N 1
ATOM 3759 C CA . ALA A 1 472 ? -8.521 4.850 -18.540 1.00 98.50 472 ALA A CA 1
ATOM 3760 C C . ALA A 1 472 ? -8.656 4.081 -19.860 1.00 98.50 472 ALA A C 1
ATOM 3762 O O . ALA A 1 472 ? -9.633 4.274 -20.578 1.00 98.50 472 ALA A O 1
ATOM 3763 N N . LEU A 1 473 ? -7.724 3.173 -20.164 1.00 98.56 473 LEU A N 1
ATOM 3764 C CA . LEU A 1 473 ? -7.831 2.381 -21.385 1.00 98.56 473 LEU A CA 1
ATOM 3765 C C . LEU A 1 473 ? -9.052 1.452 -21.343 1.00 98.56 473 LEU A C 1
ATOM 3767 O O . LEU A 1 473 ? -9.790 1.396 -22.320 1.00 98.56 473 LEU A O 1
ATOM 3771 N N . GLN A 1 474 ? -9.327 0.799 -20.208 1.00 98.31 474 GLN A N 1
ATOM 3772 C CA . GLN A 1 474 ? -10.518 -0.044 -20.035 1.00 98.31 474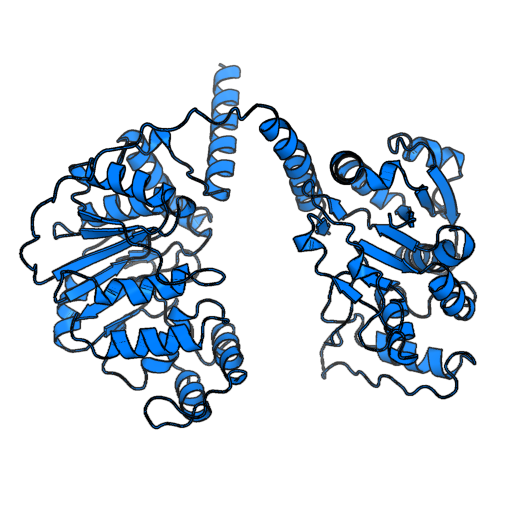 GLN A CA 1
ATOM 3773 C C . GLN A 1 474 ? -11.820 0.711 -20.347 1.00 98.31 474 GLN A C 1
ATOM 3775 O O . GLN A 1 474 ? -12.716 0.131 -20.954 1.00 98.31 474 GLN A O 1
ATOM 3780 N N . LEU A 1 475 ? -11.923 1.986 -19.952 1.00 97.94 475 LEU A N 1
ATOM 3781 C CA . LEU A 1 475 ? -13.085 2.825 -20.260 1.00 97.94 475 LEU A CA 1
ATOM 3782 C C . LEU A 1 475 ? -13.190 3.146 -21.758 1.00 97.94 475 LEU A C 1
ATOM 3784 O O . LEU A 1 475 ? -14.292 3.229 -22.291 1.00 97.94 475 LEU A O 1
ATOM 3788 N N . LEU A 1 476 ? -12.055 3.320 -22.439 1.00 97.75 476 LEU A N 1
ATOM 3789 C CA . LEU A 1 476 ? -12.016 3.740 -23.840 1.00 97.75 476 LEU A CA 1
ATOM 3790 C C . LEU A 1 476 ? -12.265 2.622 -24.836 1.00 97.75 476 LEU A C 1
ATOM 3792 O O . LEU A 1 476 ? -12.831 2.906 -25.884 1.00 97.75 476 LEU A O 1
ATOM 3796 N N . LEU A 1 477 ? -11.851 1.382 -24.550 1.00 96.94 477 LEU A N 1
ATOM 3797 C CA . LEU A 1 477 ? -11.891 0.299 -25.543 1.00 96.94 477 LEU A CA 1
ATOM 3798 C C . LEU A 1 477 ? -13.298 0.075 -26.130 1.00 96.94 477 LEU A C 1
ATOM 3800 O O . LEU A 1 477 ? -13.419 -0.312 -27.282 1.00 96.94 477 LEU A O 1
ATOM 3804 N N . HIS A 1 478 ? -14.373 0.400 -25.413 1.00 93.56 478 HIS A N 1
ATOM 3805 C CA . HIS A 1 478 ? -15.743 0.317 -25.948 1.00 93.56 478 HIS A CA 1
ATOM 3806 C C . HIS A 1 478 ? -16.051 1.301 -27.076 1.00 93.56 478 HIS A C 1
ATOM 3808 O O . HIS A 1 478 ? -16.987 1.083 -27.841 1.00 93.56 478 HIS A O 1
ATOM 3814 N N . HIS A 1 479 ? -15.263 2.365 -27.173 1.00 96.00 479 HIS A N 1
ATOM 3815 C CA . HIS A 1 479 ? -15.563 3.544 -27.976 1.00 96.00 479 HIS A CA 1
ATOM 3816 C C . HIS A 1 479 ? -14.483 3.842 -29.015 1.00 96.00 479 HIS A C 1
ATOM 3818 O O . HIS A 1 479 ? -14.612 4.804 -29.765 1.00 96.00 479 HIS A O 1
ATOM 3824 N N . ILE A 1 480 ? -13.426 3.026 -29.076 1.00 96.44 480 ILE A N 1
ATOM 3825 C CA . ILE A 1 480 ? -12.342 3.164 -30.054 1.00 96.44 480 ILE A CA 1
ATOM 3826 C C . ILE A 1 480 ? -12.088 1.838 -30.786 1.00 96.44 480 ILE A C 1
ATOM 3828 O O . ILE A 1 480 ? -12.222 0.765 -30.181 1.00 96.44 480 ILE A O 1
ATOM 3832 N N . PRO A 1 481 ? -11.676 1.877 -32.070 1.00 96.81 481 PRO A N 1
ATOM 3833 C CA . PRO A 1 481 ? -11.233 0.687 -32.783 1.00 96.81 481 PRO A CA 1
ATOM 3834 C C . PRO A 1 481 ? -10.059 0.036 -32.051 1.00 96.81 481 PRO A C 1
ATOM 3836 O O . PRO A 1 481 ? -8.988 0.632 -31.899 1.00 96.81 481 PRO A O 1
ATOM 3839 N N . HIS A 1 482 ? -10.267 -1.190 -31.584 1.00 98.00 482 HIS A N 1
ATOM 3840 C CA . HIS A 1 482 ? -9.250 -1.963 -30.887 1.00 98.00 482 HIS A CA 1
ATOM 3841 C C . HIS A 1 482 ? -9.332 -3.443 -31.263 1.00 98.00 482 HIS A C 1
ATOM 3843 O O . HIS A 1 482 ? -10.363 -3.938 -31.722 1.00 98.00 482 HIS A O 1
ATOM 3849 N N . ARG A 1 483 ? -8.249 -4.172 -30.991 1.00 98.06 483 ARG A N 1
ATOM 3850 C CA . ARG A 1 483 ? -8.261 -5.636 -30.925 1.00 98.06 483 ARG A CA 1
ATOM 3851 C C . ARG A 1 483 ? -7.806 -6.064 -29.540 1.00 98.06 483 ARG A C 1
ATOM 3853 O O . ARG A 1 483 ? -6.778 -5.607 -29.046 1.00 98.06 483 ARG A O 1
ATOM 3860 N N . LEU A 1 484 ? -8.584 -6.941 -28.918 1.00 98.19 484 LEU A N 1
ATOM 3861 C CA . LEU A 1 484 ? -8.279 -7.499 -27.609 1.00 98.19 484 LEU A CA 1
ATOM 3862 C C . LEU A 1 484 ? -7.740 -8.919 -27.773 1.00 98.19 484 LEU A C 1
ATOM 3864 O O . LEU A 1 484 ? -8.447 -9.804 -28.250 1.00 98.19 484 LEU A O 1
ATOM 3868 N N . LEU A 1 485 ? -6.485 -9.126 -27.391 1.00 98.12 485 LEU A N 1
ATOM 3869 C CA . LEU A 1 485 ? -5.849 -10.438 -27.390 1.00 98.12 485 LEU A CA 1
ATOM 3870 C C . LEU A 1 485 ? -6.061 -11.147 -26.052 1.00 98.12 485 LEU A C 1
ATOM 3872 O O . LEU A 1 485 ? -6.321 -10.517 -25.023 1.00 98.12 485 LEU A O 1
ATOM 3876 N N . ASP A 1 486 ? -5.941 -12.471 -26.064 1.00 97.62 486 ASP A N 1
ATOM 3877 C CA . ASP A 1 486 ? -5.997 -13.271 -24.843 1.00 97.62 486 ASP A CA 1
ATOM 3878 C C . ASP A 1 486 ? -4.764 -13.055 -23.941 1.00 97.62 486 ASP A C 1
ATOM 3880 O O . ASP A 1 486 ? -3.853 -12.278 -24.241 1.00 97.62 486 ASP A O 1
ATOM 3884 N N . ASP A 1 487 ? -4.759 -13.714 -22.784 1.00 97.19 487 ASP A N 1
ATOM 3885 C CA . ASP A 1 487 ? -3.733 -13.522 -21.764 1.00 97.19 487 ASP A CA 1
ATOM 3886 C C . ASP A 1 487 ? -2.372 -14.150 -22.111 1.00 97.19 487 ASP A C 1
ATOM 3888 O O . ASP A 1 487 ? -1.420 -13.906 -21.378 1.00 97.19 487 ASP A O 1
ATOM 3892 N N . ARG A 1 488 ? -2.212 -14.892 -23.220 1.00 98.12 488 ARG A N 1
ATOM 3893 C CA . ARG A 1 488 ? -0.904 -15.455 -23.634 1.00 98.12 488 ARG A CA 1
ATOM 3894 C C . ARG A 1 488 ? 0.124 -14.380 -23.966 1.00 98.12 488 ARG A C 1
ATOM 3896 O O . ARG A 1 488 ? 1.322 -14.584 -23.772 1.00 98.12 488 ARG A O 1
ATOM 3903 N N . TRP A 1 489 ? -0.352 -13.233 -24.436 1.00 98.44 489 TRP A N 1
ATOM 3904 C CA . TRP A 1 489 ? 0.460 -12.077 -24.812 1.00 98.44 489 TRP A CA 1
ATOM 3905 C C . TRP A 1 489 ? 0.812 -11.172 -23.627 1.00 98.44 489 TRP A C 1
ATOM 3907 O O . TRP A 1 489 ? 1.549 -10.209 -23.796 1.00 98.44 489 TRP A O 1
ATOM 3917 N N . ASN A 1 490 ? 0.272 -11.447 -22.436 1.00 98.31 490 ASN A N 1
ATOM 3918 C CA . ASN A 1 490 ? 0.505 -10.675 -21.215 1.00 98.31 490 ASN A CA 1
ATOM 3919 C C . ASN A 1 490 ? 0.205 -11.539 -19.973 1.00 98.31 490 ASN A C 1
ATOM 3921 O O . ASN A 1 490 ? -0.640 -11.228 -19.125 1.00 98.31 490 ASN A O 1
ATOM 3925 N N . CYS A 1 491 ? 0.840 -12.709 -19.906 1.00 98.19 491 CYS A N 1
ATOM 3926 C CA . CYS A 1 491 ? 0.427 -13.775 -19.006 1.00 98.19 491 CYS A CA 1
ATOM 3927 C C . CYS A 1 491 ? 0.951 -13.538 -17.592 1.00 98.19 491 CYS A C 1
ATOM 3929 O O . CYS A 1 491 ? 2.157 -13.470 -17.347 1.00 98.19 491 CYS A O 1
ATOM 3931 N N . SER A 1 492 ? 0.050 -13.471 -16.611 1.00 97.56 492 SER A N 1
ATOM 3932 C CA . SER A 1 492 ? 0.464 -13.414 -15.210 1.00 97.56 492 SER A CA 1
ATOM 3933 C C . SER A 1 492 ? 0.945 -14.788 -14.727 1.00 97.56 492 SER A C 1
ATOM 3935 O O . SER A 1 492 ? 0.166 -15.743 -14.780 1.00 97.56 492 SER A O 1
ATOM 3937 N N . PRO A 1 493 ? 2.122 -14.900 -14.079 1.00 96.62 493 PRO A N 1
ATOM 3938 C CA . PRO A 1 493 ? 2.571 -16.170 -13.495 1.00 96.62 493 PRO A CA 1
ATOM 3939 C C . PRO A 1 493 ? 1.617 -16.687 -12.409 1.00 96.62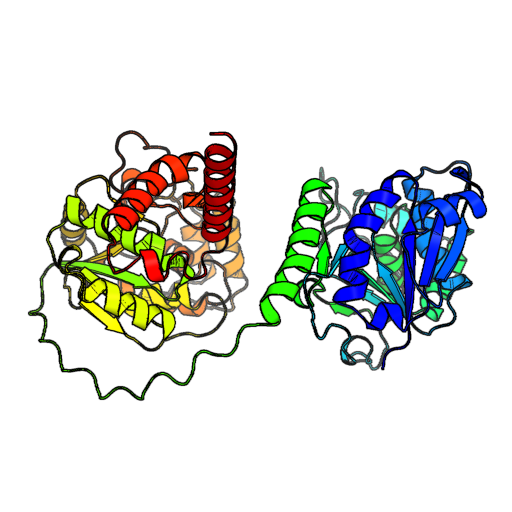 493 PRO A C 1
ATOM 3941 O O . PRO A 1 493 ? 1.529 -17.887 -12.152 1.00 96.62 493 PRO A O 1
ATOM 3944 N N . ARG A 1 494 ? 0.875 -15.785 -11.758 1.00 94.94 494 ARG A N 1
ATOM 3945 C CA . ARG A 1 494 ? -0.062 -16.138 -10.689 1.00 94.94 494 ARG A CA 1
ATOM 3946 C C . ARG A 1 494 ? -1.468 -16.402 -11.214 1.00 94.94 494 ARG A C 1
ATOM 3948 O O . ARG A 1 494 ? -2.104 -17.354 -10.772 1.00 94.94 494 ARG A O 1
ATOM 3955 N N . HIS A 1 495 ? -1.958 -15.557 -12.116 1.00 95.31 495 HIS A N 1
ATOM 3956 C CA . HIS A 1 495 ? -3.376 -15.543 -12.487 1.00 95.31 495 HIS A CA 1
ATOM 3957 C C . HIS A 1 495 ? -3.660 -16.052 -13.898 1.00 95.31 495 HIS A C 1
ATOM 3959 O O . HIS A 1 495 ? -4.788 -16.459 -14.146 1.00 95.31 495 HIS A O 1
ATOM 3965 N N . GLY A 1 496 ? -2.667 -16.056 -14.791 1.00 94.75 496 GLY A N 1
ATOM 3966 C CA . GLY A 1 496 ? -2.851 -16.439 -16.187 1.00 94.75 496 GLY A CA 1
ATOM 3967 C C . GLY A 1 496 ? -3.393 -17.858 -16.321 1.00 94.75 496 GLY A C 1
ATOM 3968 O O . GLY A 1 496 ? -2.998 -18.748 -15.555 1.00 94.75 496 GLY A O 1
ATOM 3969 N N . LYS A 1 497 ? -4.312 -18.037 -17.268 1.00 93.50 497 LYS A N 1
ATOM 3970 C CA . LYS A 1 497 ? -4.986 -19.301 -17.583 1.00 93.50 497 LYS A CA 1
ATOM 3971 C C . LYS A 1 497 ? -4.276 -20.035 -18.717 1.00 93.50 497 LYS A C 1
ATOM 3973 O O . LYS A 1 497 ? -4.137 -21.251 -18.645 1.00 93.50 497 LYS A O 1
ATOM 3978 N N . SER A 1 498 ? -3.751 -19.305 -19.696 1.00 92.75 498 SER A N 1
ATOM 3979 C CA . SER A 1 498 ? -3.156 -19.872 -20.913 1.00 92.75 498 SER A CA 1
ATOM 3980 C C . SER A 1 498 ? -1.657 -20.150 -20.764 1.00 92.75 498 SER A C 1
ATOM 3982 O O . SER A 1 498 ? -0.825 -19.618 -21.492 1.00 92.75 498 SER A O 1
ATOM 3984 N N . ARG A 1 499 ? -1.290 -20.946 -19.756 1.00 91.19 499 ARG A N 1
ATOM 3985 C CA . ARG A 1 499 ? 0.112 -21.096 -19.319 1.00 91.19 499 ARG A CA 1
ATOM 3986 C C . ARG A 1 499 ? 0.991 -21.928 -20.250 1.00 91.19 499 ARG A C 1
ATOM 3988 O O . ARG A 1 499 ? 2.208 -21.813 -20.160 1.00 91.19 499 ARG A O 1
ATOM 3995 N N . ASP A 1 500 ? 0.385 -22.722 -21.121 1.00 93.31 500 ASP A N 1
ATOM 3996 C CA . ASP A 1 500 ? 1.101 -23.684 -21.965 1.00 93.31 500 ASP A CA 1
ATOM 3997 C C . ASP A 1 500 ? 1.509 -23.096 -23.326 1.00 93.31 500 ASP A C 1
ATOM 3999 O O . ASP A 1 500 ? 2.230 -23.731 -24.086 1.00 93.31 500 ASP A O 1
ATOM 4003 N N . GLN A 1 501 ? 1.052 -21.881 -23.639 1.00 94.94 501 GLN A N 1
ATOM 4004 C CA . GLN A 1 501 ? 1.288 -21.195 -24.916 1.00 94.94 501 GLN A CA 1
ATOM 4005 C C . GLN A 1 501 ? 1.587 -19.711 -24.684 1.00 94.94 501 GLN A C 1
ATOM 4007 O O . GLN A 1 501 ? 1.051 -18.838 -25.358 1.00 94.94 501 GLN A O 1
ATOM 4012 N N . VAL A 1 502 ? 2.351 -19.400 -23.640 1.00 97.94 502 VAL A N 1
ATOM 4013 C CA . VAL A 1 502 ? 2.670 -18.008 -23.316 1.00 97.94 502 VAL A CA 1
ATOM 4014 C C . VAL A 1 502 ? 3.677 -17.469 -24.321 1.00 97.94 502 VAL A C 1
ATOM 4016 O O . VAL A 1 502 ? 4.684 -18.121 -24.554 1.00 97.94 502 VAL A O 1
ATOM 4019 N N . HIS A 1 503 ? 3.427 -16.265 -24.836 1.00 98.38 503 HIS A N 1
ATOM 4020 C CA . HIS A 1 503 ? 4.390 -15.493 -25.628 1.00 98.38 503 HIS A CA 1
ATOM 4021 C C . HIS A 1 503 ? 5.156 -14.501 -24.744 1.00 98.38 503 HIS A C 1
ATOM 4023 O O . HIS A 1 503 ? 6.370 -14.331 -24.869 1.00 98.38 503 HIS A O 1
ATOM 4029 N N . VAL A 1 504 ? 4.451 -13.870 -23.796 1.00 98.69 504 VAL A N 1
ATOM 4030 C CA . VAL A 1 504 ? 5.037 -12.910 -22.853 1.00 98.69 504 VAL A CA 1
ATOM 4031 C C . VAL A 1 504 ? 4.509 -13.170 -21.448 1.00 98.69 504 VAL A C 1
ATOM 4033 O O . VAL A 1 504 ? 3.304 -13.121 -21.197 1.00 98.69 504 VAL A O 1
ATOM 4036 N N . TRP A 1 505 ? 5.417 -13.411 -20.507 1.00 98.56 505 TRP A N 1
ATOM 4037 C CA . TRP A 1 505 ? 5.109 -13.405 -19.080 1.00 98.56 505 TRP A CA 1
ATOM 4038 C C . TRP A 1 505 ? 5.211 -11.985 -18.534 1.00 98.56 505 TRP A C 1
ATOM 4040 O O . TRP A 1 505 ? 6.202 -11.306 -18.775 1.00 98.56 505 TRP A O 1
ATOM 4050 N N . HIS A 1 506 ? 4.240 -11.562 -17.728 1.00 98.50 506 HIS A N 1
ATOM 4051 C CA . HIS A 1 506 ? 4.250 -10.264 -17.057 1.00 98.50 506 HIS A CA 1
ATOM 4052 C C . HIS A 1 506 ? 4.213 -10.434 -15.534 1.00 98.50 506 HIS A C 1
ATOM 4054 O O . HIS A 1 506 ? 3.228 -10.882 -14.928 1.00 98.50 506 HIS A O 1
ATOM 4060 N N . LEU A 1 507 ? 5.327 -10.072 -14.901 1.00 97.50 507 LEU A N 1
ATOM 4061 C CA . LEU A 1 507 ? 5.657 -10.313 -13.499 1.00 97.50 507 LEU A CA 1
ATOM 4062 C C . LEU A 1 507 ? 5.221 -9.158 -12.580 1.00 97.50 507 LEU A C 1
ATOM 4064 O O . LEU A 1 507 ? 5.909 -8.866 -11.602 1.00 97.50 507 LEU A O 1
ATOM 4068 N N . HIS A 1 508 ? 4.061 -8.559 -12.864 1.00 92.88 508 HIS A N 1
ATOM 4069 C CA . HIS A 1 508 ? 3.582 -7.326 -12.237 1.00 92.88 508 HIS A CA 1
ATOM 4070 C C . HIS A 1 508 ? 3.766 -7.255 -10.713 1.00 92.88 508 HIS A C 1
ATOM 4072 O O . HIS A 1 508 ? 3.310 -8.125 -9.957 1.00 92.88 508 HIS A O 1
ATOM 4078 N N . GLY A 1 509 ? 4.370 -6.155 -10.264 1.00 91.44 509 GLY A N 1
ATOM 4079 C CA . GLY A 1 509 ? 4.674 -5.903 -8.857 1.00 91.44 509 GLY A CA 1
ATOM 4080 C C . GLY A 1 509 ? 5.850 -6.749 -8.365 1.00 91.44 509 GLY A C 1
ATOM 4081 O O . GLY A 1 509 ? 6.912 -6.791 -8.980 1.00 91.44 509 GLY A O 1
ATOM 4082 N N . ASP A 1 510 ? 5.665 -7.445 -7.246 1.00 89.75 510 ASP A N 1
ATOM 4083 C CA . ASP A 1 510 ? 6.670 -8.319 -6.623 1.00 89.75 510 ASP A CA 1
ATOM 4084 C C . ASP A 1 510 ? 6.652 -9.756 -7.180 1.00 89.75 510 ASP A C 1
ATOM 4086 O O . ASP A 1 510 ? 7.353 -10.650 -6.698 1.00 89.75 510 ASP A O 1
ATOM 4090 N N . LYS A 1 511 ? 5.849 -10.021 -8.220 1.00 93.50 511 LYS A N 1
ATOM 4091 C CA . LYS A 1 511 ? 5.576 -11.393 -8.670 1.00 93.50 511 LYS A CA 1
ATOM 4092 C C . LYS A 1 511 ? 6.775 -12.081 -9.296 1.00 93.50 511 LYS A C 1
ATOM 4094 O O . LYS A 1 511 ? 6.769 -13.311 -9.315 1.00 93.50 511 LYS A O 1
ATOM 4099 N N . HIS A 1 512 ? 7.795 -11.343 -9.724 1.00 96.50 512 HIS A N 1
ATOM 4100 C CA . HIS A 1 512 ? 9.064 -11.902 -10.194 1.00 96.50 512 HIS A CA 1
ATOM 4101 C C . HIS A 1 512 ? 9.775 -12.766 -9.135 1.00 96.50 512 HIS A C 1
ATOM 4103 O O . HI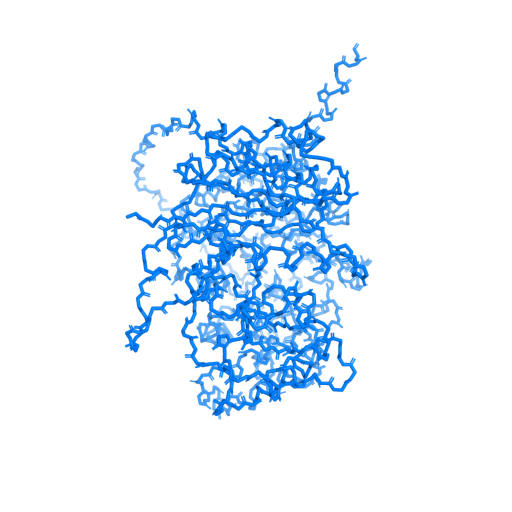S A 1 512 ? 10.509 -13.675 -9.506 1.00 96.50 512 HIS A O 1
ATOM 4109 N N . LEU A 1 513 ? 9.487 -12.566 -7.840 1.00 95.81 513 LEU A N 1
ATOM 4110 C CA . LEU A 1 513 ? 10.022 -13.384 -6.740 1.00 95.81 513 LEU A CA 1
ATOM 4111 C C . LEU A 1 513 ? 8.987 -14.311 -6.091 1.00 95.81 513 LEU A C 1
ATOM 4113 O O . LEU A 1 513 ? 9.311 -15.058 -5.168 1.00 95.81 513 LEU A O 1
ATOM 4117 N N . SER A 1 514 ? 7.741 -14.319 -6.576 1.00 93.69 514 SER A N 1
ATOM 4118 C CA . SER A 1 514 ? 6.780 -15.365 -6.199 1.00 93.69 514 SER A CA 1
ATOM 4119 C C . SER A 1 514 ? 7.322 -16.745 -6.595 1.00 93.69 514 SER A C 1
ATOM 4121 O O . SER A 1 514 ? 8.080 -16.812 -7.557 1.00 93.69 514 SER A O 1
ATOM 4123 N N . PRO A 1 515 ? 6.915 -17.865 -5.969 1.00 94.81 515 PRO A N 1
ATOM 4124 C CA . PRO A 1 515 ? 7.486 -19.179 -6.287 1.00 94.81 515 PRO A CA 1
ATOM 4125 C C . PRO A 1 515 ? 7.514 -19.500 -7.790 1.00 94.81 515 PRO A C 1
ATOM 4127 O O . PRO A 1 515 ? 8.535 -19.922 -8.324 1.00 94.81 515 PRO A O 1
ATOM 4130 N N . ARG A 1 516 ? 6.419 -19.213 -8.510 1.00 93.94 516 ARG A N 1
ATOM 4131 C CA . ARG A 1 516 ? 6.370 -19.418 -9.964 1.00 93.94 516 ARG A CA 1
ATOM 4132 C C . ARG A 1 516 ? 7.139 -18.355 -10.740 1.00 93.94 516 ARG A C 1
ATOM 4134 O O . ARG A 1 516 ? 7.845 -18.695 -11.680 1.00 93.94 516 ARG A O 1
ATOM 4141 N N . GLY A 1 517 ? 6.986 -17.080 -10.380 1.00 96.38 517 GLY A N 1
ATOM 4142 C CA . GLY A 1 517 ? 7.701 -16.007 -11.068 1.00 96.38 517 GLY A CA 1
ATOM 4143 C C . GLY A 1 517 ? 9.212 -16.147 -10.925 1.00 96.38 517 GLY A C 1
ATOM 4144 O O . GLY A 1 517 ? 9.920 -15.953 -11.903 1.00 96.38 517 GL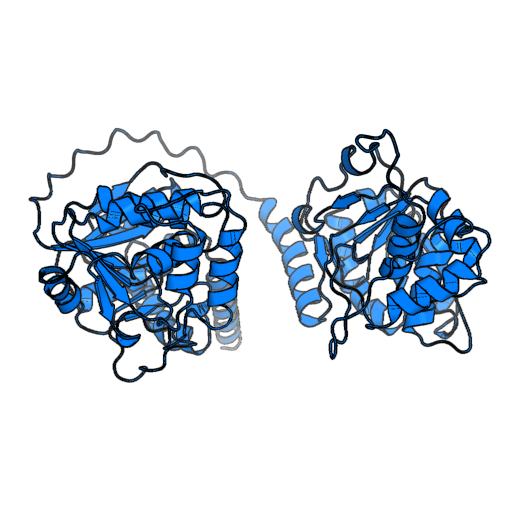Y A O 1
ATOM 4145 N N . ARG A 1 518 ? 9.687 -16.619 -9.769 1.00 96.25 518 ARG A N 1
ATOM 4146 C CA . ARG A 1 518 ? 11.090 -16.922 -9.507 1.00 96.25 518 ARG A CA 1
ATOM 4147 C C . ARG A 1 518 ? 11.600 -17.995 -10.462 1.00 96.25 518 ARG A C 1
ATOM 4149 O O . ARG A 1 518 ? 12.626 -17.781 -11.085 1.00 96.25 518 ARG A O 1
ATOM 4156 N N . ASN A 1 519 ? 10.858 -19.082 -10.672 1.00 97.00 519 ASN A N 1
ATOM 4157 C CA . ASN A 1 519 ? 11.250 -20.123 -11.634 1.00 97.00 519 ASN A CA 1
ATOM 4158 C C . ASN A 1 519 ? 11.356 -19.607 -13.081 1.00 97.00 519 ASN A C 1
ATOM 4160 O O . ASN A 1 519 ? 12.110 -20.159 -13.875 1.00 97.00 519 ASN A O 1
ATOM 4164 N N . LEU A 1 520 ? 10.606 -18.559 -13.430 1.00 97.12 520 LEU A N 1
ATOM 4165 C CA . LEU A 1 520 ? 10.635 -17.952 -14.763 1.00 97.12 520 LEU A CA 1
ATOM 4166 C C . LEU A 1 520 ? 11.749 -16.903 -14.895 1.00 97.12 520 LEU A C 1
ATOM 4168 O O . LEU A 1 520 ? 12.467 -16.868 -15.894 1.00 97.12 520 LEU A O 1
ATOM 4172 N N . TRP A 1 521 ? 11.877 -16.033 -13.898 1.00 98.19 521 TRP A N 1
ATOM 4173 C CA . TRP A 1 521 ? 12.713 -14.839 -13.943 1.00 98.19 521 TRP A CA 1
ATOM 4174 C C . TRP A 1 521 ? 14.128 -15.082 -13.420 1.00 98.19 521 TRP A C 1
ATOM 4176 O O . TRP A 1 521 ? 15.091 -14.630 -14.033 1.00 98.19 521 TRP A O 1
ATOM 4186 N N . TRP A 1 522 ? 14.272 -15.827 -12.321 1.00 97.62 522 TRP A N 1
ATOM 4187 C CA . TRP A 1 522 ? 15.548 -15.999 -11.622 1.00 97.62 522 TRP A CA 1
ATOM 4188 C C . TRP A 1 522 ? 16.648 -16.621 -12.487 1.00 97.62 522 TRP A C 1
ATOM 4190 O O . TRP A 1 522 ? 17.736 -16.050 -12.505 1.00 97.62 522 TRP A O 1
ATOM 4200 N N . PRO A 1 523 ? 16.405 -17.696 -13.268 1.00 98.19 523 PRO A N 1
ATOM 4201 C CA . PRO A 1 523 ? 17.451 -18.245 -14.132 1.00 98.19 523 PRO A CA 1
ATOM 4202 C C . PRO A 1 523 ? 17.955 -17.221 -15.156 1.00 98.19 523 PRO A C 1
ATOM 4204 O O . PRO A 1 523 ? 19.153 -17.108 -15.385 1.00 98.19 523 PRO A O 1
ATOM 4207 N N . ARG A 1 524 ? 17.052 -16.406 -15.716 1.00 98.44 524 ARG A N 1
ATOM 4208 C CA . ARG A 1 524 ? 17.401 -15.356 -16.686 1.00 98.44 524 ARG A CA 1
ATOM 4209 C C . ARG A 1 524 ? 18.144 -14.197 -16.033 1.00 98.44 524 ARG A C 1
ATOM 4211 O O . ARG A 1 524 ? 19.079 -13.661 -16.618 1.00 98.44 524 ARG A O 1
ATOM 4218 N N . TYR A 1 525 ? 17.761 -13.835 -14.812 1.00 98.38 525 TYR A N 1
ATOM 4219 C CA . TYR A 1 525 ? 18.509 -12.880 -14.004 1.00 98.38 525 TYR A CA 1
ATOM 4220 C C . TYR A 1 525 ? 19.927 -13.388 -13.709 1.00 98.38 525 TYR A C 1
ATOM 4222 O O . TYR A 1 525 ? 20.887 -12.647 -13.895 1.00 98.38 525 TYR A O 1
ATOM 4230 N N . GLN A 1 526 ? 20.086 -14.661 -13.337 1.00 97.88 526 GLN A N 1
ATOM 4231 C CA . GLN A 1 526 ? 21.402 -15.271 -13.130 1.00 97.88 526 GLN A CA 1
ATOM 4232 C C . GLN A 1 526 ? 22.245 -15.264 -14.409 1.00 97.88 526 GLN A C 1
ATOM 4234 O O . GLN A 1 526 ? 23.424 -14.926 -14.336 1.00 97.88 526 GLN A O 1
ATOM 4239 N N . THR A 1 527 ? 21.656 -15.556 -15.572 1.00 98.25 527 THR A N 1
ATOM 4240 C CA . THR A 1 527 ? 22.337 -15.411 -16.869 1.00 98.25 527 THR A CA 1
ATOM 4241 C C . THR A 1 527 ? 22.767 -13.966 -17.113 1.00 98.25 527 THR A C 1
ATOM 4243 O O . THR A 1 527 ? 23.933 -13.726 -17.410 1.00 98.25 527 THR A O 1
ATOM 4246 N N . ALA A 1 528 ? 21.879 -12.988 -16.903 1.00 98.19 528 ALA A N 1
ATOM 4247 C CA . ALA A 1 528 ? 22.212 -11.574 -17.073 1.00 98.19 528 ALA A CA 1
ATOM 4248 C C . ALA A 1 528 ? 23.370 -11.135 -16.157 1.00 98.19 528 ALA A C 1
ATOM 4250 O O . ALA A 1 528 ? 24.259 -10.399 -16.585 1.00 98.19 528 ALA A O 1
ATOM 4251 N N . ILE A 1 529 ? 23.398 -11.628 -14.915 1.00 98.25 529 ILE A N 1
ATOM 4252 C CA . ILE A 1 529 ? 24.496 -11.416 -13.963 1.00 98.25 529 ILE A CA 1
ATOM 4253 C C . ILE A 1 529 ? 25.776 -12.095 -14.446 1.00 98.25 529 ILE A C 1
ATOM 4255 O O . ILE A 1 529 ? 26.835 -11.467 -14.455 1.00 98.25 529 ILE A O 1
ATOM 4259 N N . ALA A 1 530 ? 25.706 -13.357 -14.866 1.00 97.88 530 ALA A N 1
ATOM 4260 C CA . ALA A 1 530 ? 26.853 -14.115 -15.353 1.00 97.88 530 ALA A CA 1
ATOM 4261 C C . ALA A 1 530 ? 27.488 -13.447 -16.582 1.00 97.88 530 ALA A C 1
ATOM 4263 O O . ALA A 1 530 ? 28.706 -13.311 -16.641 1.00 97.88 530 ALA A O 1
ATOM 4264 N N . GLU A 1 531 ? 26.678 -12.922 -17.493 1.00 98.12 531 GLU A N 1
ATOM 4265 C CA . GLU A 1 531 ? 27.126 -12.207 -18.691 1.00 98.12 531 GLU A CA 1
ATOM 4266 C C . GLU A 1 531 ? 27.421 -10.718 -18.449 1.00 98.12 531 GLU A C 1
ATOM 4268 O O . GLU A 1 531 ? 27.863 -10.014 -19.362 1.00 98.12 531 GLU A O 1
ATOM 4273 N N . ASN A 1 532 ? 27.176 -10.236 -17.226 1.00 98.25 532 ASN A N 1
ATOM 4274 C CA . ASN A 1 532 ? 27.269 -8.836 -16.820 1.00 98.25 532 ASN A CA 1
ATOM 4275 C C . ASN A 1 532 ? 26.569 -7.881 -17.808 1.00 98.25 532 ASN A C 1
ATOM 4277 O O . ASN A 1 532 ? 27.130 -6.852 -18.189 1.00 98.25 532 ASN A O 1
ATOM 4281 N N . LEU A 1 533 ? 25.361 -8.244 -18.252 1.00 98.44 533 LEU A N 1
ATOM 4282 C CA . LEU A 1 533 ? 24.576 -7.426 -19.180 1.00 98.44 533 LEU A CA 1
ATOM 4283 C C . LEU A 1 533 ? 24.350 -6.029 -18.596 1.00 98.44 533 LEU A C 1
ATOM 4285 O O . LEU A 1 533 ? 23.957 -5.909 -17.438 1.00 98.44 533 LEU A O 1
ATOM 4289 N N . ALA A 1 534 ? 24.602 -4.976 -19.372 1.00 98.06 534 ALA A N 1
ATOM 4290 C CA . ALA A 1 534 ? 24.478 -3.581 -18.941 1.00 98.06 534 ALA A CA 1
ATOM 4291 C C . ALA A 1 534 ? 25.224 -3.270 -17.629 1.00 98.06 534 ALA A C 1
ATOM 4293 O O . ALA A 1 534 ? 24.771 -2.464 -16.814 1.00 98.06 534 ALA A O 1
ATOM 4294 N N . ASN A 1 535 ? 26.346 -3.953 -17.382 1.00 97.81 535 ASN A N 1
ATOM 4295 C CA . ASN A 1 535 ? 27.123 -3.845 -16.150 1.00 97.81 535 ASN A CA 1
ATOM 4296 C C . ASN A 1 535 ? 26.334 -4.173 -14.859 1.00 97.81 535 ASN A C 1
ATOM 4298 O O . ASN A 1 535 ? 26.627 -3.639 -13.785 1.00 97.81 535 ASN A O 1
ATOM 4302 N N . ILE A 1 536 ? 25.316 -5.038 -14.958 1.00 98.19 536 ILE A N 1
ATOM 4303 C CA . ILE A 1 536 ? 24.336 -5.318 -13.896 1.00 98.19 536 ILE A CA 1
ATOM 4304 C C . ILE A 1 536 ? 24.939 -5.733 -12.552 1.00 98.19 536 ILE A C 1
ATOM 4306 O O . ILE A 1 536 ? 24.359 -5.420 -11.511 1.00 98.19 536 ILE A O 1
ATOM 4310 N N . ARG A 1 537 ? 26.124 -6.358 -12.532 1.00 98.00 537 ARG A N 1
ATOM 4311 C CA . ARG A 1 537 ? 26.807 -6.751 -11.284 1.00 98.00 537 ARG A CA 1
ATOM 4312 C C . ARG A 1 537 ? 27.119 -5.571 -10.365 1.00 98.00 537 ARG A C 1
ATOM 4314 O O . ARG A 1 537 ? 27.241 -5.767 -9.162 1.00 98.00 537 ARG A O 1
ATOM 4321 N N . HIS A 1 538 ? 27.270 -4.370 -10.920 1.00 97.00 538 HIS A N 1
ATOM 4322 C CA . HIS A 1 538 ? 27.708 -3.196 -10.165 1.00 97.00 538 HIS A CA 1
ATOM 4323 C C . HIS A 1 538 ? 26.567 -2.390 -9.554 1.00 97.00 538 HIS A C 1
ATOM 4325 O O . HIS A 1 538 ? 26.813 -1.583 -8.661 1.00 97.00 538 HIS A O 1
ATOM 4331 N N . TRP A 1 539 ? 25.339 -2.565 -10.040 1.00 96.56 539 TRP A N 1
ATOM 4332 C CA . TRP A 1 539 ? 24.214 -1.738 -9.610 1.00 96.56 539 TRP A CA 1
ATOM 4333 C C . TRP A 1 539 ? 23.008 -2.537 -9.130 1.00 96.56 539 TRP A C 1
ATOM 4335 O O . TRP A 1 539 ? 22.173 -1.972 -8.429 1.00 96.56 539 TRP A O 1
ATOM 4345 N N . THR A 1 540 ? 22.889 -3.830 -9.448 1.00 96.00 540 THR A N 1
ATOM 4346 C CA . THR A 1 540 ? 21.827 -4.671 -8.876 1.00 96.00 540 THR A CA 1
ATOM 4347 C C . THR A 1 540 ? 21.985 -4.754 -7.350 1.00 96.00 540 THR A C 1
ATOM 4349 O O . THR A 1 540 ? 23.114 -4.856 -6.868 1.00 96.00 540 THR A O 1
ATOM 4352 N N . PRO A 1 541 ? 20.904 -4.682 -6.550 1.00 95.06 541 PRO A N 1
ATOM 4353 C CA . PRO A 1 541 ? 19.479 -4.714 -6.907 1.00 95.06 541 PRO A CA 1
ATOM 4354 C C . PRO A 1 541 ? 18.859 -3.346 -7.246 1.00 95.06 541 PRO A C 1
ATOM 4356 O O . PRO A 1 541 ? 17.656 -3.267 -7.480 1.00 95.06 541 PRO A O 1
ATOM 4359 N N . ALA A 1 542 ? 19.646 -2.264 -7.271 1.00 88.12 542 ALA A N 1
ATOM 4360 C CA . ALA A 1 542 ? 19.232 -0.923 -7.706 1.00 88.12 542 ALA A CA 1
ATOM 4361 C C . ALA A 1 542 ? 17.934 -0.408 -7.045 1.00 88.12 542 ALA A C 1
ATOM 4363 O O . ALA A 1 542 ? 17.078 0.202 -7.676 1.00 88.12 542 ALA A O 1
ATOM 4364 N N . GLY A 1 543 ? 17.766 -0.641 -5.743 1.00 89.94 543 GLY A N 1
ATOM 4365 C CA . GLY A 1 543 ? 16.584 -0.187 -5.003 1.00 89.94 543 GLY A CA 1
ATOM 4366 C C . GLY A 1 543 ? 15.352 -1.092 -5.129 1.00 89.94 543 GLY A C 1
ATOM 4367 O O . GLY A 1 543 ? 14.308 -0.754 -4.566 1.00 89.94 543 GLY A O 1
ATOM 4368 N N . ASP A 1 544 ? 15.454 -2.239 -5.807 1.00 95.94 544 ASP A N 1
ATOM 4369 C CA . ASP A 1 544 ? 14.503 -3.347 -5.669 1.00 95.94 544 ASP A CA 1
ATOM 4370 C C . ASP A 1 544 ? 14.737 -4.040 -4.313 1.00 95.94 544 ASP A C 1
ATOM 4372 O O . ASP A 1 544 ? 15.709 -4.772 -4.104 1.00 95.94 544 ASP A O 1
ATOM 4376 N N . ARG A 1 545 ? 13.878 -3.732 -3.336 1.00 92.94 545 ARG A N 1
ATOM 4377 C CA . ARG A 1 545 ? 14.073 -4.141 -1.934 1.00 92.94 545 ARG A CA 1
ATOM 4378 C C . ARG A 1 545 ? 13.837 -5.629 -1.731 1.00 92.94 545 ARG A C 1
ATOM 4380 O O . ARG A 1 545 ? 14.418 -6.216 -0.818 1.00 92.94 545 ARG A O 1
ATOM 4387 N N . GLU A 1 546 ? 12.934 -6.212 -2.505 1.00 92.44 546 GLU A N 1
ATOM 4388 C CA . GLU A 1 546 ? 12.625 -7.630 -2.452 1.00 92.44 546 GLU A CA 1
ATOM 4389 C C . GLU A 1 546 ? 13.765 -8.448 -3.071 1.00 92.44 546 GLU A C 1
ATOM 4391 O O . GLU A 1 546 ? 14.201 -9.432 -2.468 1.00 92.44 546 GLU A O 1
ATOM 4396 N N . LEU A 1 547 ? 14.316 -8.001 -4.206 1.00 95.88 547 LEU A N 1
ATOM 4397 C CA . LEU A 1 547 ? 15.493 -8.626 -4.812 1.00 95.88 547 LEU A CA 1
ATOM 4398 C C . LEU A 1 547 ? 16.717 -8.526 -3.898 1.00 95.88 547 LEU A C 1
ATOM 4400 O O . LEU A 1 547 ? 17.447 -9.504 -3.752 1.00 95.88 547 LEU A O 1
ATOM 4404 N N . GLN A 1 548 ? 16.913 -7.379 -3.242 1.00 96.00 548 GLN A N 1
ATOM 4405 C CA . GLN A 1 548 ? 17.988 -7.199 -2.267 1.00 96.00 548 GLN A CA 1
ATOM 4406 C C . GLN A 1 548 ? 17.942 -8.254 -1.157 1.00 96.00 548 GLN A C 1
ATOM 4408 O O . GLN A 1 548 ? 18.932 -8.940 -0.918 1.00 96.00 548 GLN A O 1
ATOM 4413 N N . GLN A 1 549 ? 16.778 -8.423 -0.525 1.00 92.94 549 GLN A N 1
ATOM 4414 C CA . GLN A 1 549 ? 16.591 -9.406 0.548 1.00 92.94 549 GLN A CA 1
ATOM 4415 C C . GLN A 1 549 ? 16.870 -10.832 0.069 1.00 92.94 549 GLN A C 1
ATOM 4417 O O . GLN A 1 549 ? 17.443 -11.641 0.802 1.00 92.94 549 GLN A O 1
ATOM 4422 N N . LEU A 1 550 ? 16.465 -11.152 -1.163 1.00 93.69 550 LEU A N 1
ATOM 4423 C CA . LEU A 1 550 ? 16.748 -12.453 -1.749 1.00 93.69 550 LEU A CA 1
ATOM 4424 C C . LEU A 1 550 ? 18.256 -12.664 -1.936 1.00 93.69 550 LEU A C 1
ATOM 4426 O O . LEU A 1 550 ? 18.766 -13.701 -1.527 1.00 93.69 550 LEU A O 1
ATOM 4430 N N . LEU A 1 551 ? 18.970 -11.690 -2.506 1.00 94.81 551 LEU A N 1
ATOM 4431 C CA . LEU A 1 551 ? 20.419 -11.779 -2.721 1.00 94.81 551 LEU A CA 1
ATOM 4432 C C . LEU A 1 551 ? 21.186 -11.943 -1.404 1.00 94.81 551 LEU A C 1
ATOM 4434 O O . LEU A 1 551 ? 22.061 -12.800 -1.315 1.00 94.81 551 LEU A O 1
ATOM 4438 N N . GLU A 1 552 ? 20.820 -11.181 -0.374 1.00 93.19 552 GLU A N 1
ATOM 4439 C CA . GLU A 1 552 ? 21.401 -11.297 0.971 1.00 93.19 552 GLU A CA 1
ATOM 4440 C C . GLU A 1 552 ? 21.191 -12.705 1.556 1.00 93.19 552 GLU A C 1
ATOM 4442 O O . GLU A 1 552 ? 22.112 -13.293 2.127 1.00 93.19 552 GLU A O 1
ATOM 4447 N N . THR A 1 553 ? 20.001 -13.282 1.355 1.00 92.56 553 THR A N 1
ATOM 4448 C CA . THR A 1 553 ? 19.681 -14.646 1.804 1.00 92.56 553 THR A CA 1
ATOM 4449 C C . THR A 1 553 ? 20.524 -15.692 1.070 1.00 92.56 553 THR A C 1
ATOM 4451 O O . THR A 1 553 ? 21.113 -16.564 1.706 1.00 92.56 553 THR A O 1
ATOM 4454 N N . GLU A 1 554 ? 20.622 -15.602 -0.258 1.00 90.62 554 GLU A N 1
ATOM 4455 C CA . GLU A 1 554 ? 21.407 -16.540 -1.076 1.00 90.62 554 GLU A CA 1
ATOM 4456 C C . GLU A 1 554 ? 22.908 -16.466 -0.749 1.00 90.62 554 GLU A C 1
ATOM 4458 O O . GLU A 1 554 ? 23.572 -17.498 -0.652 1.00 90.62 554 GLU A O 1
ATOM 4463 N N . MET A 1 555 ? 23.442 -15.262 -0.510 1.00 89.31 555 MET A N 1
ATOM 4464 C CA . MET A 1 555 ? 24.832 -15.078 -0.081 1.00 89.31 555 MET A CA 1
ATOM 4465 C C . MET A 1 555 ? 25.095 -15.701 1.290 1.00 89.31 555 MET A C 1
ATOM 4467 O O . MET A 1 555 ? 26.106 -16.377 1.465 1.00 89.31 555 MET A O 1
ATOM 4471 N N . SER A 1 556 ? 24.180 -15.521 2.248 1.00 87.62 556 SER A N 1
ATOM 4472 C CA . SER A 1 556 ? 24.311 -16.118 3.580 1.00 87.62 556 SER A CA 1
ATOM 4473 C C . SER A 1 556 ? 24.344 -17.648 3.521 1.00 87.62 556 SER A C 1
ATOM 4475 O O . SER A 1 556 ? 25.177 -18.263 4.189 1.00 87.62 556 SER A O 1
ATOM 4477 N N . VAL A 1 557 ? 23.497 -18.261 2.687 1.00 85.56 557 VAL A N 1
ATOM 4478 C CA . VAL A 1 557 ? 23.492 -19.717 2.475 1.00 85.56 557 VAL A CA 1
ATOM 4479 C C . VAL A 1 557 ? 24.793 -20.180 1.816 1.00 85.56 557 VAL A C 1
ATOM 4481 O O . VAL A 1 557 ? 25.387 -21.159 2.262 1.00 85.56 557 VAL A O 1
ATOM 4484 N N . ALA A 1 558 ? 25.279 -19.464 0.798 1.00 84.62 558 ALA A N 1
ATOM 4485 C CA . ALA A 1 558 ? 26.536 -19.800 0.132 1.00 84.62 558 ALA A CA 1
ATOM 4486 C C . ALA A 1 558 ? 27.742 -19.730 1.087 1.00 84.62 558 ALA A C 1
ATOM 4488 O O . ALA A 1 558 ? 28.585 -20.626 1.076 1.00 84.62 558 ALA A O 1
ATOM 4489 N N . SER A 1 559 ? 27.809 -18.709 1.949 1.00 85.88 559 SER A N 1
ATOM 4490 C CA . SER A 1 559 ? 28.866 -18.583 2.959 1.00 85.88 559 SER A CA 1
ATOM 4491 C C . SER A 1 559 ? 28.817 -19.694 4.011 1.00 85.88 559 SER A C 1
ATOM 4493 O O . SER A 1 559 ? 29.872 -20.194 4.393 1.00 85.88 559 SER A O 1
ATOM 4495 N N . ALA A 1 560 ? 27.624 -20.119 4.442 1.00 80.81 560 ALA A N 1
ATOM 4496 C CA . ALA A 1 560 ? 27.475 -21.227 5.389 1.00 80.81 560 ALA A CA 1
ATOM 4497 C C . ALA A 1 560 ? 27.989 -22.557 4.807 1.00 80.81 560 ALA A C 1
ATOM 4499 O O . ALA A 1 560 ? 28.729 -23.273 5.473 1.00 80.81 560 ALA A O 1
ATOM 4500 N N . VAL A 1 561 ? 27.686 -22.843 3.535 1.00 80.06 561 VAL A N 1
ATOM 4501 C CA . VAL A 1 561 ? 28.146 -24.068 2.853 1.00 80.06 561 VAL A CA 1
ATOM 4502 C C . VAL A 1 561 ? 29.666 -24.089 2.647 1.00 80.06 561 VAL A C 1
ATOM 4504 O O . VAL A 1 561 ? 30.267 -25.161 2.647 1.00 80.06 561 VAL A O 1
ATOM 4507 N N . ILE A 1 562 ? 30.300 -22.926 2.460 1.00 81.12 562 ILE A N 1
ATOM 4508 C CA . ILE A 1 562 ? 31.763 -22.826 2.334 1.00 81.12 562 ILE A CA 1
ATOM 4509 C C . ILE A 1 562 ? 32.448 -22.985 3.697 1.00 81.12 562 ILE A C 1
ATOM 4511 O O . ILE A 1 562 ? 33.519 -23.570 3.747 1.00 81.12 562 ILE A O 1
ATOM 4515 N N . GLY A 1 563 ? 31.847 -22.505 4.792 1.00 72.38 563 GLY A N 1
ATOM 4516 C CA . GLY A 1 563 ? 32.427 -22.613 6.138 1.00 72.38 563 GLY A CA 1
ATOM 4517 C C . GLY A 1 563 ? 32.409 -24.022 6.748 1.00 72.38 563 GLY A C 1
ATOM 4518 O O . GLY A 1 563 ? 33.141 -24.272 7.700 1.00 72.38 563 GLY A O 1
ATOM 4519 N N . GLU A 1 564 ? 31.589 -24.934 6.218 1.00 66.88 564 GLU A N 1
ATOM 4520 C CA . GLU A 1 564 ? 31.511 -26.341 6.651 1.00 66.88 564 GLU A CA 1
ATOM 4521 C C . GLU A 1 564 ? 32.415 -27.293 5.843 1.00 66.88 564 GLU A C 1
ATOM 4523 O O . GLU A 1 564 ? 32.495 -28.481 6.165 1.00 66.88 564 GLU A O 1
ATOM 4528 N N . ARG A 1 565 ? 33.082 -26.798 4.793 1.00 57.56 565 ARG A N 1
ATOM 4529 C CA . ARG A 1 565 ? 34.054 -27.550 3.984 1.00 57.56 565 ARG A CA 1
ATOM 4530 C C . ARG A 1 565 ? 35.472 -27.134 4.328 1.00 57.56 565 ARG A C 1
ATOM 4532 O O . ARG A 1 565 ? 36.332 -28.042 4.334 1.00 57.56 565 ARG A O 1
#

Mean predicted aligned error: 10.81 Å

Radius of gyration: 28.94 Å; Cα contacts (8 Å, |Δi|>4): 1014; chains: 1; bounding box: 64×54×82 Å